Protein AF-W4HDM3-F1 (afdb_monomer)

Mean predicted aligned error: 15.77 Å

Radius of gyration: 34.62 Å; Cα contacts (8 Å, |Δi|>4): 399; chains: 1; bounding box: 76×89×88 Å

pLDDT: mean 77.63, std 16.73, range [26.73, 95.19]

Structure (mmCIF, N/CA/C/O backbone):
data_AF-W4HDM3-F1
#
_entry.id   AF-W4HDM3-F1
#
loop_
_atom_site.group_PDB
_atom_site.id
_atom_site.type_symbol
_atom_site.label_atom_id
_atom_site.label_alt_id
_atom_site.label_comp_id
_atom_site.label_asym_id
_atom_site.label_entity_id
_atom_site.label_seq_id
_atom_site.pdbx_PDB_ins_code
_atom_site.Cartn_x
_atom_site.Cartn_y
_atom_site.Cartn_z
_atom_site.occupancy
_atom_site.B_iso_or_equiv
_atom_site.auth_seq_id
_atom_site.auth_comp_id
_atom_site.auth_asym_id
_atom_site.auth_atom_id
_atom_site.pdbx_PDB_model_num
ATOM 1 N N . MET A 1 1 ? 23.689 33.931 29.126 1.00 39.06 1 MET A N 1
ATOM 2 C CA . MET A 1 1 ? 22.705 33.086 29.836 1.00 39.06 1 MET A CA 1
ATOM 3 C C . MET A 1 1 ? 21.317 33.555 29.432 1.00 39.06 1 MET A C 1
ATOM 5 O O . MET A 1 1 ? 20.943 34.657 29.801 1.00 39.06 1 MET A O 1
ATOM 9 N N . ALA A 1 2 ? 20.612 32.792 28.594 1.00 32.59 2 ALA A N 1
ATOM 10 C CA . ALA A 1 2 ? 19.221 33.090 28.254 1.00 32.59 2 ALA A CA 1
ATOM 11 C C . ALA A 1 2 ? 18.307 32.629 29.408 1.00 32.59 2 ALA A C 1
ATOM 13 O O . ALA A 1 2 ? 18.583 31.574 29.988 1.00 32.59 2 ALA A O 1
ATOM 14 N N . PRO A 1 3 ? 17.262 33.388 29.776 1.00 40.16 3 PRO A N 1
ATOM 15 C CA . PRO A 1 3 ? 16.390 33.021 30.883 1.00 40.16 3 PRO A CA 1
ATOM 16 C C . PRO A 1 3 ? 15.554 31.792 30.510 1.00 40.16 3 PRO A C 1
ATOM 18 O O . PRO A 1 3 ? 14.848 31.786 29.502 1.00 40.16 3 PRO A O 1
ATOM 21 N N . MET A 1 4 ? 15.641 30.746 31.336 1.00 34.94 4 MET A N 1
ATOM 22 C CA . MET A 1 4 ? 14.746 29.593 31.270 1.00 34.94 4 MET A CA 1
ATOM 23 C C . MET A 1 4 ? 13.315 30.060 31.530 1.00 34.94 4 MET A C 1
ATOM 25 O O . MET A 1 4 ? 12.961 30.433 32.647 1.00 34.94 4 MET A O 1
ATOM 29 N N . THR A 1 5 ? 12.484 30.025 30.494 1.00 40.22 5 THR A N 1
ATOM 30 C CA . THR A 1 5 ? 11.039 30.182 30.626 1.00 40.22 5 THR A CA 1
ATOM 31 C C . THR A 1 5 ? 10.506 28.930 31.316 1.00 40.22 5 THR A C 1
ATOM 33 O O . THR A 1 5 ? 10.413 27.860 30.714 1.00 40.22 5 THR A O 1
ATOM 36 N N . ILE A 1 6 ? 10.210 29.037 32.610 1.00 42.41 6 ILE A N 1
ATOM 37 C CA . ILE A 1 6 ? 9.498 27.996 33.347 1.00 42.41 6 ILE A CA 1
ATOM 38 C C . ILE A 1 6 ? 8.087 27.949 32.756 1.00 42.41 6 ILE A C 1
ATOM 40 O O . ILE A 1 6 ? 7.292 28.863 32.963 1.00 42.41 6 ILE A O 1
ATOM 44 N N . LEU A 1 7 ? 7.794 26.905 31.979 1.00 38.84 7 LEU A N 1
ATOM 45 C CA . LEU A 1 7 ? 6.439 26.561 31.551 1.00 38.84 7 LEU A CA 1
ATOM 46 C C . LEU A 1 7 ? 5.585 26.363 32.811 1.00 38.84 7 LEU A C 1
ATOM 48 O O . LEU A 1 7 ? 5.660 25.319 33.461 1.00 38.84 7 LEU A O 1
ATOM 52 N N . GLN A 1 8 ? 4.807 27.383 33.179 1.00 44.75 8 GLN A N 1
ATOM 53 C CA . GLN A 1 8 ? 3.783 27.262 34.210 1.00 44.75 8 GLN A CA 1
ATOM 54 C C . GLN A 1 8 ? 2.793 26.181 33.761 1.00 44.75 8 GLN A C 1
ATOM 56 O O . GLN A 1 8 ? 2.189 26.281 32.692 1.00 44.75 8 GLN A O 1
ATOM 61 N N . ARG A 1 9 ? 2.674 25.109 34.554 1.00 50.12 9 ARG A N 1
ATOM 62 C CA . ARG A 1 9 ? 1.617 24.109 34.370 1.00 50.12 9 ARG A CA 1
ATOM 63 C C . ARG A 1 9 ? 0.275 24.827 34.523 1.00 50.12 9 ARG A C 1
ATOM 65 O O . ARG A 1 9 ? 0.124 25.605 35.460 1.00 50.12 9 ARG A O 1
ATOM 72 N N . GLN A 1 10 ? -0.655 24.585 33.598 1.00 55.84 10 GLN A N 1
ATOM 73 C CA . GLN A 1 10 ? -2.034 25.068 33.721 1.00 55.84 10 GLN A CA 1
ATOM 74 C C . GLN A 1 10 ? -2.604 24.656 35.086 1.00 55.84 10 GLN A C 1
ATOM 76 O O . GLN A 1 10 ? -2.283 23.569 35.572 1.00 55.84 10 GLN A O 1
ATOM 81 N N . GLU A 1 11 ? -3.429 25.514 35.693 1.00 45.94 11 GLU A N 1
ATOM 82 C CA . GLU A 1 11 ? -4.228 25.168 36.872 1.00 45.94 11 GLU A CA 1
ATOM 83 C C . GLU A 1 11 ? -5.180 24.024 36.502 1.00 45.94 11 GLU A C 1
ATOM 85 O O . GLU A 1 11 ? -6.259 24.235 35.962 1.00 45.94 11 GLU A O 1
ATOM 90 N N . THR A 1 12 ? -4.734 22.790 36.716 1.00 53.81 12 THR A N 1
ATOM 91 C CA . THR A 1 12 ? -5.546 21.583 36.561 1.00 53.81 12 THR A CA 1
ATOM 92 C C . THR A 1 12 ? -6.196 21.261 37.896 1.00 53.81 12 THR A C 1
ATOM 94 O O . THR A 1 12 ? -5.487 21.082 38.891 1.00 53.81 12 THR A O 1
ATOM 97 N N . SER A 1 13 ? -7.525 21.170 37.917 1.00 62.50 13 SER A N 1
ATOM 98 C CA . SER A 1 13 ? -8.273 20.736 39.096 1.00 62.50 13 SER A CA 1
ATOM 99 C C . SER A 1 13 ? -7.992 19.260 39.418 1.00 62.50 13 SER A C 1
ATOM 101 O O . SER A 1 13 ? -7.505 18.495 38.580 1.00 62.50 13 SER A O 1
ATOM 103 N N . LEU A 1 14 ? -8.305 18.825 40.643 1.00 54.53 14 LEU A N 1
ATOM 104 C CA . LEU A 1 14 ? -8.223 17.406 41.019 1.00 54.53 14 LEU A CA 1
ATOM 105 C C . LEU A 1 14 ? -9.111 16.538 40.104 1.00 54.53 14 LEU A C 1
ATOM 107 O O . LEU A 1 14 ? -8.752 15.409 39.773 1.00 54.53 14 LEU A O 1
ATOM 111 N N . GLU A 1 15 ? -10.234 17.099 39.658 1.00 59.66 15 GLU A N 1
ATOM 112 C CA . GLU A 1 15 ? -11.167 16.492 38.710 1.00 59.66 15 GLU A CA 1
ATOM 113 C C . GLU A 1 15 ? -10.518 16.315 37.332 1.00 59.66 15 GLU A C 1
ATOM 115 O O . GLU A 1 15 ? -10.576 15.215 36.789 1.00 59.66 15 GLU A O 1
ATOM 120 N N . ASP A 1 16 ? -9.790 17.317 36.824 1.00 61.38 16 ASP A N 1
ATOM 121 C CA . ASP A 1 16 ? -9.042 17.223 35.558 1.00 61.38 16 ASP A CA 1
ATOM 122 C C . ASP A 1 16 ? -7.9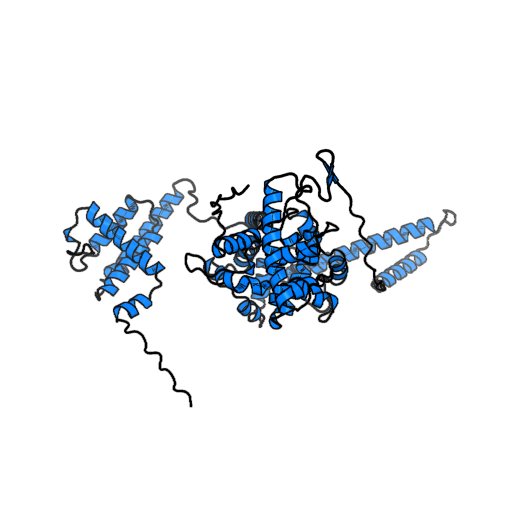31 16.163 35.619 1.00 61.38 16 ASP A C 1
ATOM 124 O O . ASP A 1 16 ? -7.672 15.448 34.649 1.00 61.38 16 ASP A O 1
ATOM 128 N N . ILE A 1 17 ? -7.275 16.022 36.775 1.00 62.00 17 ILE A N 1
ATOM 129 C CA . ILE A 1 17 ? -6.226 15.016 36.990 1.00 62.00 17 ILE A CA 1
ATOM 130 C C . ILE A 1 17 ? -6.834 13.607 37.017 1.00 62.00 17 ILE A C 1
ATOM 132 O O . ILE A 1 17 ? -6.295 12.691 36.388 1.00 62.00 17 ILE A O 1
ATOM 136 N N . ILE A 1 18 ? -7.965 13.419 37.700 1.00 61.94 18 ILE A N 1
ATOM 137 C CA . ILE A 1 18 ? -8.683 12.137 37.739 1.00 61.94 18 ILE A CA 1
ATOM 138 C C . ILE A 1 18 ? -9.256 11.792 36.359 1.00 61.94 18 ILE A C 1
ATOM 140 O O . ILE A 1 18 ? -9.148 10.638 35.932 1.00 61.94 18 ILE A O 1
ATOM 144 N N . ASP A 1 19 ? -9.794 12.773 35.637 1.00 62.28 19 ASP A N 1
ATOM 145 C CA . ASP A 1 19 ? -10.312 12.596 34.281 1.00 62.28 19 ASP A CA 1
ATOM 146 C C . ASP A 1 19 ? -9.192 12.269 33.281 1.00 62.28 19 ASP A C 1
ATOM 148 O O . ASP A 1 19 ? -9.374 11.393 32.436 1.00 62.28 19 ASP A O 1
ATOM 152 N N . SER A 1 20 ? -7.991 12.843 33.440 1.00 64.56 20 SER A N 1
ATOM 153 C CA . SER A 1 20 ? -6.819 12.518 32.607 1.00 64.56 20 SER A CA 1
ATOM 154 C C . SER A 1 20 ? -6.321 11.071 32.755 1.00 64.56 20 SER A C 1
ATOM 156 O O . SER A 1 20 ? -5.587 10.567 31.902 1.00 64.56 20 SER A O 1
ATOM 158 N N . CYS A 1 21 ? -6.734 10.367 33.817 1.00 65.06 21 CYS A N 1
ATOM 159 C CA . CYS A 1 21 ? -6.379 8.965 34.044 1.00 65.06 21 CYS A CA 1
ATOM 160 C C . CYS A 1 21 ? -7.158 7.989 33.139 1.00 65.06 21 CYS A C 1
ATOM 162 O O . CYS A 1 21 ? -6.869 6.788 33.141 1.00 65.06 21 CYS A O 1
ATOM 164 N N . LEU A 1 22 ? -8.156 8.466 32.388 1.00 71.44 22 LEU A N 1
ATOM 165 C CA . LEU A 1 22 ? -8.957 7.672 31.460 1.00 71.44 22 LEU A CA 1
ATOM 166 C C . LEU A 1 22 ? -8.888 8.269 30.054 1.00 71.44 22 LEU A C 1
ATOM 168 O O . LEU A 1 22 ? -8.940 9.475 29.867 1.00 71.44 22 LEU A O 1
ATOM 172 N N . ALA A 1 23 ? -8.816 7.412 29.036 1.00 75.38 23 ALA A N 1
ATOM 173 C CA . ALA A 1 23 ? -8.957 7.872 27.657 1.00 75.38 23 ALA A CA 1
ATOM 174 C C . ALA A 1 23 ? -10.393 8.373 27.408 1.00 75.38 23 ALA A C 1
ATOM 176 O O . ALA A 1 23 ? -11.338 7.705 27.835 1.00 75.38 23 ALA A O 1
ATOM 177 N N . ASP A 1 24 ? -10.568 9.447 26.631 1.00 75.25 24 ASP A N 1
ATOM 178 C CA . ASP A 1 24 ? -11.884 10.047 26.320 1.00 75.25 24 ASP A CA 1
ATOM 179 C C . ASP A 1 24 ? -12.913 9.015 25.836 1.00 75.25 24 ASP A C 1
ATOM 181 O O . ASP A 1 24 ? -14.033 8.936 26.335 1.00 75.25 24 ASP A O 1
ATOM 185 N N . SER A 1 25 ? -12.495 8.112 24.942 1.00 76.06 25 SER A N 1
ATOM 186 C CA . SER A 1 25 ? -13.336 7.006 24.448 1.00 76.06 25 SER A CA 1
ATOM 187 C C . SER A 1 25 ? -13.861 6.069 25.549 1.00 76.06 25 SER A C 1
ATOM 189 O O . SER A 1 25 ? -14.918 5.453 25.411 1.00 76.06 25 SER A O 1
ATOM 191 N N . THR A 1 26 ? -13.127 5.934 26.655 1.00 81.44 26 THR A N 1
ATOM 192 C CA . THR A 1 26 ? -13.542 5.136 27.815 1.00 81.44 26 THR A CA 1
ATOM 193 C C . THR A 1 26 ? -14.542 5.906 28.673 1.00 81.44 26 THR A C 1
ATOM 195 O O . THR A 1 26 ? -15.515 5.307 29.132 1.00 81.44 26 THR A O 1
ATOM 198 N N . LYS A 1 27 ? -14.359 7.224 28.823 1.00 82.00 27 LYS A N 1
ATOM 199 C CA . LYS A 1 27 ? -15.318 8.113 29.493 1.00 82.00 27 LYS A CA 1
ATOM 200 C C . LYS A 1 27 ? -16.663 8.108 28.768 1.00 82.00 27 LYS A C 1
ATOM 202 O O . LYS A 1 27 ? -17.672 7.759 29.375 1.00 82.00 27 LYS A O 1
ATOM 207 N N . GLU A 1 28 ? -16.663 8.320 27.451 1.00 84.44 28 GLU A N 1
ATOM 208 C CA . GLU A 1 28 ? -17.873 8.249 26.618 1.00 84.44 28 GLU A CA 1
ATOM 209 C C . GLU A 1 28 ? -18.595 6.898 26.753 1.00 84.44 28 GLU A C 1
ATOM 211 O O . GLU A 1 28 ? -19.828 6.832 26.821 1.00 84.44 28 GLU A O 1
ATOM 216 N N . ARG A 1 29 ? -17.833 5.796 26.827 1.00 85.56 29 ARG A N 1
ATOM 217 C CA . ARG A 1 29 ? -18.382 4.448 27.025 1.00 85.56 29 ARG A CA 1
ATOM 218 C C . ARG A 1 29 ? -19.046 4.298 28.393 1.00 85.56 29 ARG A C 1
ATOM 220 O O . ARG A 1 29 ? -20.122 3.702 28.467 1.00 85.56 29 ARG A O 1
ATOM 227 N N . TYR A 1 30 ? -18.432 4.803 29.460 1.00 88.56 30 TYR A N 1
ATOM 228 C CA . TYR A 1 30 ? -19.017 4.754 30.800 1.00 88.56 30 TYR A CA 1
ATOM 229 C C . TYR A 1 30 ? -20.242 5.658 30.921 1.00 88.56 30 TYR A C 1
ATOM 231 O O . TYR A 1 30 ? -21.272 5.201 31.407 1.00 88.56 30 TYR A O 1
ATOM 239 N N . GLU A 1 31 ? -20.199 6.872 30.380 1.00 87.75 31 GLU A N 1
ATOM 240 C CA . GLU A 1 31 ? -21.359 7.767 30.316 1.00 87.75 31 GLU A CA 1
ATOM 241 C C . GLU A 1 31 ? -22.510 7.161 29.506 1.00 87.75 31 GLU A C 1
ATOM 243 O O . GLU A 1 31 ? -23.673 7.245 29.893 1.00 87.75 31 GLU A O 1
ATOM 248 N N . SER A 1 32 ? -22.211 6.507 28.380 1.00 90.25 32 SER A N 1
ATOM 249 C CA . SER A 1 32 ? -23.204 5.739 27.620 1.00 90.25 32 SER A CA 1
ATOM 250 C C . SER A 1 32 ? -23.799 4.604 28.460 1.00 90.25 32 SER A C 1
ATOM 252 O O . SER A 1 32 ? -25.016 4.419 28.475 1.00 90.25 32 SER A O 1
ATOM 254 N N . GLY A 1 33 ? -22.962 3.894 29.222 1.00 89.12 33 GLY A N 1
ATOM 255 C CA . GLY A 1 33 ? -23.397 2.862 30.158 1.00 89.12 33 GLY A CA 1
ATOM 256 C C . GLY A 1 33 ? -24.356 3.386 31.229 1.00 89.12 33 GLY A C 1
ATOM 257 O O . GLY A 1 33 ? -25.425 2.811 31.415 1.00 89.12 33 GLY A O 1
ATOM 258 N N . LEU A 1 34 ? -24.015 4.500 31.882 1.00 91.25 34 LEU A N 1
ATOM 259 C CA . LEU A 1 34 ? -24.861 5.145 32.894 1.00 91.25 34 LEU A CA 1
ATOM 260 C C . LEU A 1 34 ? -26.177 5.652 32.302 1.00 91.25 34 LEU A C 1
ATOM 262 O O . LEU A 1 34 ? -27.231 5.453 32.899 1.00 91.25 34 LEU A O 1
ATOM 266 N N . ARG A 1 35 ? -26.151 6.218 31.089 1.00 92.19 35 ARG A N 1
ATOM 267 C CA . ARG A 1 35 ? -27.371 6.631 30.380 1.00 92.19 35 ARG A CA 1
ATOM 268 C C . ARG A 1 35 ? -28.338 5.473 30.147 1.00 92.19 35 ARG A C 1
ATOM 270 O O . ARG A 1 35 ? -29.543 5.690 30.202 1.00 92.19 35 ARG A O 1
ATOM 277 N N . GLN A 1 36 ? -27.849 4.250 29.922 1.00 91.38 36 GLN A N 1
ATOM 278 C CA . GLN A 1 36 ? -28.732 3.080 29.816 1.00 91.38 36 GLN A CA 1
ATOM 279 C C . GLN A 1 36 ? -29.397 2.729 31.151 1.00 91.38 36 GLN A C 1
ATOM 281 O O . GLN A 1 36 ? -30.578 2.390 31.151 1.00 91.38 36 GLN A O 1
ATOM 286 N N . LEU A 1 37 ? -28.682 2.854 32.276 1.00 90.88 37 LEU A N 1
ATOM 287 C CA . LEU A 1 37 ? -29.280 2.679 33.603 1.00 90.88 37 LEU A CA 1
ATOM 288 C C . LEU A 1 37 ? -30.347 3.743 33.861 1.00 90.88 37 LEU A C 1
ATOM 290 O O . LEU A 1 37 ? -31.463 3.402 34.230 1.00 90.88 37 LEU A O 1
ATOM 294 N N . ILE A 1 38 ? -30.034 5.016 33.612 1.00 91.25 38 ILE A N 1
ATOM 295 C CA . ILE A 1 38 ? -30.977 6.127 33.804 1.00 91.25 38 ILE A CA 1
ATOM 296 C C . ILE A 1 38 ? -32.213 5.934 32.921 1.00 91.25 38 ILE A C 1
ATOM 298 O O . ILE A 1 38 ? -33.340 6.094 33.385 1.00 91.25 38 ILE A O 1
ATOM 302 N N . LYS A 1 39 ? -32.027 5.530 31.660 1.00 92.06 39 LYS A N 1
ATOM 303 C CA . LYS A 1 39 ? -33.136 5.218 30.752 1.00 92.06 39 LYS A CA 1
ATOM 304 C C . LYS A 1 39 ? -34.012 4.090 31.298 1.00 92.06 39 LYS A C 1
ATOM 306 O O . LYS A 1 39 ? -35.231 4.189 31.225 1.00 92.06 39 LYS A O 1
ATOM 311 N N . TRP A 1 40 ? -33.407 3.035 31.839 1.00 93.56 40 TRP A N 1
ATOM 312 C CA . TRP A 1 40 ? -34.145 1.947 32.474 1.00 93.56 40 TRP A CA 1
ATOM 313 C C . TRP A 1 40 ? -34.932 2.424 33.701 1.00 93.56 40 TRP A C 1
ATOM 315 O O . TRP A 1 40 ? -36.112 2.111 33.793 1.00 93.56 40 TRP A O 1
ATOM 325 N N . ILE A 1 41 ? -34.330 3.246 34.567 1.00 91.62 41 ILE A N 1
ATOM 326 C CA . ILE A 1 41 ? -34.994 3.815 35.751 1.00 91.62 41 ILE A CA 1
ATOM 327 C C . ILE A 1 41 ? -36.256 4.598 35.357 1.00 91.62 41 ILE A C 1
ATOM 329 O O . ILE A 1 41 ? -37.319 4.401 35.946 1.00 91.62 41 ILE A O 1
ATOM 333 N N . HIS A 1 42 ? -36.162 5.435 34.318 1.00 90.50 42 HIS A N 1
ATOM 334 C CA . HIS A 1 42 ? -37.317 6.162 33.787 1.00 90.50 42 HIS A CA 1
ATOM 335 C C . HIS A 1 42 ? -38.385 5.217 33.218 1.00 90.50 42 HIS A C 1
ATOM 337 O O . HIS A 1 42 ? -39.573 5.434 33.436 1.00 90.50 42 HIS A O 1
ATOM 343 N N . LEU A 1 43 ? -37.980 4.155 32.511 1.00 89.81 43 LEU A N 1
ATOM 344 C CA . LEU A 1 43 ? -38.904 3.168 31.939 1.00 89.81 43 LEU A CA 1
ATOM 345 C C . LEU A 1 43 ? -39.655 2.365 33.007 1.00 89.81 43 LEU A C 1
ATOM 347 O O . LEU A 1 43 ? -40.800 1.985 32.779 1.00 89.81 43 LEU A O 1
ATOM 351 N N . THR A 1 44 ? -39.029 2.094 34.152 1.00 87.50 44 THR A N 1
ATOM 352 C CA . THR A 1 44 ? -39.650 1.356 35.261 1.00 87.50 44 THR A CA 1
ATOM 353 C C . THR A 1 44 ? -40.357 2.256 36.274 1.00 87.50 44 THR A C 1
ATOM 355 O O . THR A 1 44 ? -40.899 1.741 37.247 1.00 87.50 44 THR A O 1
ATOM 358 N N . GLY A 1 45 ? -40.353 3.579 36.070 1.00 83.50 45 GLY A N 1
ATOM 359 C CA . GLY A 1 45 ? -40.993 4.549 36.965 1.00 83.50 45 GLY A CA 1
ATOM 360 C C . GLY A 1 45 ? -40.269 4.772 38.299 1.00 83.50 45 GLY A C 1
ATOM 361 O O . GLY A 1 45 ? -40.880 5.286 39.228 1.00 83.50 45 GLY A O 1
ATOM 362 N N . GLY A 1 46 ? -38.989 4.400 38.408 1.00 84.56 46 GLY A N 1
ATOM 363 C CA . GLY A 1 46 ? -38.194 4.503 39.641 1.00 84.56 46 GLY A CA 1
ATOM 364 C C . GLY A 1 46 ? -37.521 5.864 39.817 1.00 84.56 46 GLY A C 1
ATOM 365 O O . GLY A 1 46 ? -36.320 5.930 40.066 1.00 84.56 46 GLY A O 1
ATOM 366 N N . THR A 1 47 ? -38.240 6.965 39.594 1.00 84.25 47 THR A N 1
ATOM 367 C CA . THR A 1 47 ? -37.653 8.319 39.626 1.00 84.25 47 THR A CA 1
ATOM 368 C C . THR A 1 47 ? -37.063 8.695 40.990 1.00 84.25 47 THR A C 1
ATOM 370 O O . THR A 1 47 ? -36.223 9.581 41.056 1.00 84.25 47 THR A O 1
ATOM 373 N N . ASP A 1 48 ? -37.447 7.986 42.052 1.00 88.00 48 ASP A N 1
ATOM 374 C CA . ASP A 1 48 ? -36.877 8.050 43.403 1.00 88.00 48 ASP A CA 1
ATOM 375 C C . ASP A 1 48 ? -35.416 7.569 43.492 1.00 88.00 48 ASP A C 1
ATOM 377 O O . ASP A 1 48 ? -34.721 7.861 44.462 1.00 88.00 48 ASP A O 1
ATOM 381 N N . LEU A 1 49 ? -34.927 6.851 42.476 1.00 88.00 49 LEU A N 1
ATOM 382 C CA . LEU A 1 49 ? -33.538 6.391 42.375 1.00 88.00 49 LEU A CA 1
ATOM 383 C C . LEU A 1 49 ? -32.595 7.436 41.752 1.00 88.00 49 LEU A C 1
ATOM 385 O O . LEU A 1 49 ? -31.406 7.150 41.565 1.00 88.00 49 LEU A O 1
ATOM 389 N N . LEU A 1 50 ? -33.112 8.606 41.372 1.00 89.38 50 LEU A N 1
ATOM 390 C CA . LEU A 1 50 ? -32.357 9.692 40.751 1.00 89.38 50 LEU A CA 1
ATOM 391 C C . LEU A 1 50 ? -32.259 10.891 41.700 1.00 89.38 50 LEU A C 1
ATOM 393 O O . LEU A 1 50 ? -33.170 11.157 42.477 1.00 89.38 50 LEU A O 1
ATOM 397 N N . LYS A 1 51 ? -31.154 11.629 41.607 1.00 89.06 51 LYS A N 1
ATOM 398 C CA . LYS A 1 51 ? -31.003 12.945 42.234 1.00 89.06 51 LYS A CA 1
ATOM 399 C C . LYS A 1 51 ? -31.769 14.002 41.421 1.00 89.06 51 LYS A C 1
ATOM 401 O O . LYS A 1 51 ? -32.136 13.769 40.268 1.00 89.06 51 LYS A O 1
ATOM 406 N N . ASP A 1 52 ? -31.891 15.207 41.975 1.00 82.94 52 ASP A N 1
ATOM 407 C CA . ASP A 1 52 ? -32.516 16.363 41.307 1.00 82.94 52 ASP A CA 1
ATOM 408 C C . ASP A 1 52 ? -31.815 16.774 39.993 1.00 82.94 52 ASP A C 1
ATOM 410 O O . ASP A 1 52 ? -32.421 17.402 39.127 1.00 82.94 52 ASP A O 1
ATOM 414 N N . ASP A 1 53 ? -30.543 16.399 39.819 1.00 82.94 53 ASP A N 1
ATOM 415 C CA . ASP A 1 53 ? -29.754 16.639 38.602 1.00 82.94 53 ASP A CA 1
ATOM 416 C C . ASP A 1 53 ? -29.988 15.589 37.490 1.00 82.94 53 ASP A C 1
ATOM 418 O O . ASP A 1 53 ? -29.416 15.693 36.401 1.00 82.94 53 ASP A O 1
ATOM 422 N N . GLY A 1 54 ? -30.822 14.573 37.746 1.00 83.38 54 GLY A N 1
ATOM 423 C CA . GLY A 1 54 ? -31.121 13.478 36.823 1.00 83.38 54 GLY A CA 1
ATOM 424 C C . GLY A 1 54 ? -30.078 12.353 36.783 1.00 83.38 54 GLY A C 1
ATOM 425 O O . GLY A 1 54 ? -30.233 11.414 35.994 1.00 83.38 54 GLY A O 1
ATOM 426 N N . MET A 1 55 ? -29.024 12.411 37.604 1.00 89.00 55 MET A N 1
ATOM 427 C CA . MET A 1 55 ? -28.056 11.325 37.789 1.00 89.00 55 MET A CA 1
ATOM 428 C C . MET A 1 55 ? -28.539 10.320 38.835 1.00 89.00 55 MET A C 1
ATOM 430 O O . MET A 1 55 ? -29.461 10.570 39.603 1.00 89.00 55 MET A O 1
ATOM 434 N N . ILE A 1 56 ? -27.909 9.147 38.865 1.00 89.56 56 ILE A N 1
ATOM 435 C CA . ILE A 1 56 ? -28.258 8.071 39.800 1.00 89.56 56 ILE A CA 1
ATOM 436 C C . ILE A 1 56 ? -27.920 8.506 41.233 1.00 89.56 56 ILE A C 1
ATOM 438 O O . ILE A 1 56 ? -26.775 8.854 41.519 1.00 89.56 56 ILE A O 1
ATOM 442 N N . ASP A 1 57 ? -28.875 8.427 42.159 1.00 89.00 57 ASP A N 1
ATOM 443 C CA . ASP A 1 57 ? -28.582 8.661 43.571 1.00 89.00 57 ASP A CA 1
ATOM 444 C C . ASP A 1 57 ? -27.934 7.416 44.190 1.00 89.00 57 ASP A C 1
ATOM 446 O O . ASP A 1 57 ? -28.593 6.414 44.461 1.00 89.00 57 ASP A O 1
ATOM 450 N N . LEU A 1 58 ? -26.626 7.480 44.453 1.00 87.44 58 LEU A N 1
ATOM 451 C CA . LEU A 1 58 ? -25.862 6.385 45.061 1.00 87.44 58 LEU A CA 1
ATOM 452 C C . LEU A 1 58 ? -26.295 6.038 46.496 1.00 87.44 58 LEU A C 1
ATOM 454 O O . LEU A 1 58 ? -25.908 4.977 46.990 1.00 87.44 58 LEU A O 1
ATOM 458 N N . ARG A 1 59 ? -27.076 6.896 47.168 1.00 83.38 59 ARG A N 1
ATOM 459 C CA . ARG A 1 59 ? -27.617 6.638 48.514 1.00 83.38 59 ARG A CA 1
ATOM 460 C C . ARG A 1 59 ? -28.814 5.691 48.473 1.00 83.38 59 ARG A C 1
ATOM 462 O O . ARG A 1 59 ? -28.969 4.861 49.366 1.00 83.38 59 ARG A O 1
ATOM 469 N N . VAL A 1 60 ? -29.630 5.799 47.426 1.00 86.44 60 VAL A N 1
ATOM 470 C CA . VAL A 1 60 ? -30.861 5.013 47.243 1.00 86.44 60 VAL A CA 1
ATOM 471 C C . VAL A 1 60 ? -30.628 3.840 46.283 1.00 86.44 60 VAL A C 1
ATOM 473 O O . VAL A 1 60 ? -31.150 2.738 46.473 1.00 86.44 60 VAL A O 1
ATOM 476 N N . PHE A 1 61 ? -29.776 4.020 45.273 1.00 88.94 61 PHE A N 1
ATOM 477 C CA . PHE A 1 61 ? -29.475 3.009 44.268 1.00 88.94 61 PHE A CA 1
ATOM 478 C C . PHE A 1 61 ? -28.603 1.869 44.823 1.00 88.94 61 PHE A C 1
ATOM 480 O O . PHE A 1 61 ? -27.372 1.892 44.827 1.00 88.94 61 PHE A O 1
ATOM 487 N N . GLN A 1 62 ? -29.273 0.815 45.279 1.00 88.88 62 GLN A N 1
ATOM 488 C CA . GLN A 1 62 ? -28.650 -0.398 45.803 1.00 88.88 62 GLN A CA 1
ATOM 489 C C . GLN A 1 62 ? -28.397 -1.502 44.760 1.00 88.88 62 GLN A C 1
ATOM 491 O O . GLN A 1 62 ? -28.928 -1.511 43.649 1.00 88.88 62 GLN A O 1
ATOM 496 N N . TYR A 1 63 ? -27.626 -2.513 45.181 1.00 86.69 63 TYR A N 1
ATOM 497 C CA . TYR A 1 63 ? -27.281 -3.704 44.396 1.00 86.69 63 TYR A CA 1
ATOM 498 C C . TYR A 1 63 ? -28.497 -4.407 43.770 1.00 86.69 63 TYR A C 1
ATOM 500 O O . TYR A 1 63 ? -28.405 -4.924 42.654 1.00 86.69 63 TYR A O 1
ATOM 508 N N . ILE A 1 64 ? -29.634 -4.430 44.471 1.00 87.69 64 ILE A N 1
ATOM 509 C CA . ILE A 1 64 ? -30.867 -5.058 43.984 1.00 87.69 64 ILE A CA 1
ATOM 510 C C . ILE A 1 64 ? -31.385 -4.384 42.706 1.00 87.69 64 ILE A C 1
ATOM 512 O O . ILE A 1 64 ? -31.707 -5.088 41.750 1.00 87.69 64 ILE A O 1
ATOM 516 N N . HIS A 1 65 ? -31.352 -3.050 42.637 1.00 90.25 65 HIS A N 1
ATOM 517 C CA . HIS A 1 65 ? -31.777 -2.282 41.465 1.00 90.25 65 HIS A CA 1
ATOM 518 C C . HIS A 1 65 ? -30.848 -2.539 40.279 1.00 90.25 65 HIS A C 1
ATOM 520 O O . HIS A 1 65 ? -31.298 -2.764 39.159 1.00 90.25 65 HIS A O 1
ATOM 526 N N . PHE A 1 66 ? -29.536 -2.620 40.525 1.00 90.69 66 PHE A N 1
ATOM 527 C CA . PHE A 1 66 ? -28.587 -2.976 39.473 1.00 90.69 66 PHE A CA 1
ATOM 528 C C . PHE A 1 66 ? -28.814 -4.393 38.933 1.00 90.69 66 PHE A C 1
ATOM 530 O O . PHE A 1 66 ? -28.711 -4.632 37.733 1.00 90.69 66 PHE A O 1
ATOM 537 N N . VAL A 1 67 ? -29.144 -5.354 39.797 1.00 89.19 67 VAL A N 1
ATOM 538 C CA . VAL A 1 67 ? -29.501 -6.709 39.359 1.00 89.19 67 VAL A CA 1
ATOM 539 C C . VAL A 1 67 ? -30.777 -6.697 38.520 1.00 89.19 67 VAL A C 1
ATOM 541 O O . VAL A 1 67 ? -30.803 -7.364 37.489 1.00 89.19 67 VAL A O 1
ATOM 544 N N . GLN A 1 68 ? -31.809 -5.959 38.938 1.00 90.44 68 GLN A N 1
ATOM 545 C CA . GLN A 1 68 ? -33.054 -5.823 38.176 1.00 90.44 68 GLN A CA 1
ATOM 546 C C . GLN A 1 68 ? -32.788 -5.236 36.790 1.00 90.44 68 GLN A C 1
ATOM 548 O O . GLN A 1 68 ? -33.271 -5.782 35.802 1.00 90.44 68 GLN A O 1
ATOM 553 N N . PHE A 1 69 ? -31.939 -4.210 36.704 1.00 91.56 69 PHE A N 1
ATOM 554 C CA . PHE A 1 69 ? -31.466 -3.671 35.434 1.00 91.56 69 PHE A CA 1
ATOM 555 C C . PHE A 1 69 ? -30.791 -4.744 34.569 1.00 91.56 69 PHE A C 1
ATOM 557 O O . PHE A 1 69 ? -31.172 -4.931 33.419 1.00 91.56 69 PHE A O 1
ATOM 564 N N . ILE A 1 70 ? -29.825 -5.499 35.105 1.00 90.38 70 ILE A N 1
ATOM 565 C CA . ILE A 1 70 ? -29.104 -6.528 34.332 1.00 90.38 70 ILE A CA 1
ATOM 566 C C . ILE A 1 70 ? -30.043 -7.634 33.832 1.00 90.38 70 ILE A C 1
ATOM 568 O O . ILE A 1 70 ? -29.926 -8.058 32.682 1.00 90.38 70 ILE A O 1
ATOM 572 N N . VAL A 1 71 ? -30.988 -8.081 34.664 1.00 88.25 71 VAL A N 1
ATOM 573 C CA . VAL A 1 71 ? -32.003 -9.073 34.272 1.00 88.25 71 VAL A CA 1
ATOM 574 C C . VAL A 1 71 ? -32.921 -8.503 33.193 1.00 88.25 71 VAL A C 1
ATOM 576 O O . VAL A 1 71 ? -33.167 -9.170 32.190 1.00 88.25 71 VAL A O 1
ATOM 579 N N . TRP A 1 72 ? -33.365 -7.255 33.348 1.00 90.38 72 TRP A N 1
ATOM 580 C CA . TRP A 1 72 ? -34.192 -6.582 32.354 1.00 90.38 72 TRP A CA 1
ATOM 581 C C . TRP A 1 72 ? -33.473 -6.460 31.007 1.00 90.38 72 TRP A C 1
ATOM 583 O O . TRP A 1 72 ? -34.055 -6.814 29.984 1.00 90.38 72 TRP A O 1
ATOM 593 N N . VAL A 1 73 ? -32.200 -6.042 30.992 1.00 87.75 73 VAL A N 1
ATOM 594 C CA . VAL A 1 73 ? -31.393 -5.958 29.761 1.00 87.75 73 VAL A CA 1
ATOM 595 C C . VAL A 1 73 ? -31.274 -7.339 29.113 1.00 87.75 73 VAL A C 1
ATOM 597 O O . VAL A 1 73 ? -31.396 -7.441 27.897 1.00 87.75 73 VAL A O 1
ATOM 600 N N . TYR A 1 74 ? -31.083 -8.400 29.900 1.00 85.38 74 TYR A N 1
ATOM 601 C CA . TYR A 1 74 ? -30.956 -9.766 29.382 1.00 85.38 74 TYR A CA 1
ATOM 602 C C . TYR A 1 74 ? -32.236 -10.287 28.736 1.00 85.38 74 TYR A C 1
ATOM 604 O O . TYR A 1 74 ? -32.174 -10.980 27.729 1.00 85.38 74 TYR A O 1
ATOM 612 N N . GLN A 1 75 ? -33.391 -9.923 29.286 1.00 85.06 75 GLN A N 1
ATOM 613 C CA . GLN A 1 75 ? -34.687 -10.374 28.785 1.00 85.06 75 GLN A CA 1
ATOM 614 C C . GLN A 1 75 ? -35.221 -9.518 27.630 1.00 85.06 75 GLN A C 1
ATOM 616 O O . GLN A 1 75 ? -35.909 -10.034 26.756 1.00 85.06 75 GLN A O 1
ATOM 621 N N . ASN A 1 76 ? -34.928 -8.215 27.622 1.00 83.88 76 ASN A N 1
ATOM 622 C CA . ASN A 1 76 ? -35.602 -7.248 26.747 1.00 83.88 76 ASN A CA 1
ATOM 623 C C . ASN A 1 76 ? -34.695 -6.661 25.661 1.00 83.88 76 ASN A C 1
ATOM 625 O O . ASN A 1 76 ? -35.153 -5.863 24.843 1.00 83.88 76 ASN A O 1
ATOM 629 N N . THR A 1 77 ? -33.404 -7.005 25.640 1.00 82.81 77 THR A N 1
ATOM 630 C CA . THR A 1 77 ? -32.463 -6.452 24.660 1.00 82.81 77 THR A CA 1
ATOM 631 C C . THR A 1 77 ? -31.535 -7.527 24.093 1.00 82.81 77 THR A C 1
ATOM 633 O O . THR A 1 77 ? -31.184 -8.471 24.795 1.00 82.81 77 THR A O 1
ATOM 636 N N . PRO A 1 78 ? -31.048 -7.375 22.847 1.00 78.25 78 PRO A N 1
ATOM 637 C CA . PRO A 1 78 ? -30.093 -8.305 22.238 1.00 78.25 78 PRO A CA 1
ATOM 638 C C . PRO A 1 78 ? -28.643 -8.080 22.721 1.00 78.25 78 PRO A C 1
ATOM 640 O O . PRO A 1 78 ? -27.682 -8.389 22.013 1.00 78.25 78 PRO A O 1
ATOM 643 N N . VAL A 1 79 ? -28.451 -7.462 23.889 1.00 81.00 79 VAL A N 1
ATOM 644 C CA . VAL A 1 79 ? -27.130 -7.078 24.393 1.00 81.00 79 VAL A CA 1
ATOM 645 C C . VAL A 1 79 ? -26.398 -8.305 24.936 1.00 81.00 79 VAL A C 1
ATOM 647 O O . VAL A 1 79 ? -26.906 -9.026 25.789 1.00 81.00 79 VAL A O 1
ATOM 650 N N . LYS A 1 80 ? -25.156 -8.515 24.482 1.00 79.25 80 LYS A N 1
ATOM 651 C CA . LYS A 1 80 ? -24.308 -9.620 24.952 1.00 79.25 80 LYS A CA 1
ATOM 652 C C . LYS A 1 80 ? -23.947 -9.472 26.433 1.00 79.25 80 LYS A C 1
ATOM 654 O O . LYS A 1 80 ? -23.697 -8.363 26.912 1.00 79.25 80 LYS A O 1
ATOM 659 N N . VAL A 1 81 ? -23.791 -10.604 27.122 1.00 80.12 81 VAL A N 1
ATOM 660 C CA . VAL A 1 81 ? -23.379 -10.670 28.540 1.00 80.12 81 VAL A CA 1
ATOM 661 C C . VAL A 1 81 ? -22.052 -9.927 28.788 1.00 80.12 81 VAL A C 1
ATOM 663 O O . VAL A 1 81 ? -21.889 -9.247 29.801 1.00 80.12 81 VAL A O 1
ATOM 666 N N . GLU A 1 82 ? -21.128 -9.941 27.822 1.00 74.50 82 GLU A N 1
ATOM 667 C CA . GLU A 1 82 ? -19.870 -9.177 27.880 1.00 74.50 82 GLU A CA 1
ATOM 668 C C . GLU A 1 82 ? -20.102 -7.663 27.949 1.00 74.50 82 GLU A C 1
ATOM 670 O O . GLU A 1 82 ? -19.448 -6.963 28.724 1.00 74.50 82 GLU A O 1
ATOM 675 N N . THR A 1 83 ? -21.067 -7.140 27.193 1.00 80.25 83 THR A N 1
ATOM 676 C CA . THR A 1 83 ? -21.429 -5.717 27.226 1.00 80.25 83 THR A CA 1
ATOM 677 C C . THR A 1 83 ? -22.081 -5.347 28.557 1.00 80.25 83 THR A C 1
ATOM 679 O O . THR A 1 83 ? -21.819 -4.263 29.078 1.00 80.25 83 THR A O 1
ATOM 682 N N . MET A 1 84 ? -22.836 -6.265 29.169 1.00 83.38 84 MET A N 1
ATOM 683 C CA . MET A 1 84 ? -23.438 -6.056 30.490 1.00 83.38 84 MET A CA 1
ATOM 684 C C . MET A 1 84 ? -22.403 -5.919 31.609 1.00 83.38 84 MET A C 1
ATOM 686 O O . MET A 1 84 ? -22.587 -5.126 32.535 1.00 83.38 84 MET A O 1
ATOM 690 N N . SER A 1 85 ? -21.269 -6.620 31.498 1.00 81.31 85 SER A N 1
ATOM 691 C CA . SER A 1 85 ? -20.130 -6.410 32.401 1.00 81.31 85 SER A CA 1
ATOM 692 C C . SER A 1 85 ? -19.589 -4.970 32.327 1.00 81.31 85 SER A C 1
ATOM 694 O O . SER A 1 85 ? -19.131 -4.417 33.330 1.00 81.31 85 SER A O 1
ATOM 696 N N . GLY A 1 86 ? -19.731 -4.323 31.163 1.00 85.56 86 GLY A N 1
ATOM 697 C CA . GLY A 1 86 ? -19.385 -2.921 30.941 1.00 85.56 86 GLY A CA 1
ATOM 698 C C . GLY A 1 86 ? -20.237 -1.943 31.752 1.00 85.56 86 GLY A C 1
ATOM 699 O O . GLY A 1 86 ? -19.703 -0.940 32.221 1.00 85.56 86 GLY A O 1
ATOM 700 N N . TYR A 1 87 ? -21.515 -2.247 32.012 1.00 89.56 87 TYR A N 1
ATOM 701 C CA . TYR A 1 87 ? -22.363 -1.410 32.875 1.00 89.56 87 TYR A CA 1
ATOM 702 C C . TYR A 1 87 ? -21.879 -1.403 34.325 1.00 89.56 87 TYR A C 1
ATOM 704 O O . TYR A 1 87 ? -21.905 -0.368 34.985 1.00 89.56 87 TYR A O 1
ATOM 712 N N . ARG A 1 88 ? -21.357 -2.533 34.816 1.00 87.06 88 ARG A N 1
ATOM 713 C CA . ARG A 1 88 ? -20.733 -2.597 36.145 1.00 87.06 88 ARG A CA 1
ATOM 714 C C . ARG A 1 88 ? -19.476 -1.728 36.208 1.00 87.06 88 ARG A C 1
ATOM 716 O O . ARG A 1 88 ? -19.232 -1.096 37.232 1.00 87.06 88 ARG A O 1
ATOM 723 N N . ALA A 1 89 ? -18.672 -1.708 35.144 1.00 87.31 89 ALA A N 1
ATOM 724 C CA . ALA A 1 89 ? -17.494 -0.845 35.067 1.00 87.31 89 ALA A CA 1
ATOM 725 C C . ALA A 1 89 ? -17.882 0.643 35.046 1.00 87.31 89 ALA A C 1
ATOM 727 O O . ALA A 1 89 ? -17.275 1.427 35.770 1.00 87.31 89 ALA A O 1
ATOM 728 N N . ALA A 1 90 ? -18.935 0.999 34.305 1.00 89.31 90 ALA A N 1
ATOM 729 C CA . ALA A 1 90 ? -19.495 2.349 34.284 1.00 89.31 90 ALA A CA 1
ATOM 730 C C . ALA A 1 90 ? -20.006 2.788 35.665 1.00 89.31 90 ALA A C 1
ATOM 732 O O . ALA A 1 90 ? -19.686 3.880 36.125 1.00 89.31 90 ALA A O 1
ATOM 733 N N . LEU A 1 91 ? -20.731 1.911 36.367 1.00 88.88 91 LEU A N 1
ATOM 734 C CA . LEU A 1 91 ? -21.212 2.193 37.717 1.00 88.88 91 LEU A CA 1
ATOM 735 C C . LEU A 1 91 ? -20.050 2.337 38.707 1.00 88.88 91 LEU A C 1
ATOM 737 O O . LEU A 1 91 ? -20.021 3.279 39.486 1.00 88.88 91 LEU A O 1
ATOM 741 N N . ARG A 1 92 ? -19.044 1.454 38.648 1.00 87.81 92 ARG A N 1
ATOM 742 C CA . ARG A 1 92 ? -17.830 1.577 39.471 1.00 87.81 92 ARG A CA 1
ATOM 743 C C . ARG A 1 92 ? -17.102 2.900 39.223 1.00 87.81 92 ARG A C 1
ATOM 745 O O . ARG A 1 92 ? -16.603 3.498 40.171 1.00 87.81 92 ARG A O 1
ATOM 752 N N . TRP A 1 93 ? -17.011 3.327 37.965 1.00 87.81 93 TRP A N 1
ATOM 753 C CA . TRP A 1 93 ? -16.440 4.624 37.614 1.00 87.81 93 TRP A CA 1
ATOM 754 C C . TRP A 1 93 ? -17.241 5.770 38.239 1.00 87.81 93 TRP A C 1
ATOM 756 O O . TRP A 1 93 ? -16.641 6.664 38.824 1.00 87.81 93 TRP A O 1
ATOM 766 N N . TYR A 1 94 ? -18.573 5.689 38.213 1.00 89.00 94 TYR A N 1
ATOM 767 C CA . TYR A 1 94 ? -19.441 6.679 38.846 1.00 89.00 94 TYR A CA 1
ATOM 768 C C . TYR A 1 94 ? -19.260 6.746 40.373 1.00 89.00 94 TYR A C 1
ATOM 770 O O . TYR A 1 94 ? -19.053 7.831 40.901 1.00 89.00 94 TYR A O 1
ATOM 778 N N . TYR A 1 95 ? -19.202 5.601 41.068 1.00 88.94 95 TYR A N 1
ATOM 779 C CA . TYR A 1 95 ? -18.864 5.544 42.503 1.00 88.94 95 TYR A CA 1
ATOM 780 C C . TYR A 1 95 ? -17.523 6.227 42.811 1.00 88.94 95 TYR A C 1
ATOM 782 O O . TYR A 1 95 ? -17.429 7.006 43.752 1.00 88.94 95 TYR A O 1
ATOM 790 N N . LYS A 1 96 ? -16.494 5.975 41.988 1.00 85.69 96 LYS A N 1
ATOM 791 C CA . LYS A 1 96 ? -15.177 6.606 42.149 1.00 85.69 96 LYS A CA 1
ATOM 792 C C . LYS A 1 96 ? -15.224 8.121 41.917 1.00 85.69 96 LYS A C 1
ATOM 794 O O . LYS A 1 96 ? -14.497 8.845 42.582 1.00 85.69 96 LYS A O 1
ATOM 799 N N . ARG A 1 97 ? -16.043 8.587 40.969 1.00 83.44 97 ARG A N 1
ATOM 800 C CA . ARG A 1 97 ? -16.193 10.013 40.644 1.00 83.44 97 ARG A CA 1
ATOM 801 C C . ARG A 1 97 ? -16.875 10.797 41.766 1.00 83.44 97 ARG A C 1
ATOM 803 O O . ARG A 1 97 ? -16.507 11.933 42.008 1.00 83.44 97 ARG A O 1
ATOM 810 N N . GLU A 1 98 ? -17.836 10.181 42.445 1.00 84.38 98 GLU A N 1
ATOM 811 C CA . GLU A 1 98 ? -18.568 10.779 43.572 1.00 84.38 98 GLU A CA 1
ATOM 812 C C . GLU A 1 98 ? -17.855 10.571 44.926 1.00 84.38 98 GLU A C 1
ATOM 814 O O . GLU A 1 98 ? -18.423 10.888 45.966 1.00 84.38 98 GLU A O 1
ATOM 819 N N . ASP A 1 99 ? -16.644 10.000 44.919 1.00 83.00 99 ASP A N 1
ATOM 820 C CA . ASP A 1 99 ? -15.859 9.640 46.111 1.00 83.00 99 ASP A CA 1
ATOM 821 C C . ASP A 1 99 ? -16.608 8.728 47.110 1.00 83.00 99 ASP A C 1
ATOM 823 O O . ASP A 1 99 ? -16.465 8.814 48.328 1.00 83.00 99 ASP A O 1
ATOM 827 N N . VAL A 1 100 ? -17.431 7.807 46.589 1.00 85.56 100 VAL A N 1
ATOM 828 C CA . VAL A 1 100 ? -18.195 6.837 47.388 1.00 85.56 100 VAL A CA 1
ATOM 829 C C . VAL A 1 100 ? -17.633 5.429 47.196 1.00 85.56 100 VAL A C 1
ATOM 831 O O . VAL A 1 100 ? -17.480 4.934 46.076 1.00 85.56 100 VAL A O 1
ATOM 834 N N . ALA A 1 101 ? -17.380 4.721 48.298 1.00 83.50 101 ALA A N 1
ATOM 835 C CA . ALA A 1 101 ? -16.945 3.329 48.247 1.00 83.50 101 ALA A CA 1
ATOM 836 C C . ALA A 1 101 ? -18.047 2.420 47.669 1.00 83.50 101 ALA A C 1
ATOM 838 O O . ALA A 1 101 ? -19.169 2.364 48.172 1.00 83.50 101 ALA A O 1
ATOM 839 N N . MET A 1 102 ? -17.715 1.665 46.617 1.00 84.69 102 MET A N 1
ATOM 840 C CA . MET A 1 102 ? -18.647 0.711 46.013 1.00 84.69 102 MET A CA 1
ATOM 841 C C . MET A 1 102 ? -18.893 -0.478 46.965 1.00 84.69 102 MET A C 1
ATOM 843 O O . MET A 1 102 ? -17.917 -1.115 47.376 1.00 84.69 102 MET A O 1
ATOM 847 N N . PRO A 1 103 ? -20.155 -0.851 47.256 1.00 86.88 103 PRO A N 1
ATOM 848 C CA . PRO A 1 103 ? -20.455 -1.984 48.131 1.00 86.88 103 PRO A CA 1
ATOM 849 C C . PRO A 1 103 ? -19.867 -3.313 47.621 1.00 86.88 103 PRO A C 1
ATOM 851 O O . PRO A 1 103 ? -19.824 -3.583 46.412 1.00 86.88 103 PRO A O 1
ATOM 854 N N . VAL A 1 104 ? -19.417 -4.171 48.543 1.00 81.06 104 VAL A N 1
ATOM 855 C CA . VAL A 1 104 ? -18.667 -5.409 48.239 1.00 81.06 104 VAL A CA 1
ATOM 856 C C . VAL A 1 104 ? -19.506 -6.404 47.429 1.00 81.06 104 VAL A C 1
ATOM 858 O O . VAL A 1 104 ? -18.966 -7.151 46.607 1.00 81.06 104 VAL A O 1
ATOM 861 N N . GLU A 1 105 ? -20.829 -6.375 47.576 1.00 79.81 105 GLU A N 1
ATOM 862 C CA . GLU A 1 105 ? -21.802 -7.210 46.865 1.00 79.81 105 GLU A CA 1
ATOM 863 C C . GLU A 1 105 ? -21.680 -7.076 45.349 1.00 79.81 105 GLU A C 1
ATOM 865 O O . GLU A 1 105 ? -21.827 -8.061 44.615 1.00 79.81 105 GLU A O 1
ATOM 870 N N . TYR A 1 106 ? -21.349 -5.874 44.867 1.00 79.06 106 TYR A N 1
ATOM 871 C CA . TYR A 1 106 ? -21.142 -5.640 43.445 1.00 79.06 106 TYR A CA 1
ATOM 872 C C . TYR A 1 106 ? -19.924 -6.388 42.902 1.00 79.06 106 TYR A C 1
ATOM 874 O O . TYR A 1 106 ? -19.836 -6.663 41.703 1.00 79.06 106 TYR A O 1
ATOM 882 N N . SER A 1 107 ? -18.966 -6.725 43.767 1.00 71.31 107 SER A N 1
ATOM 883 C CA . SER A 1 107 ? -17.752 -7.423 43.372 1.00 71.31 107 SER A CA 1
ATOM 884 C C . SER A 1 107 ? -17.917 -8.940 43.361 1.00 71.31 107 SER A C 1
ATOM 886 O O . SER A 1 107 ? -17.586 -9.578 42.354 1.00 71.31 107 SER A O 1
ATOM 888 N N . THR A 1 108 ? -18.491 -9.488 44.433 1.00 77.69 108 THR A N 1
ATOM 889 C CA . THR A 1 108 ? -18.565 -10.925 44.715 1.00 77.69 108 THR A CA 1
ATOM 890 C C . THR A 1 108 ? -19.793 -11.581 44.088 1.00 77.69 108 THR A C 1
ATOM 892 O O . THR A 1 108 ? -19.658 -12.550 43.343 1.00 77.69 108 THR A O 1
ATOM 895 N N . LYS A 1 109 ? -20.994 -11.025 44.303 1.00 80.69 109 LYS A N 1
ATOM 896 C CA . LYS A 1 109 ? -22.266 -11.656 43.898 1.00 80.69 109 LYS A CA 1
ATOM 897 C C . LYS A 1 109 ? -22.540 -11.551 42.391 1.00 80.69 109 LYS A C 1
ATOM 899 O O . LYS A 1 109 ? -23.133 -12.453 41.804 1.00 80.69 109 LYS A O 1
ATOM 904 N N . LEU A 1 110 ? -22.091 -10.476 41.732 1.00 80.56 110 LEU A N 1
ATOM 905 C CA . LEU A 1 110 ? -22.276 -10.284 40.280 1.00 80.56 110 LEU A CA 1
ATOM 906 C C . LEU A 1 110 ? -21.471 -11.268 39.428 1.00 80.56 110 LEU A C 1
ATOM 908 O O . LEU A 1 110 ? -21.924 -11.630 38.347 1.00 80.56 110 LEU A O 1
ATOM 912 N N . LYS A 1 111 ? -20.301 -11.717 39.900 1.00 78.38 111 LYS A N 1
ATOM 913 C CA . LYS A 1 111 ? -19.457 -12.652 39.142 1.00 78.38 111 LYS A CA 1
ATOM 914 C C . LYS A 1 111 ? -20.198 -13.968 38.896 1.00 78.38 111 LYS A C 1
ATOM 916 O O . LYS A 1 111 ? -20.274 -14.415 37.759 1.00 78.38 111 LYS A O 1
ATOM 921 N N . THR A 1 112 ? -20.824 -14.523 39.934 1.00 81.75 112 THR A N 1
ATOM 922 C CA . THR A 1 112 ? -21.627 -15.751 39.843 1.00 81.75 112 THR A CA 1
ATOM 923 C C . THR A 1 112 ? -22.823 -15.587 38.905 1.00 81.75 112 THR A C 1
ATOM 925 O O . THR A 1 112 ? -23.084 -16.474 38.095 1.00 81.75 112 THR A O 1
ATOM 928 N N . LYS A 1 113 ? -23.514 -14.438 38.959 1.00 82.50 113 LYS A N 1
ATOM 929 C CA . LYS A 1 113 ? -24.654 -14.151 38.072 1.00 82.50 113 LYS A CA 1
ATOM 930 C C . LYS A 1 113 ? -24.239 -14.072 36.604 1.00 82.50 113 LYS A C 1
ATOM 932 O O . LYS A 1 113 ? -24.859 -14.735 35.782 1.00 82.50 113 LYS A O 1
ATOM 937 N N . PHE A 1 114 ? -23.161 -13.352 36.281 1.00 82.75 114 PHE A N 1
ATOM 938 C CA . PHE A 1 114 ? -22.651 -13.295 34.907 1.00 82.75 114 PHE A CA 1
ATOM 939 C C . PHE A 1 114 ? -22.197 -14.669 34.405 1.00 82.75 114 PHE A C 1
ATOM 941 O O . PHE A 1 114 ? -22.527 -15.033 33.281 1.00 82.75 114 PHE A O 1
ATOM 948 N N . THR A 1 115 ? -21.528 -15.476 35.237 1.00 83.44 115 THR A N 1
ATOM 949 C CA . THR A 1 115 ? -21.192 -16.866 34.883 1.00 83.44 115 THR A CA 1
ATOM 950 C C . THR A 1 115 ? -22.444 -17.695 34.578 1.00 83.44 115 THR A C 1
ATOM 952 O O . THR A 1 115 ? -22.454 -18.452 33.611 1.00 83.44 115 THR A O 1
ATOM 955 N N . GLY A 1 116 ? -23.512 -17.541 35.368 1.00 84.50 116 GLY A N 1
ATOM 956 C CA . GLY A 1 116 ? -24.799 -18.193 35.113 1.00 84.50 116 GLY A CA 1
ATOM 957 C C . GLY A 1 116 ? -25.425 -17.764 33.784 1.00 84.50 116 GLY A C 1
ATOM 958 O O . GLY A 1 116 ? -25.813 -18.614 32.990 1.00 84.50 116 GLY A O 1
ATOM 959 N N . MET A 1 117 ? -25.441 -16.460 33.495 1.00 83.31 117 MET A N 1
ATOM 960 C CA . MET A 1 117 ? -25.955 -15.914 32.231 1.00 83.31 117 MET A CA 1
ATOM 961 C C . MET A 1 117 ? -25.148 -16.393 31.019 1.00 83.31 117 MET A C 1
ATOM 963 O O . MET A 1 117 ? -25.729 -16.707 29.982 1.00 83.31 117 MET A O 1
ATOM 967 N N . HIS A 1 118 ? -23.821 -16.500 31.145 1.00 81.50 118 HIS A N 1
ATOM 968 C CA . HIS A 1 118 ? -22.974 -17.089 30.106 1.00 81.50 118 HIS A CA 1
ATOM 969 C C . HIS A 1 118 ? -23.344 -18.549 29.826 1.00 81.50 118 HIS A C 1
ATOM 971 O O . HIS A 1 118 ? -23.414 -18.934 28.664 1.00 81.50 118 HIS A O 1
ATOM 977 N N . ARG A 1 119 ? -23.618 -19.349 30.867 1.00 82.69 119 ARG A N 1
ATOM 978 C CA . ARG A 1 119 ? -24.048 -20.746 30.701 1.00 82.69 119 ARG A CA 1
ATOM 979 C C . ARG A 1 119 ? -25.405 -20.849 30.014 1.00 82.69 119 ARG A C 1
ATOM 981 O O . ARG A 1 119 ? -25.516 -21.615 29.074 1.00 82.69 119 ARG A O 1
ATOM 988 N N . LEU A 1 120 ? -26.393 -20.059 30.439 1.00 80.31 120 LEU A N 1
ATOM 989 C CA . LEU A 1 120 ? -27.721 -20.037 29.810 1.00 80.31 120 LEU A CA 1
ATOM 990 C C . LEU A 1 120 ? -27.630 -19.663 28.327 1.00 80.31 120 LEU A C 1
ATOM 992 O O . LEU A 1 120 ? -28.144 -20.381 27.482 1.00 80.31 120 LEU A O 1
ATOM 996 N N . THR A 1 121 ? -26.872 -18.609 28.013 1.00 76.06 121 THR A N 1
ATOM 997 C CA . THR A 1 121 ? -26.658 -18.170 26.626 1.00 76.06 121 THR A CA 1
ATOM 998 C C . THR A 1 121 ? -25.968 -19.253 25.789 1.00 76.06 121 THR A C 1
ATOM 1000 O O . THR A 1 121 ? -26.371 -19.488 24.658 1.00 76.06 121 THR A O 1
ATOM 1003 N N . ALA A 1 122 ? -24.966 -19.946 26.339 1.00 71.19 122 ALA A N 1
ATOM 1004 C CA . ALA A 1 122 ? -24.284 -21.038 25.643 1.00 71.19 122 ALA A CA 1
ATOM 1005 C C . ALA A 1 122 ? -25.197 -22.258 25.417 1.00 71.19 122 ALA A C 1
ATOM 1007 O O . ALA A 1 122 ? -25.146 -22.867 24.353 1.00 71.19 122 ALA A O 1
ATOM 1008 N N . THR A 1 123 ? -26.043 -22.610 26.391 1.00 73.75 123 THR A N 1
ATOM 1009 C CA . THR A 1 123 ? -27.028 -23.695 26.253 1.00 73.75 123 THR A CA 1
ATOM 1010 C C . THR A 1 123 ? -28.093 -23.354 25.205 1.00 73.75 123 THR A C 1
ATOM 1012 O O . THR A 1 123 ? -28.437 -24.205 24.383 1.00 73.75 123 THR A O 1
ATOM 1015 N N . ASP A 1 124 ? -28.571 -22.108 25.177 1.00 67.44 124 ASP A N 1
ATOM 1016 C CA . ASP A 1 124 ? -29.513 -21.615 24.163 1.00 67.44 124 ASP A CA 1
ATOM 1017 C C . ASP A 1 124 ? -28.877 -21.596 22.758 1.00 67.44 124 ASP A C 1
ATOM 1019 O O . ASP A 1 124 ? -29.512 -21.976 21.775 1.00 67.44 124 ASP A O 1
ATOM 1023 N N . GLU A 1 125 ? -27.597 -21.218 22.648 1.00 64.12 125 GLU A N 1
ATOM 1024 C CA . GLU A 1 125 ? -26.824 -21.265 21.395 1.00 64.12 125 GLU A CA 1
ATOM 1025 C C . GLU A 1 125 ? -26.543 -22.700 20.908 1.00 64.12 125 GLU A C 1
ATOM 1027 O O . GLU A 1 125 ? -26.390 -22.913 19.707 1.00 64.12 125 GLU A O 1
ATOM 1032 N N . GLN A 1 126 ? -26.478 -23.691 21.805 1.00 62.00 126 GLN A N 1
ATOM 1033 C CA . GLN A 1 126 ? -26.324 -25.108 21.443 1.00 62.00 126 GLN A CA 1
ATOM 1034 C C . GLN A 1 126 ? -27.642 -25.767 21.018 1.00 62.00 126 GLN A C 1
ATOM 1036 O O . GLN A 1 126 ? -27.630 -26.704 20.221 1.00 62.00 126 GLN A O 1
ATOM 1041 N N . THR A 1 127 ? -28.770 -25.308 21.561 1.00 61.41 127 THR A N 1
ATOM 1042 C CA . THR A 1 127 ? -30.103 -25.881 21.305 1.00 61.41 127 THR A CA 1
ATOM 1043 C C . THR A 1 127 ? -30.799 -25.259 20.094 1.00 61.41 127 THR A C 1
ATOM 1045 O O . THR A 1 127 ? -31.587 -25.930 19.429 1.00 61.41 127 THR A O 1
ATOM 1048 N N . LEU A 1 128 ? -30.482 -24.008 19.756 1.00 53.50 128 LEU A N 1
ATOM 1049 C CA . LEU A 1 128 ? -30.924 -23.350 18.529 1.00 53.50 128 LEU A CA 1
ATOM 1050 C C . LEU A 1 128 ? -29.831 -23.484 17.463 1.00 53.50 128 LEU A C 1
ATOM 1052 O O . LEU A 1 128 ? -28.695 -23.100 17.705 1.00 53.50 128 LEU A O 1
ATOM 1056 N N . THR A 1 129 ? -30.187 -24.004 16.281 1.00 50.16 129 THR A N 1
ATOM 1057 C CA . THR A 1 129 ? -29.358 -24.090 15.056 1.00 50.16 129 THR A CA 1
ATOM 1058 C C . THR A 1 129 ? -28.221 -23.072 15.041 1.00 50.16 129 THR A C 1
ATOM 1060 O O . THR A 1 129 ? -28.530 -21.880 15.048 1.00 50.16 129 THR A O 1
ATOM 1063 N N . LEU A 1 130 ? -26.965 -23.557 15.006 1.00 46.53 130 LEU A N 1
ATOM 1064 C CA . LEU A 1 130 ? -25.690 -22.821 14.905 1.00 46.53 130 LEU A CA 1
ATOM 1065 C C . LEU A 1 130 ? -25.873 -21.362 14.456 1.00 46.53 130 LEU A C 1
ATOM 1067 O O . LEU A 1 130 ? -25.676 -21.013 13.292 1.00 46.53 130 LEU A O 1
ATOM 1071 N N . LYS A 1 131 ? -26.253 -20.483 15.387 1.00 50.59 131 LYS A N 1
ATOM 1072 C CA . LYS A 1 131 ? -26.151 -19.050 15.154 1.00 50.59 131 LYS A CA 1
ATOM 1073 C C . LYS A 1 131 ? -24.674 -18.760 15.267 1.00 50.59 131 LYS A C 1
ATOM 1075 O O . LYS A 1 131 ? -24.088 -18.910 16.334 1.00 50.59 131 LYS A O 1
ATOM 1080 N N . GLU A 1 132 ? -24.070 -18.369 14.156 1.00 45.38 132 GLU A N 1
ATOM 1081 C CA . GLU A 1 132 ? -22.680 -17.936 14.088 1.00 45.38 132 GLU A CA 1
ATOM 1082 C C . GLU A 1 132 ? -22.487 -16.643 14.889 1.00 45.38 132 GLU A C 1
ATOM 1084 O O . GLU A 1 132 ? -22.432 -15.526 14.376 1.00 45.38 132 GLU A O 1
ATOM 1089 N N . SER A 1 133 ? -22.449 -16.794 16.204 1.00 49.41 133 SER A N 1
ATOM 1090 C CA . SER A 1 133 ? -22.305 -15.726 17.173 1.00 49.41 133 SER A CA 1
ATOM 1091 C C . SER A 1 133 ? -20.817 -15.413 17.307 1.00 49.41 133 SER A C 1
ATOM 1093 O O . SER A 1 133 ? -20.123 -15.910 18.185 1.00 49.41 133 SER A O 1
ATOM 1095 N N . GLY A 1 134 ? -20.286 -14.589 16.401 1.00 56.94 134 GLY A N 1
ATOM 1096 C CA . GLY A 1 134 ? -18.885 -14.169 16.459 1.00 56.94 134 GLY A CA 1
ATOM 1097 C C . GLY A 1 134 ? -18.362 -13.582 15.156 1.00 56.94 134 GLY A C 1
ATOM 1098 O O . GLY A 1 134 ? -18.962 -13.722 14.095 1.00 56.94 134 GLY A O 1
ATOM 1099 N N . LYS A 1 135 ? -17.207 -12.913 15.228 1.00 66.31 135 LYS A N 1
ATOM 1100 C CA . LYS A 1 135 ? -16.446 -12.591 14.018 1.00 66.31 135 LYS A CA 1
ATOM 1101 C C . LYS A 1 135 ? -15.776 -13.883 13.563 1.00 66.31 135 LYS A C 1
ATOM 1103 O O . LYS A 1 135 ? -14.927 -14.396 14.290 1.00 66.31 135 LYS A O 1
ATOM 1108 N N . ARG A 1 136 ? -16.153 -14.411 12.396 1.00 71.38 136 ARG A N 1
ATOM 1109 C CA . ARG A 1 136 ? -15.443 -15.555 11.815 1.00 71.38 136 ARG A CA 1
ATOM 1110 C C . ARG A 1 136 ? -13.973 -15.162 11.583 1.00 71.38 136 ARG A C 1
ATOM 1112 O O . ARG A 1 136 ? -13.731 -14.042 11.121 1.00 71.38 136 ARG A O 1
ATOM 1119 N N . PRO A 1 137 ? -12.998 -16.030 11.908 1.00 77.94 137 PRO A N 1
ATOM 1120 C CA . PRO A 1 137 ? -11.605 -15.759 11.586 1.00 77.94 137 PRO A CA 1
ATOM 1121 C C . PRO A 1 137 ? -11.450 -15.616 10.068 1.00 77.94 137 PRO A C 1
ATOM 1123 O O . PRO A 1 137 ? -12.073 -16.348 9.297 1.00 77.94 137 PRO A O 1
ATOM 1126 N N . LEU A 1 138 ? -10.633 -14.653 9.643 1.00 83.69 138 LEU A N 1
ATOM 1127 C CA . LEU A 1 138 ? -10.328 -14.452 8.233 1.00 83.69 138 LEU A CA 1
ATOM 1128 C C . LEU A 1 138 ? -9.441 -15.611 7.760 1.00 83.69 138 LEU A C 1
ATOM 1130 O O . LEU A 1 138 ? -8.276 -15.693 8.142 1.00 83.69 138 LEU A O 1
ATOM 1134 N N . GLY A 1 139 ? -10.005 -16.520 6.965 1.00 87.38 139 GLY A N 1
ATOM 1135 C CA . GLY A 1 139 ? -9.248 -17.617 6.364 1.00 87.38 139 GLY A CA 1
ATOM 1136 C C . GLY A 1 139 ? -8.220 -17.113 5.349 1.00 87.38 139 GLY A C 1
ATOM 1137 O O . GLY A 1 139 ? -8.400 -16.050 4.754 1.00 87.38 139 GLY A O 1
ATOM 1138 N N . PHE A 1 140 ? -7.163 -17.898 5.122 1.00 87.44 140 PHE A N 1
ATOM 1139 C CA . PHE A 1 140 ? -6.072 -17.521 4.218 1.00 87.44 140 PHE A CA 1
ATOM 1140 C C . PHE A 1 140 ? -6.542 -17.265 2.777 1.00 87.44 140 PHE A C 1
ATOM 1142 O O . PHE A 1 140 ? -6.136 -16.280 2.177 1.00 87.44 140 PHE A O 1
ATOM 1149 N N . SER A 1 141 ? -7.473 -18.069 2.255 1.00 89.88 141 SER A N 1
ATOM 1150 C CA . SER A 1 141 ? -8.045 -17.868 0.912 1.00 89.88 141 SER A CA 1
ATOM 1151 C C . SER A 1 141 ? -8.788 -16.536 0.771 1.00 89.88 141 SER A C 1
ATOM 1153 O O . SER A 1 141 ? -8.700 -15.863 -0.252 1.00 89.88 141 SER A O 1
ATOM 1155 N N . MET A 1 142 ? -9.504 -16.117 1.818 1.00 90.56 142 MET A N 1
ATOM 1156 C CA . MET A 1 142 ? -10.165 -14.813 1.833 1.00 90.56 142 MET A CA 1
ATOM 1157 C C . MET A 1 142 ? -9.143 -13.681 1.971 1.00 90.56 142 MET A C 1
ATOM 1159 O O . MET A 1 142 ? -9.300 -12.640 1.342 1.00 90.56 142 MET A O 1
ATOM 1163 N N . TYR A 1 143 ? -8.087 -13.872 2.768 1.00 91.38 143 TYR A N 1
ATOM 1164 C CA . TYR A 1 143 ? -6.976 -12.924 2.837 1.00 91.38 143 TYR A CA 1
ATOM 1165 C C . TYR A 1 143 ? -6.297 -12.746 1.473 1.00 91.38 143 TYR A C 1
ATOM 1167 O O . TYR A 1 143 ? -6.094 -11.613 1.048 1.00 91.38 143 TYR A O 1
ATOM 1175 N N . GLU A 1 144 ? -6.027 -13.833 0.751 1.00 91.62 144 GLU A N 1
ATOM 1176 C CA . GLU A 1 144 ? -5.462 -13.801 -0.598 1.00 91.62 144 GLU A CA 1
ATOM 1177 C C . GLU A 1 144 ? -6.362 -13.027 -1.574 1.00 91.62 144 GLU A C 1
ATOM 1179 O O . GLU A 1 144 ? -5.889 -12.115 -2.255 1.00 91.62 144 GLU A O 1
ATOM 1184 N N . ALA A 1 145 ? -7.670 -13.302 -1.574 1.00 92.75 145 ALA A N 1
ATOM 1185 C CA . ALA A 1 145 ? -8.634 -12.564 -2.390 1.00 92.75 145 ALA A CA 1
ATOM 1186 C C . ALA A 1 145 ? -8.660 -11.062 -2.044 1.00 92.75 145 ALA A C 1
ATOM 1188 O O . ALA A 1 145 ? -8.650 -10.209 -2.934 1.00 92.75 145 ALA A O 1
ATOM 1189 N N . LEU A 1 146 ? -8.625 -10.712 -0.752 1.00 93.81 146 LEU A N 1
ATOM 1190 C CA . LEU A 1 146 ? -8.535 -9.318 -0.307 1.00 93.81 146 LEU A CA 1
ATOM 1191 C C . LEU A 1 146 ? -7.215 -8.664 -0.734 1.00 93.81 146 LEU A C 1
ATOM 1193 O O . LEU A 1 146 ? -7.208 -7.489 -1.100 1.00 93.81 146 LEU A O 1
ATOM 1197 N N . CYS A 1 147 ? -6.103 -9.396 -0.712 1.00 93.06 147 CYS A N 1
ATOM 1198 C CA . CYS A 1 147 ? -4.810 -8.922 -1.197 1.00 93.06 147 CYS A CA 1
ATOM 1199 C C . CYS A 1 147 ? -4.848 -8.627 -2.701 1.00 93.06 147 CYS A C 1
ATOM 1201 O O . CYS A 1 147 ? -4.397 -7.559 -3.109 1.00 93.06 147 CYS A O 1
ATOM 1203 N N . GLN A 1 148 ? -5.444 -9.506 -3.509 1.00 91.31 148 GLN A N 1
ATOM 1204 C CA . GLN A 1 148 ? -5.588 -9.302 -4.953 1.00 91.31 148 GLN A CA 1
ATOM 1205 C C . GLN A 1 148 ? -6.465 -8.085 -5.285 1.00 91.31 148 GLN A C 1
ATOM 1207 O O . GLN A 1 148 ? -6.090 -7.262 -6.119 1.00 91.31 148 GLN A O 1
ATOM 1212 N N . GLU A 1 149 ? -7.603 -7.923 -4.608 1.00 91.94 149 GLU A N 1
ATOM 1213 C CA . GLU A 1 149 ? -8.509 -6.792 -4.851 1.00 91.94 149 GLU A CA 1
ATOM 1214 C C . GLU A 1 149 ? -7.962 -5.468 -4.299 1.00 91.94 149 GLU A C 1
ATOM 1216 O O . GLU A 1 149 ? -8.047 -4.423 -4.950 1.00 91.94 149 GLU A O 1
ATOM 1221 N N . SER A 1 150 ? -7.326 -5.494 -3.125 1.00 93.12 150 SER A N 1
ATOM 1222 C CA . SER A 1 150 ? -6.675 -4.302 -2.569 1.00 93.12 150 SER A CA 1
ATOM 1223 C C . SER A 1 150 ? -5.528 -3.807 -3.444 1.00 93.12 150 SER A C 1
ATOM 1225 O O . SER A 1 150 ? -5.360 -2.597 -3.574 1.00 93.12 150 SER A O 1
ATOM 1227 N N . LEU A 1 151 ? -4.781 -4.711 -4.087 1.00 90.06 151 LEU A N 1
ATOM 1228 C CA . LEU A 1 151 ? -3.672 -4.357 -4.971 1.00 90.06 151 LEU A CA 1
ATOM 1229 C C . LEU A 1 151 ? -4.137 -3.576 -6.213 1.00 90.06 151 LEU A C 1
ATOM 1231 O O . LEU A 1 151 ? -3.420 -2.700 -6.682 1.00 90.06 151 LEU A O 1
ATOM 1235 N N . LYS A 1 152 ? -5.350 -3.838 -6.715 1.00 88.62 152 LYS A N 1
ATOM 1236 C CA . LYS A 1 152 ? -5.937 -3.142 -7.878 1.00 88.62 152 LYS A CA 1
ATOM 1237 C C . LYS A 1 152 ? -6.477 -1.745 -7.546 1.00 88.62 152 LYS A C 1
ATOM 1239 O O . LYS A 1 152 ? -6.844 -0.990 -8.450 1.00 88.62 152 LYS A O 1
ATOM 1244 N N . THR A 1 153 ? -6.567 -1.393 -6.263 1.00 86.94 153 THR A N 1
ATOM 1245 C CA . THR A 1 153 ? -7.164 -0.128 -5.822 1.00 86.94 153 THR A CA 1
ATOM 1246 C C . THR A 1 153 ? -6.285 1.059 -6.220 1.00 86.94 153 THR A C 1
ATOM 1248 O O . THR A 1 153 ? -5.102 1.105 -5.914 1.00 86.94 153 THR A O 1
ATOM 1251 N N . SER A 1 154 ? -6.867 2.085 -6.851 1.00 79.94 154 SER A N 1
ATOM 1252 C CA . SER A 1 154 ? -6.141 3.297 -7.274 1.00 79.94 154 SER A CA 1
ATOM 1253 C C . SER A 1 154 ? -5.843 4.280 -6.123 1.00 79.94 154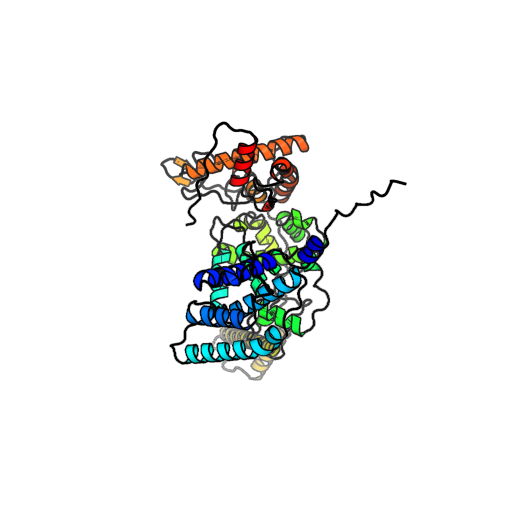 SER A C 1
ATOM 1255 O O . SER A 1 154 ? -6.157 5.469 -6.217 1.00 79.94 154 SER A O 1
ATOM 1257 N N . ASP A 1 155 ? -5.271 3.790 -5.023 1.00 80.56 155 ASP A N 1
ATOM 1258 C CA . ASP A 1 155 ? -4.873 4.557 -3.832 1.00 80.56 155 ASP A CA 1
ATOM 1259 C C . ASP A 1 155 ? -3.352 4.531 -3.585 1.00 80.56 155 ASP A C 1
ATOM 1261 O O . ASP A 1 155 ? -2.883 4.743 -2.464 1.00 80.56 155 ASP A O 1
ATOM 1265 N N . SER A 1 156 ? -2.591 4.252 -4.647 1.00 77.06 156 SER A N 1
ATOM 1266 C CA . SER A 1 156 ? -1.135 4.082 -4.621 1.00 77.06 156 SER A CA 1
ATOM 1267 C C . SER A 1 156 ? -0.667 2.943 -3.701 1.00 77.06 156 SER A C 1
ATOM 1269 O O . SER A 1 156 ? 0.448 2.984 -3.184 1.00 77.06 156 SER A O 1
ATOM 1271 N N . GLY A 1 157 ? -1.507 1.919 -3.502 1.00 83.69 157 GLY A N 1
ATOM 1272 C CA . GLY A 1 157 ? -1.179 0.711 -2.741 1.00 83.69 157 GLY A CA 1
ATOM 1273 C C . GLY A 1 157 ? -1.360 0.848 -1.228 1.00 83.69 157 GLY A C 1
ATOM 1274 O O . GLY A 1 157 ? -0.900 -0.015 -0.479 1.00 83.69 157 GLY A O 1
ATOM 1275 N N . PHE A 1 158 ? -2.014 1.910 -0.748 1.00 85.38 158 PHE A N 1
ATOM 1276 C CA . PHE A 1 158 ? -2.177 2.163 0.685 1.00 85.38 158 PHE A CA 1
ATOM 1277 C C . PHE A 1 158 ? -3.029 1.093 1.378 1.00 85.38 158 PHE A C 1
ATOM 1279 O O . PHE A 1 158 ? -2.623 0.574 2.418 1.00 85.38 158 PHE A O 1
ATOM 1286 N N . VAL A 1 159 ? -4.192 0.741 0.819 1.00 90.31 159 VAL A N 1
ATOM 1287 C CA . VAL A 1 159 ? -5.067 -0.300 1.380 1.00 90.31 159 VAL A CA 1
ATOM 1288 C C . VAL A 1 159 ? -4.345 -1.642 1.410 1.00 90.31 159 VAL A C 1
ATOM 1290 O O . VAL A 1 159 ? -4.410 -2.332 2.427 1.00 90.31 159 VAL A O 1
ATOM 1293 N N . HIS A 1 160 ? -3.616 -1.982 0.344 1.00 92.25 160 HIS A N 1
ATOM 1294 C CA . HIS A 1 160 ? -2.836 -3.215 0.284 1.00 92.25 160 HIS A CA 1
ATOM 1295 C C . HIS A 1 160 ? -1.757 -3.247 1.375 1.00 92.25 160 HIS A C 1
ATOM 1297 O O . HIS A 1 160 ? -1.704 -4.184 2.168 1.00 92.25 160 HIS A O 1
ATOM 1303 N N . LEU A 1 161 ? -0.965 -2.177 1.504 1.00 90.06 161 LEU A N 1
ATOM 1304 C CA . LEU A 1 161 ? 0.050 -2.050 2.551 1.00 90.06 161 LEU A CA 1
ATOM 1305 C C . LEU A 1 161 ? -0.555 -2.168 3.957 1.00 90.06 161 LEU A C 1
ATOM 1307 O O . LEU A 1 161 ? -0.022 -2.876 4.809 1.00 90.06 161 LEU A O 1
ATOM 1311 N N . TYR A 1 162 ? -1.673 -1.484 4.208 1.00 90.31 162 TYR A N 1
ATOM 1312 C CA . TYR A 1 162 ? -2.348 -1.512 5.502 1.00 90.31 162 TYR A CA 1
ATOM 1313 C C . TYR A 1 162 ? -2.860 -2.914 5.847 1.00 90.31 162 TYR A C 1
ATOM 1315 O O . TYR A 1 162 ? -2.716 -3.356 6.989 1.00 90.31 162 TYR A O 1
ATOM 1323 N N . LEU A 1 163 ? -3.444 -3.613 4.871 1.00 91.88 163 LEU A N 1
ATOM 1324 C CA . LEU A 1 163 ? -3.933 -4.981 5.018 1.00 91.88 163 LEU A CA 1
ATOM 1325 C C . LEU A 1 163 ? -2.781 -5.948 5.315 1.00 91.88 163 LEU A C 1
ATOM 1327 O O . LEU A 1 163 ? -2.834 -6.652 6.322 1.00 91.88 163 LEU A O 1
ATOM 1331 N N . VAL A 1 164 ? -1.728 -5.927 4.493 1.00 91.00 164 VAL A N 1
ATOM 1332 C CA . VAL A 1 164 ? -0.575 -6.832 4.612 1.00 91.00 164 VAL A CA 1
ATOM 1333 C C . VAL A 1 164 ? 0.186 -6.597 5.914 1.00 91.00 164 VAL A C 1
ATOM 1335 O O . VAL A 1 164 ? 0.510 -7.547 6.615 1.00 91.00 164 VAL A O 1
ATOM 1338 N N . ILE A 1 165 ? 0.424 -5.344 6.314 1.00 88.44 165 ILE A N 1
ATOM 1339 C CA . ILE A 1 165 ? 1.082 -5.056 7.598 1.00 88.44 165 ILE A CA 1
ATOM 1340 C C . ILE A 1 165 ? 0.209 -5.505 8.773 1.00 88.44 165 ILE A C 1
ATOM 1342 O O . ILE A 1 165 ? 0.723 -6.070 9.738 1.00 88.44 165 ILE A O 1
ATOM 1346 N N . SER A 1 166 ? -1.106 -5.268 8.708 1.00 88.62 166 SER A N 1
ATOM 1347 C CA . SER A 1 166 ? -2.027 -5.699 9.767 1.00 88.62 166 SER A CA 1
ATOM 1348 C C . SER A 1 166 ? -2.041 -7.220 9.914 1.00 88.62 166 SER A C 1
ATOM 1350 O O . SER A 1 166 ? -2.070 -7.714 11.040 1.00 88.62 166 SER A O 1
ATOM 1352 N N . TRP A 1 167 ? -1.980 -7.945 8.794 1.00 87.94 167 TRP A N 1
ATOM 1353 C CA . TRP A 1 167 ? -1.874 -9.401 8.769 1.00 87.94 167 TRP A CA 1
ATOM 1354 C C . TRP A 1 167 ? -0.527 -9.877 9.321 1.00 87.94 167 TRP A C 1
ATOM 1356 O O . TRP A 1 167 ? -0.492 -10.587 10.324 1.00 87.94 167 TRP A O 1
ATOM 1366 N N . ASN A 1 168 ? 0.579 -9.412 8.735 1.00 86.81 168 ASN A N 1
ATOM 1367 C CA . ASN A 1 168 ? 1.927 -9.881 9.059 1.00 86.81 168 ASN A CA 1
ATOM 1368 C C . ASN A 1 168 ? 2.325 -9.575 10.510 1.00 86.81 168 ASN A C 1
ATOM 1370 O O . ASN A 1 168 ? 3.038 -10.354 11.132 1.00 86.81 168 ASN A O 1
ATOM 1374 N N . LEU A 1 169 ? 1.869 -8.448 11.067 1.00 83.81 169 LEU A N 1
ATOM 1375 C CA . LEU A 1 169 ? 2.157 -8.066 12.454 1.00 83.81 169 LEU A CA 1
ATOM 1376 C C . LEU A 1 169 ? 1.079 -8.513 13.448 1.00 83.81 169 LEU A C 1
ATOM 1378 O O . LEU A 1 169 ? 1.187 -8.190 14.632 1.00 83.81 169 LEU A O 1
ATOM 1382 N N . MET A 1 170 ? 0.017 -9.183 12.982 1.00 83.31 170 MET A N 1
ATOM 1383 C CA . MET A 1 170 ? -1.179 -9.495 13.779 1.00 83.31 170 MET A CA 1
ATOM 1384 C C . MET A 1 170 ? -1.692 -8.267 14.557 1.00 83.31 170 MET A C 1
ATOM 1386 O O . MET A 1 170 ? -2.120 -8.341 15.714 1.00 83.31 170 MET A O 1
ATOM 1390 N N . ALA A 1 171 ? -1.585 -7.096 13.929 1.00 80.00 171 ALA A N 1
ATOM 1391 C CA . ALA A 1 171 ? -1.742 -5.816 14.592 1.00 80.00 171 ALA A CA 1
ATOM 1392 C C . ALA A 1 171 ? -3.200 -5.354 14.566 1.00 80.00 171 ALA A C 1
ATOM 1394 O O . ALA A 1 171 ? -3.927 -5.490 13.581 1.00 80.00 171 ALA A O 1
ATOM 1395 N N . ARG A 1 172 ? -3.636 -4.741 15.671 1.00 81.88 172 ARG A N 1
ATOM 1396 C CA . ARG A 1 172 ? -4.924 -4.039 15.712 1.00 81.88 172 ARG A CA 1
ATOM 1397 C C . ARG A 1 172 ? -4.841 -2.772 14.871 1.00 81.88 172 ARG A C 1
ATOM 1399 O O . ARG A 1 172 ? -3.797 -2.127 14.837 1.00 81.88 172 ARG A O 1
ATOM 1406 N N . SER A 1 173 ? -5.974 -2.329 14.330 1.00 81.75 173 SER A N 1
ATOM 1407 C CA . SER A 1 173 ? -6.052 -1.150 13.457 1.00 81.75 173 SER A CA 1
ATOM 1408 C C . SER A 1 173 ? -5.359 0.098 14.016 1.00 81.75 173 SER A C 1
ATOM 1410 O O . SER A 1 173 ? -4.680 0.806 13.272 1.00 81.75 173 SER A O 1
ATOM 1412 N N . LYS A 1 174 ? -5.484 0.351 15.330 1.00 77.06 174 LYS A N 1
ATOM 1413 C CA . LYS A 1 174 ? -4.828 1.493 15.983 1.00 77.06 174 LYS A CA 1
ATOM 1414 C C . LYS A 1 174 ? -3.311 1.335 16.054 1.00 77.06 174 LYS A C 1
ATOM 1416 O O . LYS A 1 174 ? -2.591 2.298 15.830 1.00 77.06 174 LYS A O 1
ATOM 1421 N N . SER A 1 175 ? -2.834 0.123 16.324 1.00 79.75 175 SER A N 1
ATOM 1422 C CA . SER A 1 175 ? -1.407 -0.192 16.301 1.00 79.75 175 SER A CA 1
ATOM 1423 C C . SER A 1 175 ? -0.853 -0.004 14.893 1.00 79.75 175 SER A C 1
ATOM 1425 O O . SER A 1 175 ? 0.121 0.729 14.752 1.00 79.75 175 SER A O 1
ATOM 1427 N N . THR A 1 176 ? -1.523 -0.551 13.867 1.00 84.06 176 THR A N 1
ATOM 1428 C CA . THR A 1 176 ? -1.134 -0.395 12.455 1.00 84.06 176 THR A CA 1
ATOM 1429 C C . THR A 1 176 ? -1.027 1.077 12.050 1.00 84.06 176 THR A C 1
ATOM 1431 O O . THR A 1 176 ? -0.043 1.479 11.438 1.00 84.06 176 THR A O 1
ATOM 1434 N N . GLU A 1 177 ? -2.002 1.907 12.437 1.00 78.88 177 GLU A N 1
ATOM 1435 C CA . GLU A 1 177 ? -2.015 3.346 12.130 1.00 78.88 177 GLU A CA 1
ATOM 1436 C C . GLU A 1 177 ? -0.797 4.091 12.709 1.00 78.88 177 GLU A C 1
ATOM 1438 O O . GLU A 1 177 ? -0.302 5.046 12.112 1.00 78.88 177 GLU A O 1
ATOM 1443 N N . THR A 1 178 ? -0.314 3.659 13.875 1.00 77.69 178 THR A N 1
ATOM 1444 C CA . THR A 1 178 ? 0.769 4.320 14.627 1.00 77.69 178 THR A CA 1
ATOM 1445 C C . THR A 1 178 ? 2.172 3.804 14.298 1.00 77.69 178 THR A C 1
ATOM 1447 O O . THR A 1 178 ? 3.144 4.183 14.959 1.00 77.69 178 THR A O 1
ATOM 1450 N N . ILE A 1 179 ? 2.310 2.925 13.300 1.00 78.06 179 ILE A N 1
ATOM 1451 C CA . ILE A 1 179 ? 3.619 2.425 12.875 1.00 78.06 179 ILE A CA 1
ATOM 1452 C C . ILE A 1 179 ? 4.402 3.570 12.226 1.00 78.06 179 ILE A C 1
ATOM 1454 O O . ILE A 1 179 ? 4.000 4.145 11.217 1.00 78.06 179 ILE A O 1
ATOM 1458 N N . HIS A 1 180 ? 5.557 3.887 12.811 1.00 69.56 180 HIS A N 1
ATOM 1459 C CA . HIS A 1 180 ? 6.487 4.877 12.280 1.00 69.56 180 HIS A CA 1
ATOM 1460 C C . HIS A 1 180 ? 7.677 4.195 11.607 1.00 69.56 180 HIS A C 1
ATOM 1462 O O . HIS A 1 180 ? 8.278 3.288 12.178 1.00 69.56 180 HIS A O 1
ATOM 1468 N N . ILE A 1 181 ? 8.097 4.732 10.458 1.00 62.38 181 ILE A N 1
ATOM 1469 C CA . ILE A 1 181 ? 9.246 4.253 9.668 1.00 62.38 181 ILE A CA 1
ATOM 1470 C C . ILE A 1 181 ? 10.550 4.181 10.497 1.00 62.38 181 ILE A C 1
ATOM 1472 O O . ILE A 1 181 ? 11.394 3.315 10.275 1.00 62.38 181 ILE A O 1
ATOM 1476 N N . LYS A 1 182 ? 10.714 5.041 11.514 1.00 53.25 182 LYS A N 1
ATOM 1477 C CA . LYS A 1 182 ? 11.872 4.988 12.428 1.00 53.25 182 LYS A CA 1
ATOM 1478 C C . LYS A 1 182 ? 11.855 3.773 13.370 1.00 53.25 182 LYS A C 1
ATOM 1480 O O . LYS A 1 182 ? 12.918 3.287 13.739 1.00 53.25 182 LYS A O 1
ATOM 1485 N N . ARG A 1 183 ? 10.675 3.261 13.749 1.00 55.50 183 ARG A N 1
ATOM 1486 C CA . ARG A 1 183 ? 10.539 2.065 14.606 1.00 55.50 183 ARG A CA 1
ATOM 1487 C C . ARG A 1 183 ? 10.846 0.771 13.853 1.00 55.50 183 ARG A C 1
ATOM 1489 O O . ARG A 1 183 ? 11.355 -0.162 14.461 1.00 55.50 183 ARG A O 1
ATOM 1496 N N . THR A 1 184 ? 10.601 0.730 12.545 1.00 51.22 184 THR A N 1
ATOM 1497 C CA . THR A 1 184 ? 10.879 -0.445 11.700 1.00 51.22 184 THR A CA 1
ATOM 1498 C C . THR A 1 184 ? 12.370 -0.764 11.557 1.00 51.22 184 THR A C 1
ATOM 1500 O O . THR A 1 184 ? 12.710 -1.925 11.379 1.00 51.22 184 THR A O 1
ATOM 1503 N N . ILE A 1 185 ? 13.268 0.218 11.713 1.00 49.56 185 ILE A N 1
ATOM 1504 C CA . ILE A 1 185 ? 14.729 -0.001 11.642 1.00 49.56 185 ILE A CA 1
ATOM 1505 C C . ILE A 1 185 ? 15.280 -0.560 12.970 1.00 49.56 185 ILE A C 1
ATOM 1507 O O . ILE A 1 185 ? 16.228 -1.339 12.987 1.00 49.56 185 ILE A O 1
ATOM 1511 N N . GLY A 1 186 ? 14.677 -0.192 14.107 1.00 36.53 186 GLY A N 1
ATOM 1512 C CA . GLY A 1 186 ? 15.185 -0.531 15.445 1.00 36.53 186 GLY A CA 1
ATOM 1513 C C . GLY A 1 186 ? 14.979 -1.986 15.883 1.00 36.53 186 GLY A C 1
ATOM 1514 O O . GLY A 1 186 ? 15.623 -2.422 16.833 1.00 36.53 186 GLY A O 1
ATOM 1515 N N . HIS A 1 187 ? 14.114 -2.742 15.202 1.00 41.84 187 HIS A N 1
ATOM 1516 C CA . HIS A 1 187 ? 13.817 -4.134 15.549 1.00 41.84 187 HIS A CA 1
ATOM 1517 C C . HIS A 1 187 ? 14.739 -5.161 14.882 1.00 41.84 187 HIS A C 1
ATOM 1519 O O . HIS A 1 187 ? 14.634 -6.343 15.170 1.00 41.84 187 HIS A O 1
ATOM 1525 N N . GLN A 1 188 ? 15.705 -4.746 14.062 1.00 39.19 188 GLN A N 1
ATOM 1526 C CA . GLN A 1 188 ? 16.663 -5.652 13.413 1.00 39.19 188 GLN A CA 1
ATOM 1527 C C . GLN A 1 188 ? 17.800 -6.115 14.355 1.00 39.19 188 GLN A C 1
ATOM 1529 O O . GLN A 1 188 ? 18.923 -6.363 13.922 1.00 39.19 188 GLN A O 1
ATOM 1534 N N . ARG A 1 189 ? 17.526 -6.214 15.664 1.00 39.00 189 ARG A N 1
ATOM 1535 C CA . ARG A 1 189 ? 18.445 -6.705 16.700 1.00 39.00 189 ARG A CA 1
ATOM 1536 C C . ARG A 1 189 ? 17.881 -7.987 17.314 1.00 39.00 189 ARG A C 1
ATOM 1538 O O . ARG A 1 189 ? 16.911 -7.931 18.054 1.00 39.00 189 A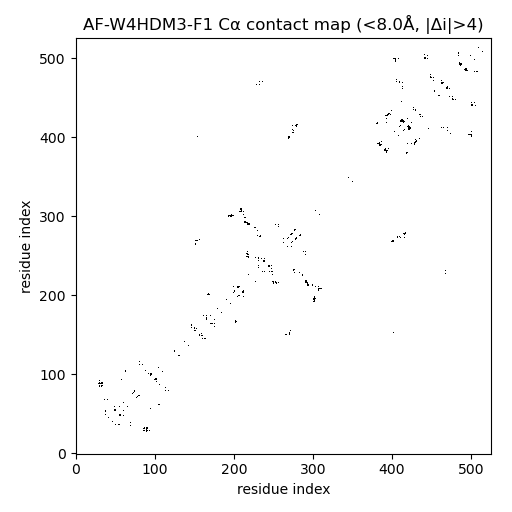RG A O 1
ATOM 1545 N N . VAL A 1 190 ? 18.530 -9.106 16.980 1.00 39.47 190 VAL A N 1
ATOM 1546 C CA . VAL A 1 190 ? 18.440 -10.446 17.597 1.00 39.47 190 VAL A CA 1
ATOM 1547 C C . VAL A 1 190 ? 17.013 -10.886 17.952 1.00 39.47 190 VAL A C 1
ATOM 1549 O O . VAL A 1 190 ? 16.596 -10.863 19.104 1.00 39.47 190 VAL A O 1
ATOM 1552 N N . PHE A 1 191 ? 16.278 -11.332 16.939 1.00 44.09 191 PHE A N 1
ATOM 1553 C CA . PHE A 1 191 ? 15.066 -12.125 17.129 1.00 44.09 191 PHE A CA 1
ATOM 1554 C C . PHE A 1 191 ? 15.432 -13.542 17.585 1.00 44.09 191 PHE A C 1
ATOM 1556 O O . PHE A 1 191 ? 16.395 -14.121 17.070 1.00 44.09 191 PHE A O 1
ATOM 1563 N N . ALA A 1 192 ? 14.677 -14.113 18.528 1.00 51.53 192 ALA A N 1
ATOM 1564 C CA . ALA A 1 192 ? 14.854 -15.512 18.908 1.00 51.53 192 ALA A CA 1
ATOM 1565 C C . ALA A 1 192 ? 14.539 -16.424 17.704 1.00 51.53 192 ALA A C 1
ATOM 1567 O O . ALA A 1 192 ? 13.770 -16.050 16.820 1.00 51.53 192 ALA A O 1
ATOM 1568 N N . ALA A 1 193 ? 15.097 -17.638 17.648 1.00 55.91 193 ALA A N 1
ATOM 1569 C CA . ALA A 1 193 ? 14.882 -18.551 16.514 1.00 55.91 193 ALA A CA 1
ATOM 1570 C C . ALA A 1 193 ? 13.385 -18.827 16.224 1.00 55.91 193 ALA A C 1
ATOM 1572 O O . ALA A 1 193 ? 13.001 -18.993 15.066 1.00 55.91 193 ALA A O 1
ATOM 1573 N N . GLY A 1 194 ? 12.531 -18.804 17.258 1.00 60.16 194 GLY A N 1
ATOM 1574 C CA . GLY A 1 194 ? 11.074 -18.913 17.115 1.00 60.16 194 GLY A CA 1
ATOM 1575 C C . GLY A 1 194 ? 10.443 -17.740 16.357 1.00 60.16 194 GLY A C 1
ATOM 1576 O O . GLY A 1 194 ? 9.593 -17.954 15.498 1.00 60.16 194 GLY A O 1
ATOM 1577 N N . ASP A 1 195 ? 10.916 -16.516 16.589 1.00 74.19 195 ASP A N 1
ATOM 1578 C CA . ASP A 1 195 ? 10.412 -15.310 15.922 1.00 74.19 195 ASP A CA 1
ATOM 1579 C C . ASP A 1 195 ? 10.748 -15.307 14.422 1.00 74.19 195 ASP A C 1
ATOM 1581 O O . ASP A 1 195 ? 9.993 -14.775 13.613 1.00 74.19 195 ASP A O 1
ATOM 1585 N N . GLN A 1 196 ? 11.860 -15.936 14.027 1.00 83.06 196 GLN A N 1
ATOM 1586 C CA . GLN A 1 196 ? 12.261 -16.057 12.621 1.00 83.06 196 GLN A CA 1
ATOM 1587 C C . GLN A 1 196 ? 11.353 -17.025 11.852 1.00 83.06 196 GLN A C 1
ATOM 1589 O O . GLN A 1 196 ? 10.928 -16.713 10.739 1.00 83.06 196 GLN A O 1
ATOM 1594 N N . PHE A 1 197 ? 11.019 -18.175 12.454 1.00 86.12 197 PHE A N 1
ATOM 1595 C CA . PHE A 1 197 ? 10.047 -19.113 11.883 1.00 86.12 197 PHE A CA 1
ATOM 1596 C C . PHE A 1 197 ? 8.668 -18.462 11.771 1.00 86.12 197 PHE A C 1
ATOM 1598 O O . PHE A 1 197 ? 8.071 -18.456 10.694 1.00 86.12 197 PHE A O 1
ATOM 1605 N N . VAL A 1 198 ? 8.188 -17.849 12.861 1.00 85.25 198 VAL A N 1
ATOM 1606 C CA . VAL A 1 198 ? 6.901 -17.142 12.874 1.00 85.25 198 VAL A CA 1
ATOM 1607 C C . VAL A 1 198 ? 6.889 -16.038 11.819 1.00 85.25 198 VAL A C 1
ATOM 1609 O O . VAL A 1 198 ? 5.913 -15.935 11.086 1.00 85.25 198 VAL A O 1
ATOM 1612 N N . GLY A 1 199 ? 7.983 -15.284 11.664 1.00 84.50 199 GLY A N 1
ATOM 1613 C CA . GLY A 1 199 ? 8.148 -14.265 10.626 1.00 84.50 199 GLY A CA 1
ATOM 1614 C C . GLY A 1 199 ? 7.912 -14.791 9.205 1.00 84.50 199 GLY A C 1
ATOM 1615 O O . GLY A 1 199 ? 7.220 -14.149 8.418 1.00 84.50 199 GLY A O 1
ATOM 1616 N N . ARG A 1 200 ? 8.424 -15.985 8.886 1.00 88.50 200 ARG A N 1
ATOM 1617 C CA . ARG A 1 200 ? 8.186 -16.649 7.592 1.00 88.50 200 ARG A CA 1
ATOM 1618 C C . ARG A 1 200 ? 6.744 -17.122 7.429 1.00 88.50 200 ARG A C 1
ATOM 1620 O O . ARG A 1 200 ? 6.160 -16.936 6.364 1.00 88.50 200 ARG A O 1
ATOM 1627 N N . VAL A 1 201 ? 6.158 -17.683 8.488 1.00 87.69 201 VAL A N 1
ATOM 1628 C CA . VAL A 1 201 ? 4.754 -18.126 8.493 1.00 87.69 201 VAL A CA 1
ATOM 1629 C C . VAL A 1 201 ? 3.808 -16.949 8.251 1.00 87.69 201 VAL A C 1
ATOM 1631 O O . VAL A 1 201 ? 2.916 -17.041 7.411 1.00 87.69 201 VAL A O 1
ATOM 1634 N N . VAL A 1 202 ? 4.005 -15.824 8.944 1.00 86.00 202 VAL A N 1
ATOM 1635 C CA . VAL A 1 202 ? 3.145 -14.639 8.780 1.00 86.00 202 VAL A CA 1
ATOM 1636 C C . VAL A 1 202 ? 3.382 -13.918 7.455 1.00 86.00 202 VAL A C 1
ATOM 1638 O O . VAL A 1 202 ? 2.458 -13.290 6.951 1.00 86.00 202 VAL A O 1
ATOM 1641 N N . ALA A 1 203 ? 4.567 -14.068 6.851 1.00 86.81 203 ALA A N 1
ATOM 1642 C CA . ALA A 1 203 ? 4.845 -13.659 5.473 1.00 86.81 203 ALA A CA 1
ATOM 1643 C C . ALA A 1 203 ? 4.202 -14.582 4.418 1.00 86.81 203 ALA A C 1
ATOM 1645 O O . ALA A 1 203 ? 4.421 -14.379 3.227 1.00 86.81 203 ALA A O 1
ATOM 1646 N N . ALA A 1 204 ? 3.400 -15.563 4.849 1.00 87.25 204 ALA A N 1
ATOM 1647 C CA . ALA A 1 204 ? 2.653 -16.483 3.999 1.00 87.25 204 ALA A CA 1
ATOM 1648 C C . ALA A 1 204 ? 3.520 -17.396 3.115 1.00 87.25 204 ALA A C 1
ATOM 1650 O O . ALA A 1 204 ? 3.066 -17.858 2.070 1.00 87.25 204 ALA A O 1
ATOM 1651 N N . LEU A 1 205 ? 4.750 -17.699 3.545 1.00 88.69 205 LEU A N 1
ATOM 1652 C CA . LEU A 1 205 ? 5.577 -18.692 2.861 1.00 88.69 205 LEU A CA 1
ATOM 1653 C C . LEU A 1 205 ? 4.990 -20.107 3.033 1.00 88.69 205 LEU A C 1
ATOM 1655 O O . LEU A 1 205 ? 4.466 -20.429 4.104 1.00 88.69 205 LEU A O 1
ATOM 1659 N N . PRO A 1 206 ? 5.085 -20.982 2.016 1.00 88.12 206 PRO A N 1
ATOM 1660 C CA . PRO A 1 206 ? 4.439 -22.294 2.029 1.00 88.12 206 PRO A CA 1
ATOM 1661 C C . PRO A 1 206 ? 5.109 -23.242 3.031 1.00 88.12 206 PRO A C 1
ATOM 1663 O O . PRO A 1 206 ? 6.176 -23.780 2.757 1.00 88.12 206 PRO A O 1
ATOM 1666 N N . LEU A 1 207 ? 4.469 -23.493 4.183 1.00 87.19 207 LEU A N 1
ATOM 1667 C CA . LEU A 1 207 ? 5.057 -24.283 5.281 1.00 87.19 207 LEU A CA 1
ATOM 1668 C C . LEU A 1 207 ? 5.543 -25.666 4.845 1.00 87.19 207 LEU A C 1
ATOM 1670 O O . LEU A 1 207 ? 6.527 -26.147 5.391 1.00 87.19 207 LEU A O 1
ATOM 1674 N N . ASN A 1 208 ? 4.850 -26.295 3.896 1.00 88.62 208 ASN A N 1
ATOM 1675 C CA . ASN A 1 208 ? 5.101 -27.666 3.453 1.00 88.62 208 ASN A CA 1
ATOM 1676 C C . ASN A 1 208 ? 5.838 -27.726 2.103 1.00 88.62 208 ASN A C 1
ATOM 1678 O O . ASN A 1 208 ? 5.589 -28.631 1.313 1.00 88.62 208 ASN A O 1
ATOM 1682 N N . SER A 1 209 ? 6.708 -26.753 1.825 1.00 88.62 209 SER A N 1
ATOM 1683 C CA . SER A 1 209 ? 7.546 -26.721 0.621 1.00 88.62 209 SER A CA 1
ATOM 1684 C C . SER A 1 209 ? 8.997 -26.372 0.962 1.00 88.62 209 SER A C 1
ATOM 1686 O O . SER A 1 209 ? 9.279 -25.725 1.974 1.00 88.62 209 SER A O 1
ATOM 1688 N N . ALA A 1 210 ? 9.920 -26.756 0.078 1.00 87.44 210 ALA A N 1
ATOM 1689 C CA . ALA A 1 210 ? 11.291 -26.250 0.078 1.00 87.44 210 ALA A CA 1
ATOM 1690 C C . ALA A 1 210 ? 11.335 -24.715 -0.089 1.00 87.44 210 ALA A C 1
ATOM 1692 O O . ALA A 1 210 ? 12.242 -24.066 0.440 1.00 87.44 210 ALA A O 1
ATOM 1693 N N . ASP A 1 211 ? 10.317 -24.135 -0.737 1.00 88.56 211 ASP A N 1
ATOM 1694 C CA . ASP A 1 211 ? 10.168 -22.690 -0.967 1.00 88.56 211 ASP A CA 1
ATOM 1695 C C . ASP A 1 211 ? 9.919 -21.905 0.328 1.00 88.56 211 ASP A C 1
ATOM 1697 O O . ASP A 1 211 ? 10.079 -20.689 0.371 1.00 88.56 211 ASP A O 1
ATOM 1701 N N . PHE A 1 212 ? 9.626 -22.582 1.446 1.00 90.00 212 PHE A N 1
ATOM 1702 C CA . PHE A 1 212 ? 9.620 -21.928 2.757 1.00 90.00 212 PHE A CA 1
ATOM 1703 C C . PHE A 1 212 ? 10.969 -21.270 3.091 1.00 90.00 212 PHE A C 1
ATOM 1705 O O . PHE A 1 212 ? 11.039 -20.335 3.892 1.00 90.00 212 PHE A O 1
ATOM 1712 N N . ALA A 1 213 ? 12.049 -21.755 2.473 1.00 88.88 213 ALA A N 1
ATOM 1713 C CA . ALA A 1 213 ? 13.398 -21.231 2.607 1.00 88.88 213 ALA A CA 1
ATOM 1714 C C . ALA A 1 213 ? 13.756 -20.127 1.603 1.00 88.88 213 ALA A C 1
ATOM 1716 O O . ALA A 1 213 ? 14.917 -19.716 1.565 1.00 88.88 213 ALA A O 1
ATOM 1717 N N . GLU A 1 214 ? 12.799 -19.631 0.816 1.00 88.00 214 GLU A N 1
ATOM 1718 C CA . GLU A 1 214 ? 13.041 -18.554 -0.141 1.00 88.00 214 GLU A CA 1
ATOM 1719 C C . GLU A 1 214 ? 13.570 -17.294 0.570 1.00 88.00 214 GLU A C 1
ATOM 1721 O O . GLU A 1 214 ? 13.179 -16.959 1.701 1.00 88.00 214 GLU A O 1
ATOM 1726 N N . LEU A 1 215 ? 14.539 -16.631 -0.062 1.00 88.50 215 LEU A N 1
ATOM 1727 C CA . LEU A 1 215 ? 15.075 -15.355 0.399 1.00 88.50 215 LEU A CA 1
ATOM 1728 C C . LEU A 1 215 ? 14.325 -14.214 -0.292 1.00 88.50 215 LEU A C 1
ATOM 1730 O O . LEU A 1 215 ? 13.946 -14.352 -1.454 1.00 88.50 215 LEU A O 1
ATOM 1734 N N . PRO A 1 216 ? 14.138 -13.067 0.385 1.00 88.56 216 PRO A N 1
ATOM 1735 C CA . PRO A 1 216 ? 13.558 -11.907 -0.272 1.00 88.56 216 PRO A CA 1
ATOM 1736 C C . PRO A 1 216 ? 14.444 -11.472 -1.449 1.00 88.56 216 PRO A C 1
ATOM 1738 O O . PRO A 1 216 ? 15.671 -11.553 -1.327 1.00 88.56 216 PRO A O 1
ATOM 1741 N N . PRO A 1 217 ? 13.865 -10.962 -2.551 1.00 92.00 217 PRO A N 1
ATOM 1742 C CA . PRO A 1 217 ? 14.647 -10.417 -3.649 1.00 92.00 217 PRO A CA 1
ATOM 1743 C C . PRO A 1 217 ? 1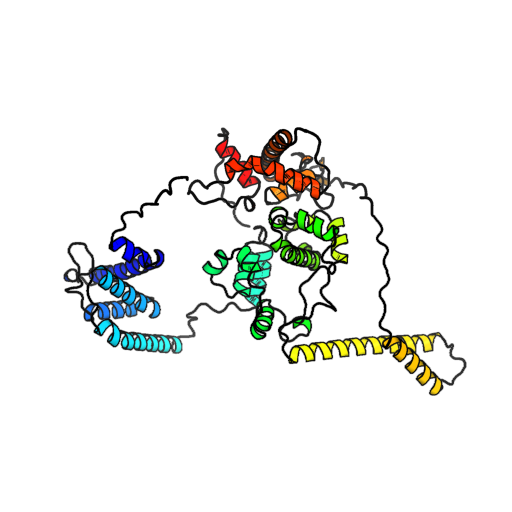5.602 -9.323 -3.167 1.00 92.00 217 PRO A C 1
ATOM 1745 O O . PRO A 1 217 ? 15.211 -8.415 -2.428 1.00 92.00 217 PRO A O 1
ATOM 1748 N N . TYR A 1 218 ? 16.859 -9.397 -3.593 1.00 91.38 218 TYR A N 1
ATOM 1749 C CA . TYR A 1 218 ? 17.894 -8.446 -3.199 1.00 91.38 218 TYR A CA 1
ATOM 1750 C C . TYR A 1 218 ? 18.877 -8.185 -4.350 1.00 91.38 218 TYR A C 1
ATOM 1752 O O . TYR A 1 218 ? 18.902 -8.913 -5.342 1.00 91.38 218 TYR A O 1
ATOM 1760 N N . PHE A 1 219 ? 19.671 -7.118 -4.230 1.00 90.62 219 PHE A N 1
ATOM 1761 C CA . PHE A 1 219 ? 20.756 -6.811 -5.165 1.00 90.62 219 PHE A CA 1
ATOM 1762 C C . PHE A 1 219 ? 22.079 -7.368 -4.631 1.00 90.62 219 PHE A C 1
ATOM 1764 O O . PHE A 1 219 ? 22.432 -7.083 -3.487 1.00 90.62 219 PHE A O 1
ATOM 1771 N N . ASP A 1 220 ? 22.822 -8.116 -5.452 1.00 78.94 220 ASP A N 1
ATOM 1772 C CA . ASP A 1 220 ? 24.075 -8.775 -5.032 1.00 78.94 220 ASP A CA 1
ATOM 1773 C C . ASP A 1 220 ? 25.174 -7.801 -4.585 1.00 78.94 220 ASP A C 1
ATOM 1775 O O . ASP A 1 220 ? 25.965 -8.114 -3.697 1.00 78.94 220 ASP A O 1
ATOM 1779 N N . SER A 1 221 ? 25.233 -6.615 -5.194 1.00 77.81 221 SER A N 1
ATOM 1780 C CA . SER A 1 221 ? 26.233 -5.597 -4.877 1.00 77.81 221 SER A CA 1
ATOM 1781 C C . SER A 1 221 ? 25.632 -4.506 -3.999 1.00 77.81 221 SER A C 1
ATOM 1783 O O . SER A 1 221 ? 24.659 -3.844 -4.373 1.00 77.81 221 SER A O 1
ATOM 1785 N N . THR A 1 222 ? 26.251 -4.283 -2.839 1.00 69.12 222 THR A N 1
ATOM 1786 C CA . THR A 1 222 ? 25.854 -3.228 -1.904 1.00 69.12 222 THR A CA 1
ATOM 1787 C C . THR A 1 222 ? 26.075 -1.828 -2.466 1.00 69.12 222 THR A C 1
ATOM 1789 O O . THR A 1 222 ? 25.282 -0.949 -2.139 1.00 69.12 222 THR A O 1
ATOM 1792 N N . ASP A 1 223 ? 27.046 -1.623 -3.360 1.00 78.94 223 ASP A N 1
ATOM 1793 C CA . ASP A 1 223 ? 27.490 -0.293 -3.814 1.00 78.94 223 ASP A CA 1
ATOM 1794 C C . ASP A 1 223 ? 27.392 -0.099 -5.332 1.00 78.94 223 ASP A C 1
ATOM 1796 O O . ASP A 1 223 ? 28.173 0.624 -5.947 1.00 78.94 223 ASP A O 1
ATOM 1800 N N . ASN A 1 224 ? 26.405 -0.734 -5.965 1.00 87.38 224 ASN A N 1
ATOM 1801 C CA . ASN A 1 224 ? 26.168 -0.532 -7.388 1.00 87.38 224 ASN A CA 1
ATOM 1802 C C . ASN A 1 224 ? 25.600 0.889 -7.652 1.00 87.38 224 ASN A C 1
ATOM 1804 O O . ASN A 1 224 ? 24.543 1.241 -7.100 1.00 87.38 224 ASN A O 1
ATOM 1808 N N . PRO A 1 225 ? 26.255 1.714 -8.498 1.00 89.00 225 PRO A N 1
ATOM 1809 C CA . PRO A 1 225 ? 25.811 3.079 -8.780 1.00 89.00 225 PRO A CA 1
ATOM 1810 C C . PRO A 1 225 ? 24.473 3.116 -9.529 1.00 89.00 225 PRO A C 1
ATOM 1812 O O . PRO A 1 225 ? 23.652 3.986 -9.248 1.00 89.00 225 PRO A O 1
ATOM 1815 N N . VAL A 1 226 ? 24.204 2.139 -10.403 1.00 90.00 226 VAL A N 1
ATOM 1816 C CA . VAL A 1 226 ? 22.933 2.017 -11.141 1.00 90.00 226 VAL A CA 1
ATOM 1817 C C . VAL A 1 226 ? 21.781 1.783 -10.169 1.00 90.00 226 VAL A C 1
ATOM 1819 O O . VAL A 1 226 ? 20.768 2.478 -10.214 1.00 90.00 226 VAL A O 1
ATOM 1822 N N . VAL A 1 227 ? 21.963 0.855 -9.222 1.00 91.75 227 VAL A N 1
ATOM 1823 C CA . VAL A 1 227 ? 20.973 0.586 -8.167 1.00 91.75 227 VAL A CA 1
ATOM 1824 C C . VAL A 1 227 ? 20.759 1.830 -7.310 1.00 91.75 227 VAL A C 1
ATOM 1826 O O . VAL A 1 227 ? 19.626 2.185 -7.002 1.00 91.75 227 VAL A O 1
ATOM 1829 N N . THR A 1 228 ? 21.836 2.521 -6.937 1.00 91.56 228 THR A N 1
ATOM 1830 C CA . THR A 1 228 ? 21.751 3.724 -6.099 1.00 91.56 228 THR A CA 1
ATOM 1831 C C . THR A 1 228 ? 21.007 4.861 -6.806 1.00 91.56 228 THR A C 1
ATOM 1833 O O . THR A 1 228 ? 20.150 5.490 -6.180 1.00 91.56 228 THR A O 1
ATOM 1836 N N . SER A 1 229 ? 21.254 5.079 -8.105 1.00 91.00 229 SER A N 1
ATOM 1837 C CA . SER A 1 229 ? 20.510 6.063 -8.907 1.00 91.00 229 SER A CA 1
ATOM 1838 C C . SER A 1 229 ? 19.028 5.707 -9.004 1.00 91.00 229 SER A C 1
ATOM 1840 O O . SER A 1 229 ? 18.163 6.543 -8.739 1.00 91.00 229 SER A O 1
ATOM 1842 N N . ALA A 1 230 ? 18.714 4.435 -9.266 1.00 92.75 230 ALA A N 1
ATOM 1843 C CA . ALA A 1 230 ? 17.335 3.965 -9.338 1.00 92.75 230 ALA A CA 1
ATOM 1844 C C . ALA A 1 230 ? 16.584 4.122 -8.004 1.00 92.75 230 ALA A C 1
ATOM 1846 O O . ALA A 1 230 ? 15.429 4.546 -7.990 1.00 92.75 230 ALA A O 1
ATOM 1847 N N . VAL A 1 231 ? 17.232 3.842 -6.864 1.00 93.06 231 VAL A N 1
ATOM 1848 C CA . VAL A 1 231 ? 16.638 4.071 -5.534 1.00 93.06 231 VAL A CA 1
ATOM 1849 C C . VAL A 1 231 ? 16.354 5.559 -5.316 1.00 93.06 231 VAL A C 1
ATOM 1851 O O . VAL A 1 231 ? 15.289 5.897 -4.796 1.00 93.06 231 VAL A O 1
ATOM 1854 N N . ARG A 1 232 ? 17.266 6.451 -5.726 1.00 92.19 232 ARG A N 1
ATOM 1855 C CA . ARG A 1 232 ? 17.070 7.905 -5.631 1.00 92.19 232 ARG A CA 1
ATOM 1856 C C . ARG A 1 232 ? 15.892 8.374 -6.486 1.00 92.19 232 ARG A C 1
ATOM 1858 O O . ARG A 1 232 ? 15.089 9.163 -6.000 1.00 92.19 232 ARG A O 1
ATOM 1865 N N . CYS A 1 233 ? 15.757 7.862 -7.708 1.00 91.19 233 CYS A N 1
ATOM 1866 C CA . CYS A 1 233 ? 14.646 8.208 -8.598 1.00 91.19 233 CYS A CA 1
ATOM 1867 C C . CYS A 1 233 ? 13.301 7.672 -8.090 1.00 91.19 233 CYS A C 1
ATOM 1869 O O . CYS A 1 233 ? 12.289 8.366 -8.142 1.00 91.19 233 CYS A O 1
ATOM 1871 N N . MET A 1 234 ? 13.281 6.443 -7.565 1.00 91.31 234 MET A N 1
ATOM 1872 C CA . MET A 1 234 ? 12.057 5.798 -7.085 1.00 91.31 234 MET A CA 1
ATOM 1873 C C . MET A 1 234 ? 11.583 6.349 -5.731 1.00 91.31 234 MET A C 1
ATOM 1875 O O . MET A 1 234 ? 10.381 6.439 -5.481 1.00 91.31 234 MET A O 1
ATOM 1879 N N . PHE A 1 235 ? 12.512 6.723 -4.844 1.00 90.88 235 PHE A N 1
ATOM 1880 C CA . PHE A 1 235 ? 12.215 7.121 -3.465 1.00 90.88 235 PHE A CA 1
ATOM 1881 C C . PHE A 1 235 ? 12.941 8.412 -3.036 1.00 90.88 235 PHE A C 1
ATOM 1883 O O . PHE A 1 235 ? 13.621 8.407 -2.005 1.00 90.88 235 PHE A O 1
ATOM 1890 N N . PRO A 1 236 ? 12.782 9.544 -3.744 1.00 88.00 236 PRO A N 1
ATOM 1891 C CA . PRO A 1 236 ? 13.626 10.734 -3.565 1.00 88.00 236 PRO A CA 1
ATOM 1892 C C . PRO A 1 236 ? 13.614 11.293 -2.137 1.00 88.00 236 PRO A C 1
ATOM 1894 O O . PRO A 1 236 ? 14.659 11.538 -1.535 1.00 88.00 236 PRO A O 1
ATOM 1897 N N . VAL A 1 237 ? 12.427 11.396 -1.530 1.00 85.00 237 VAL A N 1
ATOM 1898 C CA . VAL A 1 237 ? 12.271 11.904 -0.156 1.00 85.00 237 VAL A CA 1
ATOM 1899 C C . VAL A 1 237 ? 12.891 10.954 0.875 1.00 85.00 237 VAL A C 1
ATOM 1901 O O . VAL A 1 237 ? 13.539 11.400 1.821 1.00 85.00 237 VAL A O 1
ATOM 1904 N N . LEU A 1 238 ? 12.701 9.641 0.708 1.00 86.56 238 LEU A N 1
ATOM 1905 C CA . LEU A 1 238 ? 13.187 8.642 1.666 1.00 86.56 238 LEU A CA 1
ATOM 1906 C C . LEU A 1 238 ? 14.688 8.378 1.513 1.00 86.56 238 LEU A C 1
ATOM 1908 O O . LEU A 1 238 ? 15.342 8.064 2.505 1.00 86.56 238 LEU A O 1
ATOM 1912 N N . PHE A 1 239 ? 15.241 8.563 0.313 1.00 88.19 239 PHE A N 1
ATOM 1913 C CA . PHE A 1 239 ? 16.665 8.405 0.023 1.00 88.19 239 PHE A CA 1
ATOM 1914 C C . PHE A 1 239 ? 17.544 9.345 0.860 1.00 88.19 239 PHE A C 1
ATOM 1916 O O . PHE A 1 239 ? 18.639 8.968 1.269 1.00 88.19 239 PHE A O 1
ATOM 1923 N N . LYS A 1 240 ? 17.028 10.530 1.216 1.00 87.19 240 LYS A N 1
ATOM 1924 C CA . LYS A 1 240 ? 17.697 11.493 2.114 1.00 87.19 240 LYS A CA 1
ATOM 1925 C C . LYS A 1 240 ? 17.935 10.931 3.522 1.00 87.19 240 LYS A C 1
ATOM 1927 O O . LYS A 1 240 ? 18.780 11.428 4.260 1.00 87.19 240 LYS A O 1
ATOM 1932 N N . THR A 1 241 ? 17.200 9.887 3.911 1.00 88.06 241 THR A N 1
ATOM 1933 C CA . THR A 1 241 ? 17.371 9.206 5.197 1.00 88.06 241 THR A CA 1
ATOM 1934 C C . THR A 1 241 ? 18.302 8.006 5.029 1.00 88.06 241 THR A C 1
ATOM 1936 O O . THR A 1 241 ? 17.855 6.903 4.725 1.00 88.06 241 THR A O 1
ATOM 1939 N N . GLY A 1 242 ? 19.601 8.202 5.283 1.00 84.19 242 GLY A N 1
ATOM 1940 C CA . GLY A 1 242 ? 20.635 7.182 5.048 1.00 84.19 242 GLY A CA 1
ATOM 1941 C C . GLY A 1 242 ? 20.363 5.813 5.691 1.00 84.19 242 GLY A C 1
ATOM 1942 O O . GLY A 1 242 ? 20.629 4.779 5.084 1.00 84.19 242 GLY A O 1
ATOM 1943 N N . SER A 1 243 ? 19.742 5.780 6.875 1.00 84.94 243 SER A N 1
ATOM 1944 C CA . SER A 1 243 ? 19.393 4.529 7.568 1.00 84.94 243 SER A CA 1
ATOM 1945 C C . SER A 1 243 ? 18.326 3.687 6.859 1.00 84.94 243 SER A C 1
ATOM 1947 O O . SER A 1 243 ? 18.191 2.503 7.159 1.00 84.94 243 SER A O 1
ATOM 1949 N N . LEU A 1 244 ? 17.571 4.266 5.920 1.00 86.06 244 LEU A N 1
ATOM 1950 C CA . LEU A 1 244 ? 16.547 3.561 5.151 1.00 86.06 244 LEU A CA 1
ATOM 1951 C C . LEU A 1 244 ? 17.068 2.976 3.843 1.00 86.06 244 LEU A C 1
ATOM 1953 O O . LEU A 1 244 ? 16.386 2.131 3.274 1.00 86.06 244 LEU A O 1
ATOM 1957 N N . ILE A 1 245 ? 18.259 3.364 3.376 1.00 87.56 245 ILE A N 1
ATOM 1958 C CA . ILE A 1 245 ? 18.761 2.977 2.049 1.00 87.56 245 ILE A CA 1
ATOM 1959 C C . ILE A 1 245 ? 18.754 1.453 1.862 1.00 87.56 245 ILE A C 1
ATOM 1961 O O . ILE A 1 245 ? 18.324 0.974 0.815 1.00 87.56 245 ILE A O 1
ATOM 1965 N N . GLY A 1 246 ? 19.152 0.679 2.877 1.00 86.75 246 GLY A N 1
ATOM 1966 C CA . GLY A 1 246 ? 19.108 -0.788 2.815 1.00 86.75 246 GLY A CA 1
ATOM 1967 C C . GLY A 1 246 ? 17.690 -1.343 2.625 1.00 86.75 246 GLY A C 1
ATOM 1968 O O . GLY A 1 246 ? 17.469 -2.212 1.785 1.00 86.75 246 GLY A O 1
ATOM 1969 N N . VAL A 1 247 ? 16.707 -0.790 3.342 1.00 87.75 247 VAL A N 1
ATOM 1970 C CA . VAL A 1 247 ? 15.291 -1.180 3.218 1.00 87.75 247 VAL A CA 1
ATOM 1971 C C . VAL A 1 247 ? 14.730 -0.770 1.856 1.00 87.75 247 VAL A C 1
ATOM 1973 O O . VAL A 1 247 ? 14.009 -1.543 1.231 1.00 87.75 247 VAL A O 1
ATOM 1976 N N . LEU A 1 248 ? 15.092 0.416 1.362 1.00 91.44 248 LEU A N 1
ATOM 1977 C CA . LEU A 1 248 ? 14.671 0.896 0.045 1.00 91.44 248 LEU A CA 1
ATOM 1978 C C . LEU A 1 248 ? 15.246 0.033 -1.085 1.00 91.44 248 LEU A C 1
ATOM 1980 O O . LEU A 1 248 ? 14.539 -0.233 -2.052 1.00 91.44 248 LEU A O 1
ATOM 1984 N N . LYS A 1 249 ? 16.488 -0.453 -0.950 1.00 92.00 249 LYS A N 1
ATOM 1985 C CA . LYS A 1 249 ? 17.097 -1.405 -1.893 1.00 92.00 249 LYS A CA 1
ATOM 1986 C C . LYS A 1 249 ? 16.326 -2.725 -1.940 1.00 92.00 249 LYS A C 1
ATOM 1988 O O . LYS A 1 249 ? 16.032 -3.197 -3.032 1.00 92.00 249 LYS A O 1
ATOM 1993 N N . LEU A 1 250 ? 15.942 -3.282 -0.788 1.00 90.62 250 LEU A N 1
ATOM 1994 C CA . LEU A 1 250 ? 15.108 -4.494 -0.728 1.00 90.62 250 LEU A CA 1
ATOM 1995 C C . LEU A 1 250 ? 13.716 -4.265 -1.334 1.00 90.62 250 LEU A C 1
ATOM 1997 O O . LEU A 1 250 ? 13.222 -5.095 -2.096 1.00 90.62 250 LEU A O 1
ATOM 2001 N N . GLY A 1 251 ? 13.101 -3.115 -1.040 1.00 92.25 251 GLY A N 1
ATOM 2002 C CA . GLY A 1 251 ? 11.827 -2.719 -1.637 1.00 92.25 251 GLY A CA 1
ATOM 2003 C C . GLY A 1 251 ? 11.921 -2.605 -3.158 1.00 92.25 251 GLY A C 1
ATOM 2004 O O . GLY A 1 251 ? 11.094 -3.169 -3.867 1.00 92.25 251 GLY A O 1
ATOM 2005 N N . LEU A 1 252 ? 12.964 -1.944 -3.670 1.00 94.62 252 LEU A N 1
ATOM 2006 C CA . LEU A 1 252 ? 13.202 -1.819 -5.106 1.00 94.62 252 LEU A CA 1
ATOM 2007 C C . LEU A 1 252 ? 13.447 -3.183 -5.763 1.00 94.62 252 LEU A C 1
ATOM 2009 O O . LEU A 1 252 ? 12.826 -3.474 -6.781 1.00 94.62 252 LEU A O 1
ATOM 2013 N N . ALA A 1 253 ? 14.297 -4.030 -5.176 1.00 94.62 253 ALA A N 1
ATOM 2014 C CA . ALA A 1 253 ? 14.565 -5.374 -5.687 1.00 94.62 253 ALA A CA 1
ATOM 2015 C C . ALA A 1 253 ? 13.282 -6.214 -5.768 1.00 94.62 253 ALA A C 1
ATOM 2017 O O . ALA A 1 253 ? 13.047 -6.879 -6.773 1.00 94.62 253 ALA A O 1
ATOM 2018 N N . SER A 1 254 ? 12.414 -6.115 -4.756 1.00 94.12 254 SER A N 1
ATOM 2019 C CA . SER A 1 254 ? 11.111 -6.791 -4.746 1.00 94.12 254 SER A CA 1
ATOM 2020 C C . SER A 1 254 ? 10.207 -6.297 -5.878 1.00 94.12 254 SER A C 1
ATOM 2022 O O . SER A 1 254 ? 9.602 -7.101 -6.583 1.00 94.12 254 SER A O 1
ATOM 2024 N N . ILE A 1 255 ? 10.139 -4.983 -6.112 1.00 94.38 255 ILE A N 1
ATOM 2025 C CA . ILE A 1 255 ? 9.324 -4.431 -7.204 1.00 94.38 255 ILE A CA 1
ATOM 2026 C C . ILE A 1 255 ? 9.865 -4.874 -8.571 1.00 94.38 255 ILE A C 1
ATOM 2028 O O . ILE A 1 255 ? 9.079 -5.249 -9.435 1.00 94.38 255 ILE A O 1
ATOM 2032 N N . VAL A 1 256 ? 11.188 -4.865 -8.765 1.00 95.19 256 VAL A N 1
ATOM 2033 C CA . VAL A 1 256 ? 11.828 -5.298 -10.020 1.00 95.19 256 VAL A CA 1
ATOM 2034 C C . VAL A 1 256 ? 11.595 -6.791 -10.268 1.00 95.19 256 VAL A C 1
ATOM 2036 O O . VAL A 1 256 ? 11.234 -7.171 -11.382 1.00 95.19 256 VAL A O 1
ATOM 2039 N N . HIS A 1 257 ? 11.737 -7.626 -9.234 1.00 94.81 257 HIS A N 1
ATOM 2040 C CA . HIS A 1 257 ? 11.465 -9.063 -9.303 1.00 94.81 257 HIS A CA 1
ATOM 2041 C C . HIS A 1 257 ? 10.021 -9.352 -9.737 1.00 94.81 257 HIS A C 1
ATOM 2043 O O . HIS A 1 257 ? 9.781 -10.174 -10.617 1.00 94.81 257 HIS A O 1
ATOM 2049 N N . HIS A 1 258 ? 9.055 -8.626 -9.169 1.00 93.81 258 HIS A N 1
ATOM 2050 C CA . HIS A 1 258 ? 7.631 -8.813 -9.448 1.00 93.81 258 HIS A CA 1
ATOM 2051 C C . HIS A 1 258 ? 7.087 -7.893 -10.554 1.00 93.81 258 HIS A C 1
ATOM 2053 O O . HIS A 1 258 ? 5.871 -7.791 -10.719 1.00 93.81 258 HIS A O 1
ATOM 2059 N N . ALA A 1 259 ? 7.946 -7.225 -11.332 1.00 94.31 259 ALA A N 1
ATOM 2060 C CA . ALA A 1 259 ? 7.526 -6.206 -12.295 1.00 94.31 259 ALA A CA 1
ATOM 2061 C C . ALA A 1 259 ? 6.562 -6.748 -13.363 1.00 94.31 259 ALA A C 1
ATOM 2063 O O . ALA A 1 259 ? 5.588 -6.079 -13.710 1.00 94.31 259 ALA A O 1
ATOM 2064 N N . ASP A 1 260 ? 6.801 -7.964 -13.860 1.00 93.81 260 ASP A N 1
ATOM 2065 C CA . ASP A 1 260 ? 5.962 -8.571 -14.900 1.00 93.81 260 ASP A CA 1
ATOM 2066 C C . ASP A 1 260 ? 4.589 -8.964 -14.337 1.00 93.81 260 ASP A C 1
ATOM 2068 O O . ASP A 1 260 ? 3.558 -8.652 -14.935 1.00 93.81 260 ASP A O 1
ATOM 2072 N N . TYR A 1 261 ? 4.558 -9.522 -13.122 1.00 93.56 261 TYR A N 1
ATOM 2073 C CA . TYR A 1 261 ? 3.307 -9.755 -12.400 1.00 93.56 261 TYR A CA 1
ATOM 2074 C C . TYR A 1 261 ? 2.533 -8.447 -12.204 1.00 93.56 261 TYR A C 1
ATOM 2076 O O . TYR A 1 261 ? 1.365 -8.372 -12.569 1.00 93.56 261 TYR A O 1
ATOM 2084 N N . LEU A 1 262 ? 3.181 -7.383 -11.720 1.00 92.94 262 LEU A N 1
ATOM 2085 C CA . LEU A 1 262 ? 2.531 -6.088 -11.498 1.00 92.94 262 LEU A CA 1
ATOM 2086 C C . LEU A 1 262 ? 1.960 -5.490 -12.791 1.00 92.94 262 LEU A C 1
ATOM 2088 O O . LEU A 1 262 ? 0.862 -4.943 -12.761 1.00 92.94 262 LEU A O 1
ATOM 2092 N N . ARG A 1 263 ? 2.650 -5.629 -13.929 1.00 91.75 263 ARG A N 1
ATOM 2093 C CA . ARG A 1 263 ? 2.141 -5.183 -15.240 1.00 91.75 263 ARG A CA 1
ATOM 2094 C C . ARG A 1 263 ? 0.887 -5.935 -15.678 1.00 91.75 263 ARG A C 1
ATOM 2096 O O . ARG A 1 263 ? 0.015 -5.333 -16.291 1.00 91.75 263 ARG A O 1
ATOM 2103 N N . THR A 1 264 ? 0.807 -7.229 -15.379 1.00 93.06 264 THR A N 1
ATOM 2104 C CA . THR A 1 264 ? -0.349 -8.067 -15.750 1.00 93.06 264 THR A CA 1
ATOM 2105 C C . THR A 1 264 ? -1.518 -7.947 -14.772 1.00 93.06 264 THR A C 1
ATOM 2107 O O . THR A 1 264 ? -2.673 -7.992 -15.185 1.00 93.06 264 THR A O 1
ATOM 2110 N N . ALA A 1 265 ? -1.233 -7.783 -13.480 1.00 90.62 265 ALA A N 1
ATOM 2111 C CA . ALA A 1 265 ? -2.232 -7.802 -12.419 1.00 90.62 265 ALA A CA 1
ATOM 2112 C C . ALA A 1 265 ? -2.876 -6.431 -12.167 1.00 90.62 265 ALA A C 1
ATOM 2114 O O . ALA A 1 265 ? -4.028 -6.362 -11.729 1.00 90.62 265 ALA A O 1
ATOM 2115 N N . LEU A 1 266 ? -2.142 -5.337 -12.405 1.00 91.19 266 LEU A N 1
ATOM 2116 C CA . LEU A 1 266 ? -2.625 -3.982 -12.154 1.00 91.19 266 LEU A CA 1
ATOM 2117 C C . LEU A 1 266 ? -3.351 -3.397 -13.375 1.00 91.19 266 LEU A C 1
ATOM 2119 O O . LEU A 1 266 ? -2.920 -3.601 -14.510 1.00 91.19 266 LEU A O 1
ATOM 2123 N N . PRO A 1 267 ? -4.400 -2.580 -13.165 1.00 88.81 267 PRO A N 1
ATOM 2124 C CA . PRO A 1 267 ? -4.992 -1.786 -14.238 1.00 88.81 267 PRO A CA 1
ATOM 2125 C C . PRO A 1 267 ? -3.956 -0.882 -14.925 1.00 88.81 267 PRO A C 1
ATOM 2127 O O . PRO A 1 267 ? -3.102 -0.297 -14.262 1.00 88.81 267 PRO A O 1
ATOM 2130 N N . ALA A 1 268 ? -4.066 -0.679 -16.241 1.00 85.31 268 ALA A N 1
ATOM 2131 C CA . ALA A 1 268 ? -3.089 0.100 -17.017 1.00 85.31 268 ALA A CA 1
ATOM 2132 C C . ALA A 1 268 ? -2.891 1.553 -16.526 1.00 85.31 268 ALA A C 1
ATOM 2134 O O . ALA A 1 268 ? -1.808 2.119 -16.677 1.00 85.31 268 ALA A O 1
ATOM 2135 N N . ASN A 1 269 ? -3.926 2.143 -15.914 1.00 85.19 269 ASN A N 1
ATOM 2136 C CA . ASN A 1 269 ? -3.918 3.496 -15.344 1.00 85.19 269 ASN A CA 1
ATOM 2137 C C . ASN A 1 269 ? -3.491 3.548 -13.863 1.00 85.19 269 ASN A C 1
ATOM 2139 O O . ASN A 1 269 ? -3.638 4.589 -13.212 1.00 85.19 269 ASN A O 1
ATOM 2143 N N . HIS A 1 270 ? -3.045 2.422 -13.302 1.00 88.19 270 HIS A N 1
ATOM 2144 C CA . HIS A 1 270 ? -2.710 2.315 -11.892 1.00 88.19 270 HIS A CA 1
ATOM 2145 C C . HIS A 1 270 ? -1.456 3.147 -11.561 1.00 88.19 270 HIS A C 1
ATOM 2147 O O . HIS A 1 270 ? -0.451 3.022 -12.264 1.00 88.19 270 HIS A O 1
ATOM 2153 N N . PRO A 1 271 ? -1.442 3.944 -10.468 1.00 87.56 271 PRO A N 1
ATOM 2154 C CA . PRO A 1 271 ? -0.350 4.881 -10.167 1.00 87.56 271 PRO A CA 1
ATOM 2155 C C . PRO A 1 271 ? 1.045 4.248 -10.110 1.00 87.56 271 PRO A C 1
ATOM 2157 O O . PRO A 1 271 ? 2.013 4.850 -10.566 1.00 87.56 271 PRO A O 1
ATOM 2160 N N . VAL A 1 272 ? 1.149 3.013 -9.605 1.00 89.50 272 VAL A N 1
ATOM 2161 C CA . VAL A 1 272 ? 2.426 2.277 -9.515 1.00 89.50 272 VAL A CA 1
ATOM 2162 C C . VAL A 1 272 ? 3.079 2.104 -10.889 1.00 89.50 272 VAL A C 1
ATOM 2164 O O . VAL A 1 272 ? 4.292 2.268 -11.007 1.00 89.50 272 VAL A O 1
ATOM 2167 N N . LEU A 1 273 ? 2.283 1.878 -11.941 1.00 90.94 273 LEU A N 1
ATOM 2168 C CA . LEU A 1 273 ? 2.769 1.712 -13.315 1.00 90.94 273 LEU A CA 1
ATOM 2169 C C . LEU A 1 273 ? 3.177 3.040 -13.977 1.00 90.94 273 LEU A C 1
ATOM 2171 O O . LEU A 1 273 ? 3.503 3.051 -15.161 1.00 90.94 273 LEU A O 1
ATOM 2175 N N . HIS A 1 274 ? 3.118 4.159 -13.254 1.00 89.81 274 HIS A N 1
ATOM 2176 C CA . HIS A 1 274 ? 3.594 5.471 -13.699 1.00 89.81 274 HIS A CA 1
ATOM 2177 C C . HIS A 1 274 ? 4.808 5.958 -12.890 1.00 89.81 274 HIS A C 1
ATOM 2179 O O . HIS A 1 274 ? 5.285 7.072 -13.100 1.00 89.81 274 HIS A O 1
ATOM 2185 N N . THR A 1 275 ? 5.330 5.143 -11.971 1.00 90.56 275 THR A N 1
ATOM 2186 C CA . THR A 1 275 ? 6.556 5.465 -11.223 1.00 90.56 275 THR A CA 1
ATOM 2187 C C . THR A 1 275 ? 7.801 5.334 -12.111 1.00 90.56 275 THR A C 1
ATOM 2189 O O . THR A 1 275 ? 7.730 4.736 -13.184 1.00 90.56 275 THR A O 1
ATOM 2192 N N . ALA A 1 276 ? 8.935 5.907 -11.684 1.00 90.00 276 ALA A N 1
ATOM 2193 C CA . ALA A 1 276 ? 10.161 6.033 -12.489 1.00 90.00 276 ALA A CA 1
ATOM 2194 C C . ALA A 1 276 ? 10.569 4.731 -13.197 1.00 90.00 276 ALA A C 1
ATOM 2196 O O . ALA A 1 276 ? 10.679 4.692 -14.419 1.00 90.00 276 ALA A O 1
ATOM 2197 N N . ILE A 1 277 ? 10.668 3.628 -12.454 1.00 91.12 277 ILE A N 1
ATOM 2198 C CA . ILE A 1 277 ? 11.140 2.355 -13.015 1.00 91.12 277 ILE A CA 1
ATOM 2199 C C . ILE A 1 277 ? 10.173 1.735 -14.033 1.00 91.12 277 ILE A C 1
ATOM 2201 O O . ILE A 1 277 ? 10.585 0.932 -14.860 1.00 91.12 277 ILE A O 1
ATOM 2205 N N . PHE A 1 278 ? 8.877 2.056 -13.952 1.00 91.19 278 PHE A N 1
ATOM 2206 C CA . PHE A 1 278 ? 7.874 1.552 -14.892 1.00 91.19 278 PHE A CA 1
ATOM 2207 C C . PHE A 1 278 ? 7.711 2.467 -16.107 1.00 91.19 278 PHE A C 1
ATOM 2209 O O . PHE A 1 278 ? 7.115 2.036 -17.086 1.00 91.19 278 PHE A O 1
ATOM 2216 N N . ARG A 1 279 ? 8.230 3.701 -16.056 1.00 88.50 279 ARG A N 1
ATOM 2217 C CA . ARG A 1 279 ? 8.301 4.605 -17.212 1.00 88.50 279 ARG A CA 1
ATOM 2218 C C . ARG A 1 279 ? 9.565 4.365 -18.037 1.00 88.50 279 ARG A C 1
ATOM 2220 O O . ARG A 1 279 ? 9.493 4.430 -19.262 1.00 88.50 279 ARG A O 1
ATOM 2227 N N . ASP A 1 280 ? 10.681 4.043 -17.381 1.00 87.25 280 ASP A N 1
ATOM 2228 C CA . ASP A 1 280 ? 11.958 3.740 -18.029 1.00 87.25 280 ASP A CA 1
ATOM 2229 C C . ASP A 1 280 ? 12.218 2.223 -18.133 1.00 87.25 280 ASP A C 1
ATOM 2231 O O . ASP A 1 280 ? 12.719 1.561 -17.217 1.00 87.25 280 ASP A O 1
ATOM 2235 N N . ASN A 1 281 ? 11.915 1.663 -19.308 1.00 85.19 281 ASN A N 1
ATOM 2236 C CA . ASN A 1 281 ? 12.156 0.250 -19.608 1.00 85.19 281 ASN A CA 1
ATOM 2237 C C . ASN A 1 281 ? 13.647 -0.122 -19.665 1.00 85.19 281 ASN A C 1
ATOM 2239 O O . ASN A 1 281 ? 13.988 -1.281 -19.399 1.00 85.19 281 ASN A O 1
ATOM 2243 N N . ALA A 1 282 ? 14.537 0.820 -19.990 1.00 86.06 282 ALA A N 1
ATOM 2244 C CA . ALA A 1 282 ? 15.975 0.571 -20.007 1.00 86.06 282 ALA A CA 1
ATOM 2245 C C . ALA A 1 282 ? 16.505 0.445 -18.575 1.00 86.06 282 ALA A C 1
ATOM 2247 O O . ALA A 1 282 ? 17.192 -0.531 -18.259 1.00 86.06 282 ALA A O 1
ATOM 2248 N N . MET A 1 283 ? 16.093 1.355 -17.684 1.00 88.62 283 MET A N 1
ATOM 2249 C CA . MET A 1 283 ? 16.387 1.261 -16.254 1.00 88.62 283 MET A CA 1
ATOM 2250 C C . MET A 1 283 ? 15.874 -0.064 -15.678 1.00 88.62 283 MET A C 1
ATOM 2252 O O . MET A 1 283 ? 16.656 -0.801 -15.076 1.00 88.62 283 MET A O 1
ATOM 2256 N N . MET A 1 284 ? 14.614 -0.437 -15.934 1.00 91.50 284 MET A N 1
ATOM 2257 C CA . MET A 1 284 ? 14.051 -1.721 -15.486 1.00 91.50 284 MET A CA 1
ATOM 2258 C C . MET A 1 284 ? 14.881 -2.921 -15.965 1.00 91.50 284 MET A C 1
ATOM 2260 O O . MET A 1 284 ? 15.210 -3.807 -15.175 1.00 91.50 284 MET A O 1
ATOM 2264 N N . SER A 1 285 ? 15.240 -2.949 -17.250 1.00 91.31 285 SER A N 1
ATOM 2265 C CA . SER A 1 285 ? 16.000 -4.058 -17.840 1.00 91.31 285 SER A CA 1
ATOM 2266 C C . SER A 1 285 ? 17.398 -4.169 -17.237 1.00 91.31 285 SER A C 1
ATOM 2268 O O . SER A 1 285 ? 17.833 -5.271 -16.906 1.00 91.31 285 SER A O 1
ATOM 2270 N N . SER A 1 286 ? 18.072 -3.036 -17.014 1.00 90.94 286 SER A N 1
ATOM 2271 C CA . SER A 1 286 ? 19.384 -3.018 -16.361 1.00 90.94 286 SER A CA 1
ATOM 2272 C C . SER A 1 286 ? 19.323 -3.528 -14.916 1.00 90.94 286 SER A C 1
ATOM 2274 O O . SER A 1 286 ? 20.207 -4.265 -14.489 1.00 90.94 286 SER A O 1
ATOM 2276 N N . LEU A 1 287 ? 18.253 -3.212 -14.175 1.00 92.25 287 LEU A N 1
ATOM 2277 C CA . LEU A 1 287 ? 18.079 -3.640 -12.786 1.00 92.25 287 LEU A CA 1
ATOM 2278 C C . LEU A 1 287 ? 17.762 -5.132 -12.660 1.00 92.25 287 LEU A C 1
ATOM 2280 O O . LEU A 1 287 ? 18.277 -5.767 -11.740 1.00 92.25 287 LEU A O 1
ATOM 2284 N N . LYS A 1 288 ? 16.959 -5.705 -13.572 1.00 92.06 288 LYS A N 1
ATOM 2285 C CA . LYS A 1 288 ? 16.593 -7.137 -13.542 1.00 92.06 288 LYS A CA 1
ATOM 2286 C C . LYS A 1 288 ? 17.823 -8.051 -13.503 1.00 92.06 288 LYS A C 1
ATOM 2288 O O . LYS A 1 288 ? 17.807 -9.059 -12.804 1.00 92.06 288 LYS A O 1
ATOM 2293 N N . VAL A 1 289 ? 18.911 -7.670 -14.177 1.00 90.25 289 VAL A N 1
ATOM 2294 C CA . VAL A 1 289 ? 20.167 -8.443 -14.222 1.00 90.25 289 VAL A CA 1
ATOM 2295 C C . VAL A 1 289 ? 20.852 -8.538 -12.854 1.00 90.25 289 VAL A C 1
ATOM 2297 O O . VAL A 1 289 ? 21.584 -9.496 -12.605 1.00 90.25 289 VAL A O 1
ATOM 2300 N N . PHE A 1 290 ? 20.607 -7.591 -11.947 1.00 89.69 290 PHE A N 1
ATOM 2301 C CA . PHE A 1 290 ? 21.243 -7.542 -10.627 1.00 89.69 290 PHE A CA 1
ATOM 2302 C C . PHE A 1 290 ? 20.402 -8.149 -9.500 1.00 89.69 290 PHE A C 1
ATOM 2304 O O . PHE A 1 290 ? 20.912 -8.298 -8.389 1.00 89.69 290 PHE A O 1
ATOM 2311 N N . VAL A 1 291 ? 19.133 -8.477 -9.753 1.00 91.06 291 VAL A N 1
ATOM 2312 C CA . VAL A 1 291 ? 18.248 -9.054 -8.735 1.00 91.06 291 VAL A CA 1
ATOM 2313 C C . VAL A 1 291 ? 18.536 -10.545 -8.573 1.00 91.06 291 VAL A C 1
ATOM 2315 O O . VAL A 1 291 ? 18.667 -11.279 -9.556 1.00 91.06 291 VAL A O 1
ATOM 2318 N N . ARG A 1 292 ? 18.615 -11.001 -7.322 1.00 89.38 292 ARG A N 1
ATOM 2319 C CA . ARG A 1 292 ? 18.700 -12.417 -6.946 1.00 89.38 292 ARG A CA 1
ATOM 2320 C C . ARG A 1 292 ? 17.661 -12.774 -5.899 1.00 89.38 292 ARG A C 1
ATOM 2322 O O . ARG A 1 292 ? 17.264 -11.937 -5.092 1.00 89.38 292 ARG A O 1
ATOM 2329 N N . THR A 1 293 ? 17.305 -14.052 -5.884 1.00 84.62 293 THR A N 1
ATOM 2330 C CA . THR A 1 293 ? 16.482 -14.709 -4.856 1.00 84.62 293 THR A CA 1
ATOM 2331 C C . THR A 1 293 ? 17.231 -15.844 -4.152 1.00 84.62 293 THR A C 1
ATOM 2333 O O . THR A 1 293 ? 16.742 -16.426 -3.188 1.00 84.62 293 THR A O 1
ATOM 2336 N N . THR A 1 294 ? 18.458 -16.142 -4.587 1.00 81.31 294 THR A N 1
ATOM 2337 C CA . THR A 1 294 ? 19.323 -17.181 -4.022 1.00 81.31 294 THR A CA 1
ATOM 2338 C C . THR A 1 294 ? 20.709 -16.621 -3.766 1.00 81.31 294 THR A C 1
ATOM 2340 O O . THR A 1 294 ? 21.244 -15.900 -4.605 1.00 81.31 294 THR A O 1
ATOM 2343 N N . SER A 1 295 ? 21.313 -16.999 -2.641 1.00 78.00 295 SER A N 1
ATOM 2344 C CA . SER A 1 295 ? 22.626 -16.510 -2.239 1.00 78.00 295 SER A CA 1
ATOM 2345 C C . SER A 1 295 ? 23.481 -17.621 -1.649 1.00 78.00 295 SER A C 1
ATOM 2347 O O . SER A 1 295 ? 22.978 -18.465 -0.911 1.00 78.00 295 SER A O 1
ATOM 2349 N N . ALA A 1 296 ? 24.788 -17.575 -1.912 1.00 70.94 296 ALA A N 1
ATOM 2350 C CA . ALA A 1 296 ? 25.765 -18.358 -1.157 1.00 70.94 296 ALA A CA 1
ATOM 2351 C C . ALA A 1 296 ? 26.104 -17.705 0.198 1.00 70.94 296 ALA A C 1
ATOM 2353 O O . ALA A 1 296 ? 26.512 -18.393 1.135 1.00 70.94 296 ALA A O 1
ATOM 2354 N N . THR A 1 297 ? 25.938 -16.382 0.312 1.00 75.81 297 THR A N 1
ATOM 2355 C CA . THR A 1 297 ? 26.316 -15.600 1.497 1.00 75.81 297 THR A CA 1
ATOM 2356 C C . THR A 1 297 ? 25.144 -15.411 2.458 1.00 75.81 297 THR A C 1
ATOM 2358 O O . THR A 1 297 ? 25.314 -15.565 3.668 1.00 75.81 297 THR A O 1
ATOM 2361 N N . LEU A 1 298 ? 23.943 -15.129 1.944 1.00 79.25 298 LEU A N 1
ATOM 2362 C CA . LEU A 1 298 ? 22.725 -15.041 2.750 1.00 79.25 298 LEU A CA 1
ATOM 2363 C C . LEU A 1 298 ? 22.128 -16.433 2.954 1.00 79.25 298 LEU A C 1
ATOM 2365 O O . LEU A 1 298 ? 21.797 -17.126 1.996 1.00 79.25 298 LEU A O 1
ATOM 2369 N N . LYS A 1 299 ? 21.947 -16.830 4.217 1.00 82.94 299 LYS A N 1
ATOM 2370 C CA . LYS A 1 299 ? 21.277 -18.085 4.570 1.00 82.94 299 LYS A CA 1
ATOM 2371 C C . LYS A 1 299 ? 19.875 -17.816 5.113 1.00 82.94 299 LYS A C 1
ATOM 2373 O O . LYS A 1 299 ? 19.719 -16.936 5.963 1.00 82.94 299 LYS A O 1
ATOM 2378 N N . PRO A 1 300 ? 18.859 -18.570 4.667 1.00 85.25 300 PRO A N 1
ATOM 2379 C CA . PRO A 1 300 ? 17.525 -18.475 5.235 1.00 85.25 300 PRO A CA 1
ATOM 2380 C C . PRO A 1 300 ? 17.539 -18.912 6.704 1.00 85.25 300 PRO A C 1
ATOM 2382 O O . PRO A 1 300 ? 18.071 -19.961 7.057 1.00 85.25 300 PRO A O 1
ATOM 2385 N N . THR A 1 301 ? 16.961 -18.085 7.570 1.00 86.44 301 THR A N 1
ATOM 2386 C CA . THR A 1 301 ? 16.852 -18.330 9.014 1.00 86.44 301 THR A CA 1
ATOM 2387 C C . THR A 1 301 ? 15.443 -18.782 9.401 1.00 86.44 301 THR A C 1
ATOM 2389 O O . THR A 1 301 ? 14.508 -18.603 8.623 1.00 86.44 301 THR A O 1
ATOM 2392 N N . GLY A 1 302 ? 15.264 -19.371 10.589 1.00 85.50 302 GLY A N 1
ATOM 2393 C CA . GLY A 1 302 ? 13.946 -19.833 11.052 1.00 85.50 302 GLY A CA 1
ATOM 2394 C C . GLY A 1 302 ? 13.390 -21.047 10.298 1.00 85.50 302 GLY A C 1
ATOM 2395 O O . GLY A 1 302 ? 12.174 -21.188 10.193 1.00 85.50 302 GLY A O 1
ATOM 2396 N N . LEU A 1 303 ? 14.255 -21.900 9.742 1.00 87.94 303 LEU A N 1
ATOM 2397 C CA . LEU A 1 303 ? 13.834 -23.114 9.042 1.00 87.94 303 LEU A CA 1
ATOM 2398 C C . LEU A 1 303 ? 13.622 -24.271 10.026 1.00 87.94 303 LEU A C 1
ATOM 2400 O O . LEU A 1 303 ? 14.536 -24.587 10.792 1.00 87.94 303 LEU A O 1
ATOM 2404 N N . PRO A 1 304 ? 12.455 -24.931 10.012 1.00 87.44 304 PRO A N 1
ATOM 2405 C CA . PRO A 1 304 ? 12.255 -26.146 10.784 1.00 87.44 304 PRO A CA 1
ATOM 2406 C C . PRO A 1 304 ? 12.956 -27.341 10.102 1.00 87.44 304 PRO A C 1
ATOM 2408 O O . PRO A 1 304 ? 13.113 -27.338 8.878 1.00 87.44 304 PRO A O 1
ATOM 2411 N N . PRO A 1 305 ? 13.330 -28.403 10.848 1.00 88.12 305 PRO A N 1
ATOM 2412 C CA . PRO A 1 305 ? 14.098 -29.531 10.306 1.00 88.12 305 PRO A CA 1
ATOM 2413 C C . PRO A 1 305 ? 13.479 -30.184 9.064 1.00 88.12 305 PRO A C 1
ATOM 2415 O O . PRO A 1 305 ? 14.188 -30.572 8.142 1.00 88.12 305 PRO A O 1
ATOM 2418 N N . TYR A 1 306 ? 12.149 -30.268 9.007 1.00 88.62 306 TYR A N 1
ATOM 2419 C CA . TYR A 1 306 ? 11.446 -30.908 7.898 1.00 88.62 306 TYR A CA 1
ATOM 2420 C C . TYR A 1 306 ? 11.508 -30.097 6.587 1.00 88.62 306 TYR A C 1
ATOM 2422 O O . TYR A 1 306 ? 11.470 -30.686 5.511 1.00 88.62 306 TYR A O 1
ATOM 2430 N N . VAL A 1 307 ? 11.659 -28.767 6.646 1.00 89.50 307 VAL A N 1
ATOM 2431 C CA . VAL A 1 307 ? 11.862 -27.935 5.442 1.00 89.50 307 VAL A CA 1
ATOM 2432 C C . VAL A 1 307 ? 13.236 -28.201 4.836 1.00 89.50 307 VAL A C 1
ATOM 2434 O O . VAL A 1 307 ? 13.372 -28.236 3.616 1.00 89.50 307 VAL A O 1
ATOM 2437 N N . GLU A 1 308 ? 14.248 -28.449 5.669 1.00 87.75 308 GLU A N 1
ATOM 2438 C CA . GLU A 1 308 ? 15.571 -28.839 5.179 1.00 87.75 308 GLU A CA 1
ATOM 2439 C C . GLU A 1 308 ? 15.525 -30.208 4.487 1.00 87.75 308 GLU A C 1
ATOM 2441 O O . GLU A 1 308 ? 16.129 -30.385 3.430 1.00 87.75 308 GLU A O 1
ATOM 2446 N N . ILE A 1 309 ? 14.719 -31.143 5.002 1.00 88.69 309 ILE A N 1
ATOM 2447 C CA . ILE A 1 309 ? 14.450 -32.417 4.320 1.00 88.69 309 ILE A CA 1
ATOM 2448 C C . ILE A 1 309 ? 13.808 -32.165 2.948 1.00 88.69 309 ILE A C 1
ATOM 2450 O O . ILE A 1 309 ? 14.275 -32.718 1.954 1.00 88.69 309 ILE A O 1
ATOM 2454 N N . TYR A 1 310 ? 12.793 -31.295 2.850 1.00 89.62 310 TYR A N 1
ATOM 2455 C CA . TYR A 1 310 ? 12.191 -30.950 1.555 1.00 89.62 310 TYR A CA 1
ATOM 2456 C C . TYR A 1 310 ? 13.195 -30.332 0.580 1.00 89.62 310 TYR A C 1
ATOM 2458 O O . TYR A 1 310 ? 13.181 -30.675 -0.601 1.00 89.62 310 TYR A O 1
ATOM 2466 N N . ARG A 1 311 ? 14.103 -29.472 1.053 1.00 86.25 311 ARG A N 1
ATOM 2467 C CA . ARG A 1 311 ? 15.173 -28.905 0.217 1.00 86.25 311 ARG A CA 1
ATOM 2468 C C . ARG A 1 311 ? 16.125 -29.973 -0.309 1.00 86.25 311 ARG A C 1
ATOM 2470 O O . ARG A 1 311 ? 16.482 -29.942 -1.487 1.00 86.25 311 ARG A O 1
ATOM 2477 N N . GLN A 1 312 ? 16.537 -30.908 0.543 1.00 86.62 312 GLN A N 1
ATOM 2478 C CA . GLN A 1 312 ? 17.419 -32.003 0.141 1.00 86.62 312 GLN A CA 1
ATOM 2479 C C . GLN A 1 312 ? 16.736 -32.927 -0.866 1.00 86.62 312 GLN A C 1
ATOM 2481 O O . GLN A 1 312 ? 17.334 -33.234 -1.893 1.00 86.62 312 GLN A O 1
ATOM 2486 N N . LEU A 1 313 ? 15.472 -33.291 -0.630 1.00 87.62 313 LEU A N 1
ATOM 2487 C CA . LEU A 1 313 ? 14.670 -34.078 -1.570 1.00 87.62 313 LEU A CA 1
ATOM 2488 C C . LEU A 1 313 ? 14.515 -33.364 -2.915 1.00 87.62 313 LEU A C 1
ATOM 2490 O O . LEU A 1 313 ? 14.708 -33.977 -3.961 1.00 87.62 313 LEU A O 1
ATOM 2494 N N . HIS A 1 314 ? 14.237 -32.060 -2.899 1.00 84.94 314 HIS A N 1
ATOM 2495 C CA . HIS A 1 314 ? 14.133 -31.268 -4.121 1.00 84.94 314 HIS A CA 1
ATOM 2496 C C . HIS A 1 314 ? 15.465 -31.223 -4.883 1.00 84.94 314 HIS A C 1
ATOM 2498 O O . HIS A 1 314 ? 15.503 -31.440 -6.091 1.00 84.94 314 HIS A O 1
ATOM 2504 N N . THR A 1 315 ? 16.578 -31.033 -4.169 1.00 84.44 315 THR A N 1
ATOM 2505 C CA . THR A 1 315 ? 17.925 -31.064 -4.758 1.00 84.44 315 THR A CA 1
ATOM 2506 C C . THR A 1 315 ? 18.230 -32.434 -5.366 1.00 84.44 315 THR A C 1
ATOM 2508 O O . THR A 1 315 ? 18.719 -32.510 -6.487 1.00 84.44 315 THR A O 1
ATOM 2511 N N . GLN A 1 316 ? 17.893 -33.525 -4.672 1.00 85.12 316 GLN A N 1
ATOM 2512 C CA . GLN A 1 316 ? 18.050 -34.886 -5.191 1.00 85.12 316 GLN A CA 1
ATOM 2513 C C . GLN A 1 316 ? 17.202 -35.120 -6.444 1.00 85.12 316 GLN A C 1
ATOM 2515 O O . GLN A 1 316 ? 17.695 -35.704 -7.404 1.00 85.12 316 GLN A O 1
ATOM 2520 N N . GLN A 1 317 ? 15.959 -34.634 -6.470 1.00 83.94 317 GLN A N 1
ATOM 2521 C CA . GLN A 1 317 ? 15.079 -34.750 -7.630 1.00 83.94 317 GLN A CA 1
ATOM 2522 C C . GLN A 1 317 ? 15.634 -33.997 -8.847 1.00 83.94 317 GLN A C 1
ATOM 2524 O O . GLN A 1 317 ? 15.609 -34.534 -9.954 1.00 83.94 317 GLN A O 1
ATOM 2529 N N . LEU A 1 318 ? 16.187 -32.796 -8.644 1.00 82.62 318 LEU A N 1
ATOM 2530 C CA . LEU A 1 318 ? 16.869 -32.040 -9.699 1.00 82.62 318 LEU A CA 1
ATOM 2531 C C . LEU A 1 318 ? 18.111 -32.780 -10.203 1.00 82.62 318 LEU A C 1
ATOM 2533 O O . LEU A 1 318 ? 18.271 -32.944 -11.409 1.00 82.62 318 LEU A O 1
ATOM 2537 N N . THR A 1 319 ? 18.951 -33.297 -9.304 1.00 82.62 319 THR A N 1
ATOM 2538 C CA . THR A 1 319 ? 20.133 -34.086 -9.678 1.00 82.62 319 THR A CA 1
ATOM 2539 C C . THR A 1 319 ? 19.750 -35.333 -10.474 1.00 82.62 319 THR A C 1
ATOM 2541 O O . THR A 1 319 ? 20.366 -35.616 -11.497 1.00 82.62 319 THR A O 1
ATOM 2544 N N . LEU A 1 320 ? 18.702 -36.054 -10.064 1.00 80.06 320 LEU A N 1
ATOM 2545 C CA . LEU A 1 320 ? 18.194 -37.218 -10.796 1.00 80.06 320 LEU A CA 1
ATOM 2546 C C . LEU A 1 320 ? 17.668 -36.841 -12.185 1.00 80.06 320 LEU A C 1
ATOM 2548 O O . LEU A 1 320 ? 17.928 -37.564 -13.148 1.00 80.06 320 LEU A O 1
ATOM 2552 N N . ALA A 1 321 ? 16.966 -35.713 -12.313 1.00 79.12 321 ALA A N 1
ATOM 2553 C CA . ALA A 1 321 ? 16.495 -35.217 -13.602 1.00 79.12 321 ALA A CA 1
ATOM 2554 C C . ALA A 1 321 ? 17.666 -34.859 -14.534 1.00 79.12 321 ALA A C 1
ATOM 2556 O O . ALA A 1 321 ? 17.663 -35.265 -15.697 1.00 79.12 321 ALA A O 1
ATOM 2557 N N . THR A 1 322 ? 18.694 -34.178 -14.015 1.00 81.62 322 THR A N 1
ATOM 2558 C CA . THR A 1 322 ? 19.916 -33.851 -14.765 1.00 81.62 322 THR A CA 1
ATOM 2559 C C . THR A 1 322 ? 20.647 -35.112 -15.208 1.00 81.62 322 THR A C 1
ATOM 2561 O O . THR A 1 322 ? 20.929 -35.252 -16.394 1.00 81.62 322 THR A O 1
ATOM 2564 N N . ILE A 1 323 ? 20.870 -36.070 -14.300 1.00 79.88 323 ILE A N 1
ATOM 2565 C CA . ILE A 1 323 ? 21.489 -37.363 -14.630 1.00 79.88 323 ILE A CA 1
ATOM 2566 C C . ILE A 1 323 ? 20.688 -38.065 -15.726 1.00 79.88 323 ILE A C 1
ATOM 2568 O O . ILE A 1 323 ? 21.262 -38.531 -16.703 1.00 79.88 323 ILE A O 1
ATOM 2572 N N . THR A 1 324 ? 19.360 -38.111 -15.608 1.00 75.12 324 THR A N 1
ATOM 2573 C CA . THR A 1 324 ? 18.505 -38.755 -16.615 1.00 75.12 324 THR A CA 1
ATOM 2574 C C . THR A 1 324 ? 18.652 -38.074 -17.976 1.00 75.12 324 THR A C 1
ATOM 2576 O O . THR A 1 324 ? 18.817 -38.754 -18.987 1.00 75.12 324 THR A O 1
ATOM 2579 N N . SER A 1 325 ? 18.646 -36.739 -18.016 1.00 76.62 325 SER A N 1
ATOM 2580 C CA . SER A 1 325 ? 18.831 -35.975 -19.252 1.00 76.62 325 SER A CA 1
ATOM 2581 C C . SER A 1 325 ? 20.215 -36.193 -19.867 1.00 76.62 325 SER A C 1
ATOM 2583 O O . SER A 1 325 ? 20.321 -36.369 -21.079 1.00 76.62 325 SER A O 1
ATOM 2585 N N . GLU A 1 326 ? 21.274 -36.196 -19.058 1.00 79.75 326 GLU A N 1
ATOM 2586 C CA . GLU A 1 326 ? 22.645 -36.418 -19.523 1.00 79.75 326 GLU A CA 1
ATOM 2587 C C . GLU A 1 326 ? 22.869 -37.851 -20.005 1.00 79.75 326 GLU A C 1
ATOM 2589 O O . GLU A 1 326 ? 23.502 -38.051 -21.039 1.00 79.75 326 GLU A O 1
ATOM 2594 N N . VAL A 1 327 ? 22.305 -38.846 -19.317 1.00 77.81 327 VAL A N 1
ATOM 2595 C CA . VAL A 1 327 ? 22.341 -40.249 -19.748 1.00 77.81 327 VAL A CA 1
ATOM 2596 C C . VAL A 1 327 ? 21.589 -40.414 -21.067 1.00 77.81 327 VAL A C 1
ATOM 2598 O O . VAL A 1 327 ? 22.122 -41.022 -21.990 1.00 77.81 327 VAL A O 1
ATOM 2601 N N . VAL A 1 328 ? 20.391 -39.836 -21.208 1.00 75.75 328 VAL A N 1
ATOM 2602 C CA . VAL A 1 328 ? 19.631 -39.879 -22.471 1.00 75.75 328 VAL A CA 1
ATOM 2603 C C . VAL A 1 328 ? 20.393 -39.181 -23.599 1.00 75.75 328 VAL A C 1
ATOM 2605 O O . VAL A 1 328 ? 20.454 -39.718 -24.703 1.00 75.75 328 VAL A O 1
ATOM 2608 N N . ALA A 1 329 ? 20.997 -38.018 -23.341 1.00 74.81 329 ALA A N 1
ATOM 2609 C CA . ALA A 1 329 ? 21.824 -37.317 -24.321 1.00 74.81 329 ALA A CA 1
ATOM 2610 C C . ALA A 1 329 ? 23.064 -38.139 -24.711 1.00 74.81 329 ALA A C 1
ATOM 2612 O O . ALA A 1 329 ? 23.364 -38.267 -25.894 1.00 74.81 329 ALA A O 1
ATOM 2613 N N . GLY A 1 330 ? 23.740 -38.758 -23.741 1.00 71.12 330 GLY A N 1
ATOM 2614 C CA . GLY A 1 330 ? 24.873 -39.650 -23.980 1.00 71.12 330 GLY A CA 1
ATOM 2615 C C . GLY A 1 330 ? 24.492 -40.881 -24.805 1.00 71.12 330 GLY A C 1
ATOM 2616 O O . GLY A 1 330 ? 25.196 -41.222 -25.749 1.00 71.12 330 GLY A O 1
ATOM 2617 N N . VAL A 1 331 ? 23.350 -41.511 -24.512 1.00 69.12 331 VAL A N 1
ATOM 2618 C CA . VAL A 1 331 ? 22.834 -42.661 -25.276 1.00 69.12 331 VAL A CA 1
ATOM 2619 C C . VAL A 1 331 ? 22.405 -42.261 -26.690 1.00 69.12 331 VAL A C 1
ATOM 2621 O O . VAL A 1 331 ? 22.648 -43.017 -27.625 1.00 69.12 331 VAL A O 1
ATOM 2624 N N . ARG A 1 332 ? 21.809 -41.076 -26.883 1.00 65.88 332 ARG A N 1
ATOM 2625 C CA . ARG A 1 332 ? 21.499 -40.553 -28.226 1.00 65.88 332 ARG A CA 1
ATOM 2626 C C . ARG A 1 332 ? 22.764 -40.315 -29.040 1.00 65.88 332 ARG A C 1
ATOM 2628 O O . ARG A 1 332 ? 22.860 -40.827 -30.145 1.00 65.88 332 ARG A O 1
ATOM 2635 N N . ASN A 1 333 ? 23.768 -39.666 -28.451 1.00 66.06 333 ASN A N 1
ATOM 2636 C CA . ASN A 1 333 ? 25.058 -39.469 -29.110 1.00 66.06 333 ASN A CA 1
ATOM 2637 C C . ASN A 1 333 ? 25.719 -40.807 -29.486 1.00 66.06 333 ASN A C 1
ATOM 2639 O O . ASN A 1 333 ? 26.319 -40.907 -30.546 1.00 66.06 333 ASN A O 1
ATOM 2643 N N . LEU A 1 334 ? 25.566 -41.854 -28.666 1.00 61.84 334 LEU A N 1
ATOM 2644 C CA . LEU A 1 334 ? 26.059 -43.202 -28.985 1.00 61.84 334 LEU A CA 1
ATOM 2645 C C . LEU A 1 334 ? 25.355 -43.852 -30.181 1.00 61.84 334 LEU A C 1
ATOM 2647 O O . LEU A 1 334 ? 25.984 -44.612 -30.916 1.00 61.84 334 LEU A O 1
ATOM 2651 N N . LEU A 1 335 ? 24.056 -43.597 -30.342 1.00 60.09 335 LEU A N 1
ATOM 2652 C CA . LEU A 1 335 ? 23.275 -44.083 -31.478 1.00 60.09 335 LEU A CA 1
ATOM 2653 C C . LEU A 1 335 ? 23.575 -43.278 -32.750 1.00 60.09 335 LEU A C 1
ATOM 2655 O O . LEU A 1 335 ? 23.565 -43.852 -33.833 1.00 60.09 335 LEU A O 1
ATOM 2659 N N . ASP A 1 336 ? 23.890 -41.989 -32.612 1.00 60.25 336 ASP A N 1
ATOM 2660 C CA . ASP A 1 336 ? 24.183 -41.092 -33.733 1.00 60.25 336 ASP A CA 1
ATOM 2661 C C . ASP A 1 336 ? 25.649 -41.195 -34.213 1.00 60.25 336 ASP A C 1
ATOM 2663 O O . ASP A 1 336 ? 25.912 -41.096 -35.410 1.00 60.25 336 ASP A O 1
ATOM 2667 N N . GLU A 1 337 ? 26.620 -41.447 -33.320 1.00 59.03 337 GLU A N 1
ATOM 2668 C CA . GLU A 1 337 ? 28.047 -41.610 -33.672 1.00 59.03 337 GLU A CA 1
ATOM 2669 C C . GLU A 1 337 ? 28.383 -42.982 -34.288 1.00 59.03 337 GLU A C 1
ATOM 2671 O O . GLU A 1 337 ? 29.497 -43.181 -34.783 1.00 59.03 337 GLU A O 1
ATOM 2676 N N . LYS A 1 338 ? 27.442 -43.937 -34.308 1.00 54.66 338 LYS A N 1
ATOM 2677 C CA . LYS A 1 338 ? 27.621 -45.217 -35.001 1.00 54.66 338 LYS A CA 1
ATOM 2678 C C . LYS A 1 338 ? 26.487 -45.517 -35.971 1.00 54.66 338 LYS A C 1
ATOM 2680 O O . LYS A 1 338 ? 25.428 -46.012 -35.594 1.00 54.66 338 LYS A O 1
ATOM 2685 N N . GLU A 1 339 ? 26.813 -45.408 -37.259 1.00 43.97 339 GLU A N 1
ATOM 2686 C CA . GLU A 1 339 ? 26.237 -46.304 -38.254 1.00 43.97 339 GLU A CA 1
ATOM 2687 C C . GLU A 1 339 ? 26.350 -47.761 -37.775 1.00 43.97 339 GLU A C 1
ATOM 2689 O O . GLU A 1 339 ? 27.352 -48.203 -37.202 1.00 43.97 339 GLU A O 1
ATOM 2694 N N . LEU A 1 340 ? 25.280 -48.493 -38.056 1.00 49.50 340 LEU A N 1
ATOM 2695 C CA . LEU A 1 340 ? 24.927 -49.874 -37.744 1.00 49.50 340 LEU A CA 1
ATOM 2696 C C . LEU A 1 340 ? 25.933 -50.966 -38.203 1.00 49.50 340 LEU A C 1
ATOM 2698 O O . LEU A 1 340 ? 25.516 -52.078 -38.514 1.00 49.50 340 LEU A O 1
ATOM 2702 N N . ALA A 1 341 ? 27.239 -50.695 -38.297 1.00 45.91 341 ALA A N 1
ATOM 2703 C CA . ALA A 1 341 ? 28.174 -51.529 -39.060 1.00 45.91 341 ALA A CA 1
ATOM 2704 C C . ALA A 1 341 ? 29.131 -52.417 -38.238 1.00 45.91 341 ALA A C 1
ATOM 2706 O O . ALA A 1 341 ? 29.724 -53.335 -38.796 1.00 45.91 341 ALA A O 1
ATOM 2707 N N . THR A 1 342 ? 29.309 -52.214 -36.927 1.00 49.97 342 THR A N 1
ATOM 2708 C CA . THR A 1 342 ? 30.233 -53.054 -36.126 1.00 49.97 342 THR A CA 1
ATOM 2709 C C . THR A 1 342 ? 29.583 -53.495 -34.819 1.00 49.97 342 THR A C 1
ATOM 2711 O O . THR A 1 342 ? 29.690 -52.835 -33.787 1.00 49.97 342 THR A O 1
ATOM 2714 N N . GLY A 1 343 ? 28.846 -54.606 -34.888 1.00 51.53 343 GLY A N 1
ATOM 2715 C CA . GLY A 1 343 ? 28.013 -55.163 -33.820 1.00 51.53 343 GLY A CA 1
ATOM 2716 C C . GLY A 1 343 ? 28.765 -55.679 -32.590 1.00 51.53 343 GLY A C 1
ATOM 2717 O O . GLY A 1 343 ? 28.703 -56.864 -32.280 1.00 51.53 343 GLY A O 1
ATOM 2718 N N . THR A 1 344 ? 29.449 -54.810 -31.848 1.00 53.31 344 THR A N 1
ATOM 2719 C CA . THR A 1 344 ? 29.865 -55.110 -30.471 1.00 53.31 344 THR A CA 1
ATOM 2720 C C . THR A 1 344 ? 30.063 -53.823 -29.667 1.00 53.31 344 THR A C 1
ATOM 2722 O O . THR A 1 344 ? 31.066 -53.125 -29.800 1.00 53.31 344 THR A O 1
ATOM 2725 N N . VAL A 1 345 ? 29.090 -53.504 -28.808 1.00 57.22 345 VAL A N 1
ATOM 2726 C CA . VAL A 1 345 ? 29.256 -52.552 -27.699 1.00 57.22 345 VAL A CA 1
ATOM 2727 C C . VAL A 1 345 ? 29.854 -53.336 -26.527 1.00 57.22 345 VAL A C 1
ATOM 2729 O O . VAL A 1 345 ? 29.240 -54.288 -26.052 1.00 57.22 345 VAL A O 1
ATOM 2732 N N . THR A 1 346 ? 31.068 -52.997 -26.086 1.00 61.84 346 THR A N 1
ATOM 2733 C CA . THR A 1 346 ? 31.757 -53.692 -24.983 1.00 61.84 346 THR A CA 1
ATOM 2734 C C . THR A 1 346 ? 31.525 -52.989 -23.639 1.00 61.84 346 THR A C 1
ATOM 2736 O O . THR A 1 346 ? 31.504 -51.761 -23.571 1.00 61.84 346 THR A O 1
ATOM 2739 N N . SER A 1 347 ? 31.393 -53.759 -22.548 1.00 52.69 347 SER A N 1
ATOM 2740 C CA . SER A 1 347 ? 31.147 -53.237 -21.183 1.00 52.69 347 SER A CA 1
ATOM 2741 C C . SER A 1 347 ? 32.173 -52.182 -20.749 1.00 52.69 347 SER A C 1
ATOM 2743 O O . SER A 1 347 ? 31.806 -51.143 -20.217 1.00 52.69 347 SER A O 1
ATOM 2745 N N . ALA A 1 348 ? 33.452 -52.387 -21.077 1.00 55.59 348 ALA A N 1
ATOM 2746 C CA . ALA A 1 348 ? 34.531 -51.463 -20.723 1.00 55.59 348 ALA A CA 1
ATOM 2747 C C . ALA A 1 348 ? 34.393 -50.070 -21.371 1.00 55.59 348 ALA A C 1
ATOM 2749 O O . ALA A 1 348 ? 34.870 -49.074 -20.826 1.00 55.59 348 ALA A O 1
ATOM 2750 N N . TYR A 1 349 ? 33.746 -49.983 -22.538 1.00 60.00 349 TYR A N 1
ATOM 2751 C CA . TYR A 1 349 ? 33.478 -48.707 -23.198 1.00 60.00 349 TYR A CA 1
ATOM 2752 C C . TYR A 1 349 ? 32.334 -47.950 -22.508 1.00 60.00 349 TYR A C 1
ATOM 2754 O O . TYR A 1 349 ? 32.431 -46.738 -22.313 1.00 60.00 349 TYR A O 1
ATOM 2762 N N . ILE A 1 350 ? 31.304 -48.676 -22.057 1.00 62.12 350 ILE A N 1
ATOM 2763 C CA . ILE A 1 350 ? 30.202 -48.129 -21.253 1.00 62.12 350 ILE A CA 1
ATOM 2764 C C . ILE A 1 350 ? 30.737 -47.592 -19.918 1.00 62.12 350 ILE A C 1
ATOM 2766 O O . ILE A 1 350 ? 30.441 -46.453 -19.562 1.00 62.12 350 ILE A O 1
ATOM 2770 N N . ASP A 1 351 ? 31.595 -48.347 -19.227 1.00 59.56 351 ASP A N 1
ATOM 2771 C CA . ASP A 1 351 ? 32.165 -47.936 -17.934 1.00 59.56 351 ASP A CA 1
ATOM 2772 C C . ASP A 1 351 ? 33.032 -46.668 -18.046 1.00 59.56 351 ASP A C 1
ATOM 2774 O O . ASP A 1 351 ? 32.962 -45.767 -17.201 1.00 59.56 351 ASP A O 1
ATOM 2778 N N . LYS A 1 352 ? 33.811 -46.541 -19.131 1.00 63.19 352 LYS A N 1
ATOM 2779 C CA . LYS A 1 352 ? 34.631 -45.348 -19.400 1.00 63.19 352 LYS A CA 1
ATOM 2780 C C . LYS A 1 352 ? 33.771 -44.104 -19.656 1.00 63.19 352 LYS A C 1
ATOM 2782 O O . LYS A 1 352 ? 34.132 -43.007 -19.229 1.00 63.19 352 LYS A O 1
ATOM 2787 N N . LEU A 1 353 ? 32.632 -44.266 -20.326 1.00 60.69 353 LEU A N 1
ATOM 2788 C CA . LEU A 1 353 ? 31.686 -43.181 -20.592 1.00 60.69 353 LEU A CA 1
ATOM 2789 C C . LEU A 1 353 ? 30.914 -42.763 -19.344 1.00 60.69 353 LEU A C 1
ATOM 2791 O O . LEU A 1 353 ? 30.832 -41.568 -19.069 1.00 60.69 353 LEU A O 1
ATOM 2795 N N . PHE A 1 354 ? 30.426 -43.722 -18.553 1.00 61.12 354 PHE A N 1
ATOM 2796 C CA . PHE A 1 354 ? 29.834 -43.432 -17.245 1.00 61.12 354 PHE A CA 1
ATOM 2797 C C . PHE A 1 354 ? 30.808 -42.656 -16.359 1.00 61.12 354 PHE A C 1
ATOM 2799 O O . PHE A 1 354 ? 30.426 -41.657 -15.755 1.00 61.12 354 PHE A O 1
ATOM 2806 N N . SER A 1 355 ? 32.085 -43.042 -16.356 1.00 65.31 355 SER A N 1
ATOM 2807 C CA . SER A 1 355 ? 33.124 -42.308 -15.626 1.00 65.31 355 SER A CA 1
ATOM 2808 C C . SER A 1 355 ? 33.275 -40.865 -16.123 1.00 65.31 355 SER A C 1
ATOM 2810 O O . SER A 1 355 ? 33.341 -39.950 -15.310 1.00 65.31 355 SER A O 1
ATOM 2812 N N . SER A 1 356 ? 33.251 -40.637 -17.442 1.00 60.47 356 SER A N 1
ATOM 2813 C CA . SER A 1 356 ? 33.338 -39.291 -18.031 1.00 60.47 356 SER A CA 1
ATOM 2814 C C . SER A 1 356 ? 32.119 -38.413 -17.716 1.00 60.47 356 SER A C 1
ATOM 2816 O O . SER A 1 356 ? 32.279 -37.225 -17.431 1.00 60.47 356 SER A O 1
ATOM 2818 N N . ILE A 1 357 ? 30.912 -38.989 -17.726 1.00 58.53 357 ILE A N 1
ATOM 2819 C CA . ILE A 1 357 ? 29.671 -38.296 -17.348 1.00 58.53 357 ILE A CA 1
ATOM 2820 C C . ILE A 1 357 ? 29.722 -37.910 -15.864 1.00 58.53 357 ILE A C 1
ATOM 2822 O O . ILE A 1 357 ? 29.508 -36.748 -15.522 1.00 58.53 357 ILE A O 1
ATOM 2826 N N . MET A 1 358 ? 30.116 -38.839 -14.988 1.00 58.53 358 MET A N 1
ATOM 2827 C CA . MET A 1 358 ? 30.276 -38.576 -13.552 1.00 58.53 358 MET A CA 1
ATOM 2828 C C . MET A 1 358 ? 31.323 -37.489 -13.263 1.00 58.53 358 MET A C 1
ATOM 2830 O O . MET A 1 358 ? 31.138 -36.657 -12.376 1.00 58.53 358 MET A O 1
ATOM 2834 N N . GLU A 1 359 ? 32.395 -37.431 -14.052 1.00 58.84 359 GLU A N 1
ATOM 2835 C CA . GLU A 1 359 ? 33.422 -36.391 -13.957 1.00 58.84 359 GLU A CA 1
ATOM 2836 C C . GLU A 1 359 ? 32.948 -35.005 -14.435 1.00 58.84 359 GLU A C 1
ATOM 2838 O O . GLU A 1 359 ? 33.493 -33.976 -14.026 1.00 58.84 359 GLU A O 1
ATOM 2843 N N . ARG A 1 360 ? 31.960 -34.954 -15.335 1.00 55.62 360 ARG A N 1
ATOM 2844 C CA . ARG A 1 360 ? 31.326 -33.706 -15.789 1.00 55.62 360 ARG A CA 1
ATOM 2845 C C . ARG A 1 360 ? 30.293 -33.215 -14.779 1.00 55.62 360 ARG A C 1
ATOM 2847 O O . ARG A 1 360 ? 30.287 -32.028 -14.478 1.00 55.62 360 ARG A O 1
ATOM 2854 N N . LEU A 1 361 ? 29.531 -34.123 -14.172 1.00 52.34 361 LEU A N 1
ATOM 2855 C CA . LEU A 1 361 ? 28.613 -33.827 -13.064 1.00 52.34 361 LEU A CA 1
ATOM 2856 C C . LEU A 1 361 ? 29.337 -33.280 -11.823 1.00 52.34 361 LEU A C 1
ATOM 2858 O O . LEU A 1 361 ? 28.812 -32.407 -11.137 1.00 52.34 361 LEU A O 1
ATOM 2862 N N . ALA A 1 362 ? 30.561 -33.745 -11.548 1.00 54.47 362 ALA A N 1
ATOM 2863 C CA . ALA A 1 362 ? 31.381 -33.248 -10.439 1.00 54.47 362 ALA A CA 1
ATOM 2864 C C . ALA A 1 362 ? 31.923 -31.818 -10.657 1.00 54.47 362 ALA A C 1
ATOM 2866 O O . ALA A 1 362 ? 32.276 -31.132 -9.697 1.00 54.47 362 ALA A O 1
ATOM 2867 N N . ARG A 1 363 ? 31.989 -31.350 -11.911 1.00 51.84 363 ARG A N 1
ATOM 2868 C CA . ARG A 1 363 ? 32.477 -30.020 -12.300 1.00 51.84 363 ARG A CA 1
ATOM 2869 C C . ARG A 1 363 ? 31.284 -29.153 -12.697 1.00 51.84 363 ARG A C 1
ATOM 2871 O O . ARG A 1 363 ? 30.999 -28.986 -13.877 1.00 51.84 363 ARG A O 1
ATOM 2878 N N . GLY A 1 364 ? 30.568 -28.643 -11.695 1.00 39.88 364 GLY A N 1
ATOM 2879 C CA . GLY A 1 364 ? 29.403 -27.774 -11.885 1.00 39.88 364 GLY A CA 1
ATOM 2880 C C . GLY A 1 364 ? 29.626 -26.691 -12.950 1.00 39.88 364 GLY A C 1
ATOM 2881 O O . GLY A 1 364 ? 30.698 -26.095 -13.045 1.00 39.88 364 GLY A O 1
ATOM 2882 N N . THR A 1 365 ? 28.603 -26.468 -13.769 1.00 37.06 365 THR A N 1
ATOM 2883 C CA . THR A 1 365 ? 28.619 -25.583 -14.936 1.00 37.06 365 THR A CA 1
ATOM 2884 C C . THR A 1 365 ? 28.934 -24.141 -14.523 1.00 37.06 365 THR A C 1
ATOM 2886 O O . THR A 1 365 ? 28.162 -23.505 -13.808 1.00 37.06 365 THR A O 1
ATOM 2889 N N . SER A 1 366 ? 30.069 -23.606 -14.973 1.00 34.16 366 SER A N 1
ATOM 2890 C CA . SER A 1 366 ? 30.400 -22.186 -14.838 1.00 34.16 366 SER A CA 1
ATOM 2891 C C . SER A 1 366 ? 29.566 -21.356 -15.819 1.00 34.16 366 SER A C 1
ATOM 2893 O O . SER A 1 366 ? 29.542 -21.649 -17.016 1.00 34.16 366 SER A O 1
ATOM 2895 N N . ALA A 1 367 ? 28.891 -20.325 -15.309 1.00 31.19 367 ALA A N 1
ATOM 2896 C CA . ALA A 1 367 ? 28.110 -19.379 -16.101 1.00 31.19 367 ALA A CA 1
ATOM 2897 C C . ALA A 1 367 ? 28.999 -18.549 -17.055 1.00 31.19 367 ALA A C 1
ATOM 2899 O O . ALA A 1 367 ? 30.143 -18.251 -16.705 1.00 31.19 367 ALA A O 1
ATOM 2900 N N . PRO A 1 368 ? 28.492 -18.146 -18.236 1.00 31.23 368 PRO A N 1
ATOM 2901 C CA . PRO A 1 368 ? 29.237 -17.304 -19.162 1.00 31.23 368 PRO A CA 1
ATOM 2902 C C . PRO A 1 368 ? 29.346 -15.864 -18.638 1.00 31.23 368 PRO A C 1
ATOM 2904 O O . PRO A 1 368 ? 28.369 -15.273 -18.176 1.00 31.23 368 PRO A O 1
ATOM 2907 N N . GLU A 1 369 ? 30.546 -15.297 -18.748 1.00 26.73 369 GLU A N 1
ATOM 2908 C CA . GLU A 1 369 ? 30.816 -13.865 -18.605 1.00 26.73 369 GLU A CA 1
ATOM 2909 C C . GLU A 1 369 ? 30.128 -13.091 -19.738 1.00 26.73 369 GLU A C 1
ATOM 2911 O O . GLU A 1 369 ? 30.292 -13.419 -20.914 1.00 26.73 369 GLU A O 1
ATOM 2916 N N . VAL A 1 370 ? 29.363 -12.050 -19.393 1.00 32.84 370 VAL A N 1
ATOM 2917 C CA . VAL A 1 370 ? 28.706 -11.174 -20.373 1.00 32.84 370 VAL A CA 1
ATOM 2918 C C . VAL A 1 370 ? 29.249 -9.756 -20.240 1.00 32.84 370 VAL A C 1
ATOM 2920 O O . VAL A 1 370 ? 29.115 -9.103 -19.206 1.00 32.84 370 VAL A O 1
ATOM 2923 N N . THR A 1 371 ? 29.836 -9.273 -21.331 1.00 29.83 371 THR A N 1
ATOM 2924 C CA . THR A 1 371 ? 30.240 -7.884 -21.555 1.00 29.83 371 THR A CA 1
ATOM 2925 C C . THR A 1 371 ? 29.031 -6.950 -21.611 1.00 29.83 371 THR A C 1
ATOM 2927 O O . THR A 1 371 ? 28.118 -7.144 -22.415 1.00 29.83 371 THR A O 1
ATOM 2930 N N . VAL A 1 372 ? 29.049 -5.901 -20.786 1.00 32.28 372 VAL A N 1
ATOM 2931 C CA . VAL A 1 372 ? 28.034 -4.839 -20.757 1.00 32.28 372 VAL A CA 1
ATOM 2932 C C . VAL A 1 372 ? 28.209 -3.931 -21.977 1.00 32.28 372 VAL A C 1
ATOM 2934 O O . VAL A 1 372 ? 29.176 -3.177 -22.063 1.00 32.28 372 VAL A O 1
ATOM 2937 N N . VAL A 1 373 ? 27.264 -3.981 -22.916 1.00 30.58 373 VAL A N 1
ATOM 2938 C CA . VAL A 1 373 ? 27.190 -3.030 -24.033 1.00 30.58 373 VAL A CA 1
ATOM 2939 C C . VAL A 1 373 ? 26.380 -1.812 -23.591 1.00 30.58 373 VAL A C 1
ATOM 2941 O O . VAL A 1 373 ? 25.227 -1.930 -23.183 1.00 30.58 373 VAL A O 1
ATOM 2944 N N . HIS A 1 374 ? 26.983 -0.627 -23.683 1.00 30.17 374 HIS A N 1
ATOM 2945 C CA . HIS A 1 374 ? 26.294 0.653 -23.527 1.00 30.17 374 HIS A CA 1
ATOM 2946 C C . HIS A 1 374 ? 25.343 0.856 -24.717 1.00 30.17 374 HIS A C 1
ATOM 2948 O O . HIS A 1 374 ? 25.791 1.021 -25.853 1.00 30.17 374 HIS A O 1
ATOM 2954 N N . HIS A 1 375 ? 24.032 0.827 -24.484 1.00 35.25 375 HIS A N 1
ATOM 2955 C CA . HIS A 1 375 ? 23.047 1.160 -25.511 1.00 35.25 375 HIS A CA 1
ATOM 2956 C C . HIS A 1 375 ? 22.718 2.651 -25.461 1.00 35.25 375 HIS A C 1
ATOM 2958 O O . HIS A 1 375 ? 22.177 3.152 -24.480 1.00 35.25 375 HIS A O 1
ATOM 2964 N N . GLN A 1 376 ? 23.044 3.352 -26.548 1.00 33.38 376 GLN A N 1
ATOM 2965 C CA . GLN A 1 376 ? 22.495 4.671 -26.835 1.00 33.38 376 GLN A CA 1
ATOM 2966 C C . GLN A 1 376 ? 20.986 4.542 -27.088 1.00 33.38 376 GLN A C 1
ATOM 2968 O O . GLN A 1 376 ? 20.548 3.637 -27.801 1.00 33.38 376 GLN A O 1
ATOM 2973 N N . HIS A 1 377 ? 20.204 5.447 -26.498 1.00 38.06 377 HIS A N 1
ATOM 2974 C CA . HIS A 1 377 ? 18.749 5.501 -26.633 1.00 38.06 377 HIS A CA 1
ATOM 2975 C C . HIS A 1 377 ? 18.325 5.537 -28.119 1.00 38.06 377 HIS A C 1
ATOM 2977 O O . HIS A 1 377 ? 18.721 6.462 -28.837 1.00 38.06 377 HIS A O 1
ATOM 2983 N N . PRO A 1 378 ? 17.517 4.575 -28.609 1.00 36.66 378 PRO A N 1
ATOM 2984 C CA . PRO A 1 378 ? 16.962 4.659 -29.950 1.00 36.66 378 PRO A CA 1
ATOM 2985 C C . PRO A 1 378 ? 15.981 5.835 -30.029 1.00 36.66 378 PRO A C 1
ATOM 2987 O O . PRO A 1 378 ? 15.143 6.023 -29.150 1.00 36.66 378 PRO A O 1
ATOM 2990 N N . ARG A 1 379 ? 16.065 6.629 -31.102 1.00 40.34 379 ARG A N 1
ATOM 2991 C CA . ARG A 1 379 ? 15.096 7.696 -31.398 1.00 40.34 379 ARG A CA 1
ATOM 2992 C C . ARG A 1 379 ? 13.696 7.083 -31.554 1.00 40.34 379 ARG A C 1
ATOM 2994 O O . ARG A 1 379 ? 13.471 6.299 -32.473 1.00 40.34 379 ARG A O 1
ATOM 3001 N N . HIS A 1 380 ? 12.775 7.438 -30.660 1.00 50.88 380 HIS A N 1
ATOM 3002 C CA . HIS A 1 380 ? 11.415 6.895 -30.611 1.00 50.88 380 HIS A CA 1
ATOM 3003 C C . HIS A 1 380 ? 10.591 7.287 -31.854 1.00 50.88 380 HIS A C 1
ATOM 3005 O O . HIS A 1 380 ? 10.422 8.468 -32.157 1.00 50.88 380 HIS A O 1
ATOM 3011 N N . GLN A 1 381 ? 10.053 6.295 -32.568 1.00 47.47 381 GLN A N 1
ATOM 3012 C CA . GLN A 1 381 ? 9.034 6.474 -33.608 1.00 47.47 381 GLN A CA 1
ATOM 3013 C C . GLN A 1 381 ? 7.654 6.521 -32.936 1.00 47.47 381 GLN A C 1
ATOM 3015 O O . GLN A 1 381 ? 7.187 5.514 -32.410 1.00 47.47 381 GLN A O 1
ATOM 3020 N N . HIS A 1 382 ? 6.996 7.681 -32.926 1.00 59.22 382 HIS A N 1
ATOM 3021 C CA . HIS A 1 382 ? 5.641 7.805 -32.382 1.00 59.22 382 HIS A CA 1
ATOM 3022 C C . HIS A 1 382 ? 4.604 7.342 -33.417 1.00 59.22 382 HIS A C 1
ATOM 3024 O O . HIS A 1 382 ? 4.539 7.893 -34.517 1.00 59.22 382 HIS A O 1
ATOM 3030 N N . MET A 1 383 ? 3.774 6.353 -33.069 1.00 65.62 383 MET A N 1
ATOM 3031 C CA . MET A 1 383 ? 2.594 5.993 -33.866 1.00 65.62 383 MET A CA 1
ATOM 3032 C C . MET A 1 383 ? 1.505 7.057 -33.691 1.00 65.62 383 MET A C 1
ATOM 3034 O O . MET A 1 383 ? 1.109 7.366 -32.568 1.00 65.62 383 MET A O 1
ATOM 3038 N N . LEU A 1 384 ? 1.015 7.603 -34.806 1.00 79.94 384 LEU A N 1
ATOM 3039 C CA . LEU A 1 384 ? -0.204 8.410 -34.832 1.00 79.94 384 LEU A CA 1
ATOM 3040 C C . LEU A 1 384 ? -1.428 7.488 -34.841 1.00 79.94 384 LEU A C 1
ATOM 3042 O O . LEU A 1 384 ? -1.435 6.449 -35.503 1.00 79.94 384 LEU A O 1
ATOM 3046 N N . TYR A 1 385 ? -2.463 7.887 -34.112 1.00 82.19 385 TYR A N 1
ATOM 3047 C CA . TYR A 1 385 ? -3.737 7.185 -34.021 1.00 82.19 385 TYR A CA 1
ATOM 3048 C C . TYR A 1 385 ? -4.776 7.887 -34.886 1.00 82.19 385 TYR A C 1
ATOM 3050 O O . TYR A 1 385 ? -4.840 9.115 -34.911 1.00 82.19 385 TYR A O 1
ATOM 3058 N N . SER A 1 386 ? -5.631 7.118 -35.558 1.00 84.94 386 SER A N 1
ATOM 3059 C CA . SER A 1 386 ? -6.742 7.678 -36.324 1.00 84.94 386 SER A CA 1
ATOM 3060 C C . SER A 1 386 ? -8.072 7.341 -35.665 1.00 84.94 386 SER A C 1
ATOM 3062 O O . SER A 1 386 ? -8.438 6.175 -35.548 1.00 84.94 386 SER A O 1
ATOM 3064 N N . TRP A 1 387 ? -8.779 8.379 -35.232 1.00 88.88 387 TRP A N 1
ATOM 3065 C CA . TRP A 1 387 ? -10.148 8.324 -34.722 1.00 88.88 387 TRP A CA 1
ATOM 3066 C C . TRP A 1 387 ? -10.825 9.674 -35.002 1.00 88.88 387 TRP A C 1
ATOM 3068 O O . TRP A 1 387 ? -10.157 10.654 -35.331 1.00 88.88 387 TRP A O 1
ATOM 3078 N N . GLY A 1 388 ? -12.160 9.726 -35.017 1.00 79.62 388 GLY A N 1
ATOM 3079 C CA . GLY A 1 388 ? -12.899 10.969 -35.302 1.00 79.62 388 GLY A CA 1
ATOM 3080 C C . GLY A 1 388 ? -12.588 11.638 -36.657 1.00 79.62 388 GLY A C 1
ATOM 3081 O O . GLY A 1 388 ? -12.788 12.844 -36.803 1.00 79.62 388 GLY A O 1
ATOM 3082 N N . GLY A 1 389 ? -12.064 10.889 -37.638 1.00 81.50 389 GLY A N 1
ATOM 3083 C CA . GLY A 1 389 ? -11.670 11.408 -38.956 1.00 81.50 389 GLY A CA 1
ATOM 3084 C C . GLY A 1 389 ? -10.417 12.296 -38.953 1.00 81.50 389 GLY A C 1
ATOM 3085 O O . GLY A 1 389 ? -10.177 13.007 -39.928 1.00 81.50 389 GLY A O 1
ATOM 3086 N N . ARG A 1 390 ? -9.627 12.293 -37.870 1.00 84.75 390 ARG A N 1
ATOM 3087 C CA . ARG A 1 390 ? -8.374 13.054 -37.737 1.00 84.75 390 ARG A CA 1
ATOM 3088 C C . ARG A 1 390 ? -7.235 12.150 -37.257 1.00 84.75 3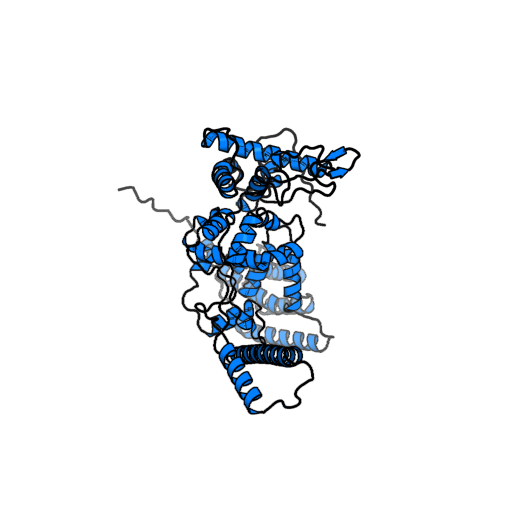90 ARG A C 1
ATOM 3090 O O . ARG A 1 390 ? -7.440 10.988 -36.911 1.00 84.75 390 ARG A O 1
ATOM 3097 N N . GLN A 1 391 ? -6.018 12.684 -37.314 1.00 86.06 391 GLN A N 1
ATOM 3098 C CA . GLN A 1 391 ? -4.823 12.063 -36.744 1.00 86.06 391 GLN A CA 1
ATOM 3099 C C . GLN A 1 391 ? -4.578 12.653 -35.356 1.00 86.06 391 GLN A C 1
ATOM 3101 O O . GLN A 1 391 ? -4.626 13.872 -35.186 1.00 86.06 391 GLN A O 1
ATOM 3106 N N . HIS A 1 392 ? -4.308 11.787 -34.391 1.00 84.94 392 HIS A N 1
ATOM 3107 C CA . HIS A 1 392 ? -4.146 12.110 -32.981 1.00 84.94 392 HIS A CA 1
ATOM 3108 C C . HIS A 1 392 ? -2.862 11.488 -32.443 1.00 84.94 392 HIS A C 1
ATOM 3110 O O . HIS A 1 392 ? -2.423 10.431 -32.896 1.00 84.94 392 HIS A O 1
ATOM 3116 N N . LYS A 1 393 ? -2.263 12.121 -31.435 1.00 83.62 393 LYS A N 1
ATOM 3117 C CA . LYS A 1 393 ? -1.047 11.600 -30.782 1.00 83.62 393 LYS A CA 1
ATOM 3118 C C . LYS A 1 393 ? -1.332 10.487 -29.771 1.00 83.62 393 LYS A C 1
ATOM 3120 O O . LYS A 1 393 ? -0.412 9.798 -29.343 1.00 83.62 393 LYS A O 1
ATOM 3125 N N . LEU A 1 394 ? -2.594 10.341 -29.367 1.00 85.25 394 LEU A N 1
ATOM 3126 C CA . LEU A 1 394 ? -3.052 9.409 -28.341 1.00 85.25 394 LEU A CA 1
ATOM 3127 C C . LEU A 1 394 ? -4.220 8.558 -28.860 1.00 85.25 394 LEU A C 1
ATOM 3129 O O . LEU A 1 394 ? -4.991 9.033 -29.704 1.00 85.25 394 LEU A O 1
ATOM 3133 N N . PRO A 1 395 ? -4.384 7.325 -28.352 1.00 86.44 395 PRO A N 1
ATOM 3134 C CA . PRO A 1 395 ? -5.532 6.491 -28.683 1.00 86.44 395 PRO A CA 1
ATOM 3135 C C . PRO A 1 395 ? -6.830 7.095 -28.130 1.00 86.44 395 PRO A C 1
ATOM 3137 O O . PRO A 1 395 ? -6.827 7.764 -27.097 1.00 86.44 395 PRO A O 1
ATOM 3140 N N . GLU A 1 396 ? -7.960 6.798 -28.777 1.00 85.56 396 GLU A N 1
ATOM 3141 C CA . GLU A 1 396 ? -9.292 7.283 -28.374 1.00 85.56 396 GLU A CA 1
ATOM 3142 C C . GLU A 1 396 ? -9.639 6.904 -26.921 1.00 85.56 396 GLU A C 1
ATOM 3144 O O . GLU A 1 396 ? -10.246 7.677 -26.181 1.00 85.56 396 GLU A O 1
ATOM 3149 N N . SER A 1 397 ? -9.170 5.735 -26.474 1.00 86.44 397 SER A N 1
ATOM 3150 C CA . SER A 1 397 ? -9.380 5.203 -25.126 1.00 86.44 397 SER A CA 1
ATOM 3151 C C . SER A 1 397 ? -8.497 5.836 -24.042 1.00 86.44 397 SER A C 1
ATOM 3153 O O . SER A 1 397 ? -8.566 5.412 -22.884 1.00 86.44 397 SER A O 1
ATOM 3155 N N . PHE A 1 398 ? -7.641 6.809 -24.376 1.00 87.25 398 PHE A N 1
ATOM 3156 C CA . PHE A 1 398 ? -6.713 7.405 -23.418 1.00 87.25 398 PHE A CA 1
ATOM 3157 C C . PHE A 1 398 ? -7.439 8.061 -22.235 1.00 87.25 398 PHE A C 1
ATOM 3159 O O . PHE A 1 398 ? -8.401 8.826 -22.374 1.00 87.25 398 PHE A O 1
ATOM 3166 N N . ALA A 1 399 ? -6.916 7.814 -21.035 1.00 87.69 399 ALA A N 1
ATOM 3167 C CA . ALA A 1 399 ? -7.383 8.446 -19.816 1.00 87.69 399 ALA A CA 1
ATOM 3168 C C . ALA A 1 399 ? -6.209 8.912 -18.961 1.00 87.69 399 ALA A C 1
ATOM 3170 O O . ALA A 1 399 ? -5.316 8.128 -18.647 1.00 87.69 399 ALA A O 1
ATOM 3171 N N . PHE A 1 400 ? -6.259 10.169 -18.511 1.00 88.19 400 PHE A N 1
ATOM 3172 C CA . PHE A 1 400 ? -5.264 10.683 -17.577 1.00 88.19 400 PHE A CA 1
ATOM 3173 C C . PHE A 1 400 ? -5.247 9.844 -16.294 1.00 88.19 400 PHE A C 1
ATOM 3175 O O . PHE A 1 400 ? -6.313 9.621 -15.696 1.00 88.19 400 PHE A O 1
ATOM 3182 N N . PRO A 1 401 ? -4.058 9.423 -15.833 1.00 88.69 401 PRO A N 1
ATOM 3183 C CA . PRO A 1 401 ? -3.946 8.640 -14.624 1.00 88.69 401 PRO A CA 1
ATOM 3184 C C . PRO A 1 401 ? -4.216 9.523 -13.403 1.00 88.69 401 PRO A C 1
ATOM 3186 O O . PRO A 1 401 ? -3.944 10.728 -13.379 1.00 88.69 401 PRO A O 1
ATOM 3189 N N . ASN A 1 402 ? -4.791 8.921 -12.367 1.00 86.62 402 ASN A N 1
ATOM 3190 C CA . ASN A 1 402 ? -4.996 9.597 -11.096 1.00 86.62 402 ASN A CA 1
ATOM 3191 C C . ASN A 1 402 ? -3.727 9.420 -10.263 1.00 86.62 402 ASN A C 1
ATOM 3193 O O . ASN A 1 402 ? -3.609 8.421 -9.565 1.00 86.62 402 ASN A O 1
ATOM 3197 N N . VAL A 1 403 ? -2.793 10.368 -10.347 1.00 88.19 403 VAL A N 1
ATOM 3198 C CA . VAL A 1 403 ? -1.469 10.290 -9.701 1.00 88.19 403 VAL A CA 1
ATOM 3199 C C . VAL A 1 403 ? -1.187 11.476 -8.771 1.00 88.19 403 VAL A C 1
ATOM 3201 O O . VAL A 1 403 ? -1.884 12.500 -8.809 1.00 88.19 403 VAL A O 1
ATOM 3204 N N . ASP A 1 404 ? -0.177 11.312 -7.916 1.00 88.31 404 ASP A N 1
ATOM 3205 C CA . ASP A 1 404 ? 0.382 12.379 -7.084 1.00 88.31 404 ASP A CA 1
ATOM 3206 C C . ASP A 1 404 ? 1.123 13.443 -7.921 1.00 88.31 404 ASP A C 1
ATOM 3208 O O . ASP A 1 404 ? 1.284 13.325 -9.140 1.00 88.31 404 ASP A O 1
ATOM 3212 N N . THR A 1 405 ? 1.553 14.513 -7.256 1.00 89.31 405 THR A N 1
ATOM 3213 C CA . THR A 1 405 ? 2.215 15.668 -7.874 1.00 89.31 405 THR A CA 1
ATOM 3214 C C . THR A 1 405 ? 3.585 15.363 -8.473 1.00 89.31 405 THR A C 1
ATOM 3216 O O . THR A 1 405 ? 3.888 15.904 -9.536 1.00 89.31 405 THR A O 1
ATOM 3219 N N . ALA A 1 406 ? 4.379 14.490 -7.851 1.00 89.50 406 ALA A N 1
ATOM 3220 C CA . ALA A 1 406 ? 5.710 14.121 -8.331 1.00 89.50 406 ALA A CA 1
ATOM 3221 C C . ALA A 1 406 ? 5.608 13.250 -9.587 1.00 89.50 406 ALA A C 1
ATOM 3223 O O . ALA A 1 406 ? 6.227 13.529 -10.613 1.00 89.50 406 ALA A O 1
ATOM 3224 N N . THR A 1 407 ? 4.747 12.235 -9.537 1.00 90.19 407 THR A N 1
ATOM 3225 C CA . THR A 1 407 ? 4.478 11.339 -10.663 1.00 90.19 407 THR A CA 1
ATOM 3226 C C . THR A 1 407 ? 3.901 12.107 -11.853 1.00 90.19 407 THR A C 1
ATOM 3228 O O . THR A 1 407 ? 4.298 11.884 -12.996 1.00 90.19 407 THR A O 1
ATOM 3231 N N . ALA A 1 408 ? 2.992 13.056 -11.610 1.00 92.00 408 ALA A N 1
ATOM 3232 C CA . ALA A 1 408 ? 2.466 13.905 -12.673 1.00 92.00 408 ALA A CA 1
ATOM 3233 C C . ALA A 1 408 ? 3.521 14.821 -13.291 1.00 92.00 408 ALA A C 1
ATOM 3235 O O . ALA A 1 408 ? 3.526 14.986 -14.509 1.00 92.00 408 ALA A O 1
ATOM 3236 N N . TRP A 1 409 ? 4.399 15.414 -12.475 1.00 93.06 409 TRP A N 1
ATOM 3237 C CA . TRP A 1 409 ? 5.514 16.218 -12.973 1.00 93.06 409 TRP A CA 1
ATOM 3238 C C . TRP A 1 409 ? 6.406 15.383 -13.889 1.00 93.06 409 TRP A C 1
ATOM 3240 O O . TRP A 1 409 ? 6.735 15.808 -14.992 1.00 93.06 409 TRP A O 1
ATOM 3250 N N . ALA A 1 410 ? 6.699 14.144 -13.499 1.00 91.94 410 ALA A N 1
ATOM 3251 C CA . ALA A 1 410 ? 7.501 13.265 -14.328 1.00 91.94 410 ALA A CA 1
ATOM 3252 C C . ALA A 1 410 ? 6.815 12.887 -15.653 1.00 91.94 410 ALA A C 1
ATOM 3254 O O . ALA A 1 410 ? 7.428 12.991 -16.713 1.00 91.94 410 ALA A O 1
ATOM 3255 N N . LEU A 1 411 ? 5.517 12.563 -15.634 1.00 92.56 411 LEU A N 1
ATOM 3256 C CA . LEU A 1 411 ? 4.732 12.326 -16.857 1.00 92.56 411 LEU A CA 1
ATOM 3257 C C . LEU A 1 411 ? 4.651 13.568 -17.764 1.00 92.56 411 LEU A C 1
ATOM 3259 O O . LEU A 1 411 ? 4.615 13.447 -18.991 1.00 92.56 411 LEU A O 1
ATOM 3263 N N . TRP A 1 412 ? 4.645 14.768 -17.178 1.00 93.12 412 TRP A N 1
ATOM 3264 C CA . TRP A 1 412 ? 4.666 16.033 -17.915 1.00 93.12 412 TRP A CA 1
ATOM 3265 C C . TRP A 1 412 ? 5.926 16.195 -18.761 1.00 93.12 412 TRP A C 1
ATOM 3267 O O . TRP A 1 412 ? 5.844 16.652 -19.908 1.00 93.12 412 TRP A O 1
ATOM 3277 N N . TRP A 1 413 ? 7.071 15.795 -18.203 1.00 90.62 413 TRP A N 1
ATOM 3278 C CA . TRP A 1 413 ? 8.373 15.973 -18.831 1.00 90.62 413 TRP A CA 1
ATOM 3279 C C . TRP A 1 413 ? 8.826 14.791 -19.690 1.00 90.62 413 TRP A C 1
ATOM 3281 O O . TRP A 1 413 ? 9.392 15.023 -20.759 1.00 90.62 413 TRP A O 1
ATOM 3291 N N . LEU A 1 414 ? 8.537 13.562 -19.262 1.00 88.44 414 LEU A N 1
ATOM 3292 C CA . LEU A 1 414 ? 9.102 12.339 -19.840 1.00 88.44 414 LEU A CA 1
ATOM 3293 C C . LEU A 1 414 ? 8.078 11.483 -20.597 1.00 88.44 414 LEU A C 1
ATOM 3295 O O . LEU A 1 414 ? 8.455 10.772 -21.521 1.00 88.44 414 LEU A O 1
ATOM 3299 N N . GLY A 1 415 ? 6.790 11.550 -20.246 1.00 86.62 415 GLY A N 1
ATOM 3300 C CA . GLY A 1 415 ? 5.796 10.590 -20.745 1.00 86.62 415 GLY A CA 1
ATOM 3301 C C . GLY A 1 415 ? 5.983 9.189 -20.138 1.00 86.62 415 GLY A C 1
ATOM 3302 O O . GLY A 1 415 ? 6.557 9.048 -19.055 1.00 86.62 415 GLY A O 1
ATOM 3303 N N . LYS A 1 416 ? 5.458 8.151 -20.800 1.00 80.56 416 LYS A N 1
ATOM 3304 C CA . LYS A 1 416 ? 5.527 6.737 -20.374 1.00 80.56 416 LYS A CA 1
ATOM 3305 C C . LYS A 1 416 ? 5.628 5.816 -21.593 1.00 80.56 416 LYS A C 1
ATOM 3307 O O . LYS A 1 416 ? 4.914 6.053 -22.548 1.00 80.56 416 LYS A O 1
ATOM 3312 N N . ASP A 1 417 ? 6.439 4.753 -21.561 1.00 61.50 417 ASP A N 1
ATOM 3313 C CA . ASP A 1 417 ? 6.419 3.660 -22.562 1.00 61.50 417 ASP A CA 1
ATOM 3314 C C . ASP A 1 417 ? 6.400 4.121 -24.044 1.00 61.50 417 ASP A C 1
ATOM 3316 O O . ASP A 1 417 ? 5.723 3.537 -24.885 1.00 61.50 417 ASP A O 1
ATOM 3320 N N . SER A 1 418 ? 7.176 5.157 -24.394 1.00 53.69 418 SER A N 1
ATOM 3321 C CA . SER A 1 418 ? 7.208 5.808 -25.730 1.00 53.69 418 SER A CA 1
ATOM 3322 C C . SER A 1 418 ? 6.013 6.715 -26.079 1.00 53.69 418 SER A C 1
ATOM 3324 O O . SER A 1 418 ? 5.936 7.245 -27.193 1.00 53.69 418 SER A O 1
ATOM 3326 N N . GLU A 1 419 ? 5.102 6.948 -25.136 1.00 67.50 419 GLU A N 1
ATOM 3327 C CA . GLU A 1 419 ? 4.132 8.038 -25.197 1.00 67.50 419 GLU A CA 1
ATOM 3328 C C . GLU A 1 419 ? 4.848 9.390 -25.161 1.00 67.50 419 GLU A C 1
ATOM 3330 O O . GLU A 1 419 ? 5.882 9.579 -24.518 1.00 67.50 419 GLU A O 1
ATOM 3335 N N . ILE A 1 420 ? 4.258 10.358 -25.852 1.00 79.06 420 ILE A N 1
ATOM 3336 C CA . ILE A 1 420 ? 4.725 11.738 -25.843 1.00 79.06 420 ILE A CA 1
ATOM 3337 C C . ILE A 1 420 ? 4.683 12.333 -24.422 1.00 79.06 420 ILE A C 1
ATOM 3339 O O . ILE A 1 420 ? 3.757 12.048 -23.655 1.00 79.06 420 ILE A O 1
ATOM 3343 N N . PRO A 1 421 ? 5.617 13.234 -24.067 1.00 88.38 421 PRO A N 1
ATOM 3344 C CA . PRO A 1 421 ? 5.510 14.013 -22.841 1.00 88.38 421 PRO A CA 1
ATOM 3345 C C . PRO A 1 421 ? 4.159 14.722 -22.752 1.00 88.38 421 PRO A C 1
ATOM 3347 O O . PRO A 1 421 ? 3.721 15.354 -23.725 1.00 88.38 421 PRO A O 1
ATOM 3350 N N . PHE A 1 422 ? 3.508 14.677 -21.584 1.00 91.00 422 PHE A N 1
ATOM 3351 C CA . PHE A 1 422 ? 2.129 15.166 -21.460 1.00 91.00 422 PHE A CA 1
ATOM 3352 C C . PHE A 1 422 ? 2.000 16.671 -21.738 1.00 91.00 422 PHE A C 1
ATOM 3354 O O . PHE A 1 422 ? 0.929 17.135 -22.135 1.00 91.00 422 PHE A O 1
ATOM 3361 N N . ARG A 1 423 ? 3.102 17.430 -21.633 1.00 88.94 423 ARG A N 1
ATOM 3362 C CA . ARG A 1 423 ? 3.163 18.845 -22.034 1.00 88.94 423 ARG A CA 1
ATOM 3363 C C . ARG A 1 423 ? 2.802 19.098 -23.500 1.00 88.94 423 ARG A C 1
ATOM 3365 O O . ARG A 1 423 ? 2.372 20.195 -23.841 1.00 88.94 423 ARG A O 1
ATOM 3372 N N . THR A 1 424 ? 2.966 18.093 -24.360 1.00 88.62 424 THR A N 1
ATOM 3373 C CA . THR A 1 424 ? 2.735 18.190 -25.810 1.00 88.62 424 THR A CA 1
ATOM 3374 C C . THR A 1 424 ? 1.331 17.752 -26.245 1.00 88.62 424 THR A C 1
ATOM 3376 O O . THR A 1 424 ? 1.004 17.864 -27.431 1.00 88.62 424 THR A O 1
ATOM 3379 N N . ILE A 1 425 ? 0.505 17.267 -25.307 1.00 89.31 425 ILE A N 1
ATOM 3380 C CA . ILE A 1 425 ? -0.875 16.834 -25.564 1.00 89.31 425 ILE A CA 1
ATOM 3381 C C . ILE A 1 425 ? -1.739 18.056 -25.878 1.00 89.31 425 ILE A C 1
ATOM 3383 O O . ILE A 1 425 ? -1.793 19.017 -25.096 1.00 89.31 425 ILE A O 1
ATOM 3387 N N . ASP A 1 426 ? -2.452 18.000 -27.002 1.00 87.31 426 ASP A N 1
ATOM 3388 C CA . ASP A 1 426 ? -3.439 19.004 -27.377 1.00 87.31 426 ASP A CA 1
ATOM 3389 C C . ASP A 1 426 ? -4.853 18.599 -26.911 1.00 87.31 426 ASP A C 1
ATOM 3391 O O . ASP A 1 426 ? -5.176 17.411 -26.875 1.00 87.31 426 ASP A O 1
ATOM 3395 N N . PRO A 1 427 ? -5.750 19.543 -26.563 1.00 88.19 427 PRO A N 1
ATOM 3396 C CA . PRO A 1 427 ? -7.151 19.218 -26.305 1.00 88.19 427 PRO A CA 1
ATOM 3397 C C . PRO A 1 427 ? -7.845 18.418 -27.419 1.00 88.19 427 PRO A C 1
ATOM 3399 O O . PRO A 1 427 ? -8.784 17.684 -27.113 1.00 88.19 427 PRO A O 1
ATOM 3402 N N . HIS A 1 428 ? -7.414 18.548 -28.677 1.00 86.50 428 HIS A N 1
ATOM 3403 C CA . HIS A 1 428 ? -7.935 17.764 -29.799 1.00 86.50 428 HIS A CA 1
ATOM 3404 C C . HIS A 1 428 ? -7.477 16.301 -29.773 1.00 86.50 428 HIS A C 1
ATOM 3406 O O . HIS A 1 428 ? -8.163 15.467 -30.348 1.00 86.50 428 HIS A O 1
ATOM 3412 N N . ASP A 1 429 ? -6.393 15.962 -29.070 1.00 85.69 429 ASP A N 1
ATOM 3413 C CA . ASP A 1 429 ? -5.917 14.583 -28.875 1.00 85.69 429 ASP A CA 1
ATOM 3414 C C . ASP A 1 429 ? -6.746 13.803 -27.834 1.00 85.69 429 ASP A C 1
ATOM 3416 O O . ASP A 1 429 ? -6.368 12.707 -27.430 1.00 85.69 429 ASP A O 1
ATOM 3420 N N . LEU A 1 430 ? -7.862 14.363 -27.355 1.00 88.69 430 LEU A N 1
ATOM 3421 C CA . LEU A 1 430 ? -8.671 13.797 -26.279 1.00 88.69 430 LEU A CA 1
ATOM 3422 C C . LEU A 1 430 ? -10.134 13.710 -26.701 1.00 88.69 430 LEU A C 1
ATOM 3424 O O . LEU A 1 430 ? -10.755 14.742 -26.958 1.00 88.69 430 LEU A O 1
ATOM 3428 N N . ASP A 1 431 ? -10.708 12.510 -26.677 1.00 86.94 431 ASP A N 1
ATOM 3429 C CA . ASP A 1 431 ? -12.101 12.271 -27.072 1.00 86.94 431 ASP A CA 1
ATOM 3430 C C . ASP A 1 431 ? -13.099 13.000 -26.143 1.00 86.94 431 ASP A C 1
ATOM 3432 O O . ASP A 1 431 ? -13.869 13.889 -26.538 1.00 86.94 431 ASP A O 1
ATOM 3436 N N . THR A 1 432 ? -13.018 12.733 -24.836 1.00 88.81 432 THR A N 1
ATOM 3437 C CA . THR A 1 432 ? -14.045 13.215 -23.902 1.00 88.81 432 THR A CA 1
ATOM 3438 C C . THR A 1 432 ? -13.787 14.628 -23.355 1.00 88.81 432 THR A C 1
ATOM 3440 O O . THR A 1 432 ? -12.671 15.023 -22.998 1.00 88.81 432 THR A O 1
ATOM 3443 N N . LYS A 1 433 ? -14.877 15.383 -23.119 1.00 89.06 433 LYS A N 1
ATOM 3444 C CA . LYS A 1 433 ? -14.842 16.673 -22.387 1.00 89.06 433 LYS A CA 1
ATOM 3445 C C . LYS A 1 433 ? -14.208 16.540 -20.995 1.00 89.06 433 LYS A C 1
ATOM 3447 O O . LYS A 1 433 ? -13.635 17.501 -20.483 1.00 89.06 433 LYS A O 1
ATOM 3452 N N . LYS A 1 434 ? -14.326 15.366 -20.364 1.00 88.75 434 LYS A N 1
ATOM 3453 C CA . LYS A 1 434 ? -13.737 15.067 -19.053 1.00 88.75 434 LYS A CA 1
ATOM 3454 C C . LYS A 1 434 ? -12.209 15.073 -19.122 1.00 88.75 434 LYS A C 1
ATOM 3456 O O . LYS A 1 434 ? -11.600 15.741 -18.292 1.00 88.75 434 LYS A O 1
ATOM 3461 N N . GLN A 1 435 ? -11.605 14.397 -20.103 1.00 89.12 435 GLN A N 1
ATOM 3462 C CA . GLN A 1 435 ? -10.145 14.377 -20.252 1.00 89.12 435 GLN A CA 1
ATOM 3463 C C . GLN A 1 435 ? -9.595 15.769 -20.585 1.00 89.12 435 GLN A C 1
ATOM 3465 O O . GLN A 1 435 ? -8.634 16.206 -19.957 1.00 89.12 435 GLN A O 1
ATOM 3470 N N . ARG A 1 436 ? -10.270 16.532 -21.460 1.00 91.62 436 ARG A N 1
ATOM 3471 C CA . ARG A 1 436 ? -9.892 17.932 -21.747 1.00 91.62 436 ARG A CA 1
ATOM 3472 C C . ARG A 1 436 ? -9.876 18.809 -20.491 1.00 91.62 436 ARG A C 1
ATOM 3474 O O . ARG A 1 436 ? -8.954 19.597 -20.297 1.00 91.62 436 ARG A O 1
ATOM 3481 N N . ARG A 1 437 ? -10.864 18.643 -19.601 1.00 88.56 437 ARG A N 1
ATOM 3482 C CA . ARG A 1 437 ? -10.888 19.334 -18.298 1.00 88.56 437 ARG A CA 1
ATOM 3483 C C . ARG A 1 437 ? -9.707 18.931 -17.418 1.00 88.56 437 ARG A C 1
ATOM 3485 O O . ARG A 1 437 ? -9.122 19.805 -16.792 1.00 88.56 437 ARG A O 1
ATOM 3492 N N . ILE A 1 438 ? -9.358 17.643 -17.373 1.00 89.12 438 ILE A N 1
ATOM 3493 C CA . ILE A 1 438 ? -8.210 17.157 -16.594 1.00 89.12 438 ILE A CA 1
ATOM 3494 C C . ILE A 1 438 ? -6.905 17.758 -17.129 1.00 89.12 438 ILE A C 1
ATOM 3496 O O . ILE A 1 438 ? -6.132 18.277 -16.330 1.00 89.12 438 ILE A O 1
ATOM 3500 N N . LEU A 1 439 ? -6.706 17.805 -18.451 1.00 91.19 439 LEU A N 1
ATOM 3501 C CA . LEU A 1 439 ? -5.549 18.471 -19.061 1.00 91.19 439 LEU A CA 1
ATOM 3502 C C . LEU A 1 439 ? -5.450 19.950 -18.651 1.00 91.19 439 LEU A C 1
ATOM 3504 O O . LEU A 1 439 ? -4.360 20.437 -18.370 1.00 91.19 439 LEU A O 1
ATOM 3508 N N . SER A 1 440 ? -6.574 20.671 -18.563 1.00 90.19 440 SER A N 1
ATOM 3509 C CA . SER A 1 440 ? -6.570 22.056 -18.066 1.00 90.19 440 SER A CA 1
ATOM 3510 C C . SER A 1 440 ? -6.166 22.169 -16.589 1.00 90.19 440 SER A C 1
ATOM 3512 O O . SER A 1 440 ? -5.527 23.149 -16.214 1.00 90.19 440 SER A O 1
ATOM 3514 N N . GLU A 1 441 ? -6.537 21.203 -15.739 1.00 89.50 441 GLU A N 1
ATOM 3515 C CA . GLU A 1 441 ? -6.068 21.157 -14.342 1.00 89.50 441 GLU A CA 1
ATOM 3516 C C . GLU A 1 441 ? -4.561 20.883 -14.272 1.00 89.50 441 GLU A C 1
ATOM 3518 O O . GLU A 1 441 ? -3.860 21.548 -13.514 1.00 89.50 441 GLU A O 1
ATOM 3523 N N . TRP A 1 442 ? -4.061 19.956 -15.096 1.00 92.69 442 TRP A N 1
ATOM 3524 C CA . TRP A 1 442 ? -2.633 19.654 -15.190 1.00 92.69 442 TRP A CA 1
ATOM 3525 C C . TRP A 1 442 ? -1.837 20.861 -15.688 1.00 92.69 442 TRP A C 1
ATOM 3527 O O . TRP A 1 442 ? -0.905 21.266 -15.011 1.00 92.69 442 TRP A O 1
ATOM 3537 N N . ARG A 1 443 ? -2.237 21.506 -16.794 1.00 92.75 443 ARG A N 1
ATOM 3538 C CA . ARG A 1 443 ? -1.570 22.716 -17.318 1.00 92.75 443 ARG A CA 1
ATOM 3539 C C . ARG A 1 443 ? -1.473 23.822 -16.270 1.00 92.75 443 ARG A C 1
ATOM 3541 O O . ARG A 1 443 ? -0.408 24.394 -16.086 1.00 92.75 443 ARG A O 1
ATOM 3548 N N . PHE A 1 444 ? -2.575 24.090 -15.570 1.00 90.38 444 PHE A N 1
ATOM 3549 C CA . PHE A 1 444 ? -2.606 25.085 -14.498 1.00 90.38 444 PHE A CA 1
ATOM 3550 C C . PHE A 1 444 ? -1.630 24.739 -13.368 1.00 90.38 444 PHE A C 1
ATOM 3552 O O . PHE A 1 444 ? -0.865 25.588 -12.930 1.00 90.38 444 PHE A O 1
ATOM 3559 N N . PHE A 1 445 ? -1.645 23.487 -12.913 1.00 89.88 445 PHE A N 1
ATOM 3560 C CA . PHE A 1 445 ? -0.754 23.019 -11.859 1.00 89.88 445 PHE A CA 1
ATOM 3561 C C . PHE A 1 445 ? 0.727 23.066 -12.269 1.00 89.88 445 PHE A C 1
ATOM 3563 O O . PHE A 1 445 ? 1.559 23.543 -11.503 1.00 89.88 445 PHE A O 1
ATOM 3570 N N . MET A 1 446 ? 1.049 22.613 -13.482 1.00 93.19 446 MET A N 1
ATOM 3571 C CA . MET A 1 446 ? 2.421 22.575 -13.996 1.00 93.19 446 MET A CA 1
ATOM 3572 C C . MET A 1 446 ? 2.989 23.975 -14.220 1.00 93.19 446 MET A C 1
ATOM 3574 O O . MET A 1 446 ? 4.174 24.174 -13.990 1.00 93.19 446 MET A O 1
ATOM 3578 N N . HIS A 1 447 ? 2.155 24.945 -14.605 1.00 92.19 447 HIS A N 1
ATOM 3579 C CA . HIS A 1 447 ? 2.564 26.346 -14.723 1.00 92.19 447 HIS A CA 1
ATOM 3580 C C . HIS A 1 447 ? 3.071 26.908 -13.394 1.00 92.19 447 HIS A C 1
ATOM 3582 O O . HIS A 1 447 ? 4.139 27.499 -13.355 1.00 92.19 447 HIS A O 1
ATOM 3588 N N . ILE A 1 448 ? 2.348 26.657 -12.300 1.00 89.81 448 ILE A N 1
ATOM 3589 C CA . ILE A 1 448 ? 2.724 27.138 -10.961 1.00 89.81 448 ILE A CA 1
ATOM 3590 C C . ILE A 1 448 ? 4.071 26.555 -10.528 1.00 89.81 448 ILE A C 1
ATOM 3592 O O . ILE A 1 448 ? 4.931 27.269 -10.022 1.00 89.81 448 ILE A O 1
ATOM 3596 N N . LEU A 1 449 ? 4.254 25.247 -10.729 1.00 91.81 449 LEU 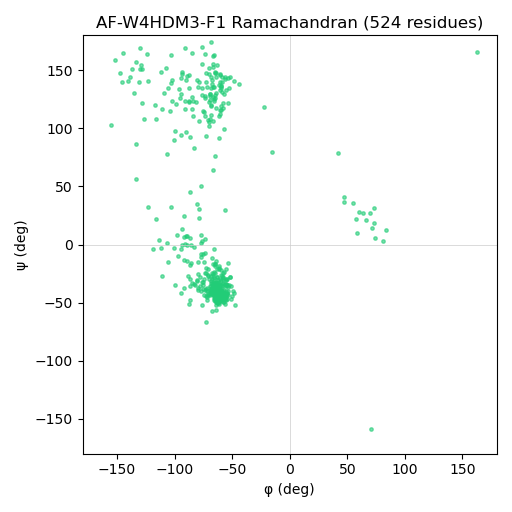A N 1
ATOM 3597 C CA . LEU A 1 449 ? 5.520 24.583 -10.425 1.00 91.81 449 LEU A CA 1
ATOM 3598 C C . LEU A 1 449 ? 6.667 25.120 -11.292 1.00 91.81 449 LEU A C 1
ATOM 3600 O O . LEU A 1 449 ? 7.771 25.320 -10.794 1.00 91.81 449 LEU A O 1
ATOM 3604 N N . TRP A 1 450 ? 6.404 25.349 -12.579 1.00 92.88 450 TRP A N 1
ATOM 3605 C CA . TRP A 1 450 ? 7.389 25.862 -13.524 1.00 92.88 450 TRP A CA 1
ATOM 3606 C C . TRP A 1 450 ? 7.821 27.293 -13.201 1.00 92.88 450 TRP A C 1
ATOM 3608 O O . TRP A 1 450 ? 9.016 27.553 -13.163 1.00 92.88 450 TRP A O 1
ATOM 3618 N N . GLU A 1 451 ? 6.885 28.201 -12.911 1.00 92.06 451 GLU A N 1
ATOM 3619 C CA . GLU A 1 451 ? 7.205 29.584 -12.527 1.00 92.06 451 GLU A CA 1
ATOM 3620 C C . GLU A 1 451 ? 8.131 29.627 -11.312 1.00 92.06 451 GLU A C 1
ATOM 3622 O O . GLU A 1 451 ? 9.162 30.293 -11.345 1.00 92.06 451 GLU A O 1
ATOM 3627 N N . TYR A 1 452 ? 7.811 28.844 -10.281 1.00 91.44 452 TYR A N 1
ATOM 3628 C CA . TYR A 1 452 ? 8.645 28.752 -9.088 1.00 91.44 452 TYR A CA 1
ATOM 3629 C C . TYR A 1 452 ? 10.021 28.141 -9.386 1.00 91.44 452 TYR A C 1
ATOM 3631 O O . TYR A 1 452 ? 11.040 28.597 -8.874 1.00 91.44 452 TYR A O 1
ATOM 3639 N N . TYR A 1 453 ? 10.080 27.111 -10.235 1.00 92.56 453 TYR A N 1
ATOM 3640 C CA . TYR A 1 453 ? 11.348 26.520 -10.662 1.00 92.56 453 TYR A CA 1
ATOM 3641 C C . TYR A 1 453 ? 12.245 27.543 -11.376 1.00 92.56 453 TYR A C 1
ATOM 3643 O O . TYR A 1 453 ? 13.423 27.655 -11.035 1.00 92.56 453 TYR A O 1
ATOM 3651 N N . VAL A 1 454 ? 11.687 28.310 -12.320 1.00 92.44 454 VAL A N 1
ATOM 3652 C CA . VAL A 1 454 ? 12.406 29.357 -13.064 1.00 92.44 454 VAL A CA 1
ATOM 3653 C C . VAL A 1 454 ? 12.877 30.469 -12.127 1.00 92.44 454 VAL A C 1
ATOM 3655 O O . VAL A 1 454 ? 14.018 30.912 -12.244 1.00 92.44 454 VAL A O 1
ATOM 3658 N N . GLU A 1 455 ? 12.042 30.877 -11.167 1.00 91.88 455 GLU A N 1
ATOM 3659 C CA . GLU A 1 455 ? 12.393 31.878 -10.153 1.00 91.88 455 GLU A CA 1
ATOM 3660 C C . GLU A 1 455 ? 13.606 31.445 -9.317 1.00 91.88 455 GLU A C 1
ATOM 3662 O O . GLU A 1 455 ? 14.544 32.219 -9.136 1.00 91.88 455 GLU A O 1
ATOM 3667 N N . ILE A 1 456 ? 13.628 30.193 -8.849 1.00 91.00 456 ILE A N 1
ATOM 3668 C CA . ILE A 1 456 ? 14.702 29.688 -7.983 1.00 91.00 456 ILE A CA 1
ATOM 3669 C C . ILE A 1 456 ? 15.980 29.353 -8.759 1.00 91.00 456 ILE A C 1
ATOM 3671 O O . ILE A 1 456 ? 17.082 29.599 -8.267 1.00 91.00 456 ILE A O 1
ATOM 3675 N N . LYS A 1 457 ? 15.870 28.760 -9.953 1.00 89.12 457 LYS A N 1
ATOM 3676 C CA . LYS A 1 457 ? 17.040 28.348 -10.749 1.00 89.12 457 LYS A CA 1
ATOM 3677 C C . LYS A 1 457 ? 17.601 29.469 -11.624 1.00 89.12 457 LYS A C 1
ATOM 3679 O O . LYS A 1 457 ? 18.727 29.338 -12.096 1.00 89.12 457 LYS A O 1
ATOM 3684 N N . GLY A 1 458 ? 16.845 30.545 -11.847 1.00 87.38 458 GLY A N 1
ATOM 3685 C CA . GLY A 1 458 ? 17.257 31.674 -12.683 1.00 87.38 458 GLY A CA 1
ATOM 3686 C C . GLY A 1 458 ? 17.413 31.323 -14.167 1.00 87.38 458 GLY A C 1
ATOM 3687 O O . GLY A 1 458 ? 18.137 32.009 -14.883 1.00 87.38 458 GLY A O 1
ATOM 3688 N N . THR A 1 459 ? 16.780 30.242 -14.632 1.00 86.12 459 THR A N 1
ATOM 3689 C CA . THR A 1 459 ? 16.835 29.787 -16.026 1.00 86.12 459 THR A CA 1
ATOM 3690 C C . THR A 1 459 ? 15.473 29.289 -16.489 1.00 86.12 459 THR A C 1
ATOM 3692 O O . THR A 1 459 ? 14.758 28.625 -15.740 1.00 86.12 459 THR A O 1
ATOM 3695 N N . ASP A 1 460 ? 15.131 29.601 -17.735 1.00 85.94 460 ASP A N 1
ATOM 3696 C CA . ASP A 1 460 ? 13.962 29.103 -18.460 1.00 85.94 460 ASP A CA 1
ATOM 3697 C C . ASP A 1 460 ? 14.304 27.921 -19.387 1.00 85.94 460 ASP A C 1
ATOM 3699 O O . ASP A 1 460 ? 13.455 27.467 -20.160 1.00 85.94 460 ASP A O 1
ATOM 3703 N N . ALA A 1 461 ? 15.535 27.399 -19.301 1.00 84.00 461 ALA A N 1
ATOM 3704 C CA . ALA A 1 461 ? 15.975 26.266 -20.100 1.00 84.00 461 ALA A CA 1
ATOM 3705 C C . ALA A 1 461 ? 15.120 25.015 -19.806 1.00 84.00 461 ALA A C 1
ATOM 3707 O O . ALA A 1 461 ? 14.841 24.720 -18.638 1.00 84.00 461 ALA A O 1
ATOM 3708 N N . PRO A 1 462 ? 14.715 24.247 -20.838 1.00 82.50 462 PRO A N 1
ATOM 3709 C CA . PRO A 1 462 ? 13.983 23.001 -20.645 1.00 82.50 462 PRO A CA 1
ATOM 3710 C C . PRO A 1 462 ? 14.755 22.027 -19.754 1.00 82.50 462 PRO A C 1
ATOM 3712 O O . PRO A 1 462 ? 15.972 21.910 -19.867 1.00 82.50 462 PRO A O 1
ATOM 3715 N N . ILE A 1 463 ? 14.035 21.292 -18.906 1.00 85.19 463 ILE A N 1
ATOM 3716 C CA . ILE A 1 463 ? 14.635 20.257 -18.057 1.00 85.19 463 ILE A CA 1
ATOM 3717 C C . ILE A 1 463 ? 15.129 19.106 -18.938 1.00 85.19 463 ILE A C 1
ATOM 3719 O O . ILE A 1 463 ? 14.430 18.685 -19.870 1.00 85.19 463 ILE A O 1
ATOM 3723 N N . ASP A 1 464 ? 16.314 18.587 -18.617 1.00 78.75 464 ASP A N 1
ATOM 3724 C CA . ASP A 1 464 ? 16.879 17.413 -19.276 1.00 78.75 464 ASP A CA 1
ATOM 3725 C C . ASP A 1 464 ? 15.898 16.235 -19.235 1.00 78.75 464 ASP A C 1
ATOM 3727 O O . ASP A 1 464 ? 15.181 16.010 -18.260 1.00 78.75 464 ASP A O 1
ATOM 3731 N N . SER A 1 465 ? 15.866 15.448 -20.309 1.00 80.69 465 SER A N 1
ATOM 3732 C CA . SER A 1 465 ? 14.915 14.335 -20.458 1.00 80.69 465 SER A CA 1
ATOM 3733 C C . SER A 1 465 ? 15.350 13.063 -19.712 1.00 80.69 465 SER A C 1
ATOM 3735 O O . SER A 1 465 ? 15.115 11.960 -20.197 1.00 80.69 465 SER A O 1
ATOM 3737 N N . THR A 1 466 ? 15.997 13.208 -18.553 1.00 85.81 466 THR A N 1
ATOM 3738 C CA . THR A 1 466 ? 16.411 12.101 -17.677 1.00 85.81 466 THR A CA 1
ATOM 3739 C C . THR A 1 466 ? 15.546 12.049 -16.419 1.00 85.81 466 THR A C 1
ATOM 3741 O O . THR A 1 466 ? 15.028 13.068 -15.956 1.00 85.81 466 THR A O 1
ATOM 3744 N N . GLU A 1 467 ? 15.384 10.853 -15.848 1.00 87.56 467 GLU A N 1
ATOM 3745 C CA . GLU A 1 467 ? 14.649 10.667 -14.590 1.00 87.56 467 GLU A CA 1
ATOM 3746 C C . GLU A 1 467 ? 15.279 11.476 -13.453 1.00 87.56 467 GLU A C 1
ATOM 3748 O O . GLU A 1 467 ? 14.583 12.175 -12.716 1.00 87.56 467 GLU A O 1
ATOM 3753 N N . GLU A 1 468 ? 16.607 11.443 -13.347 1.00 87.31 468 GLU A N 1
ATOM 3754 C CA . GLU A 1 468 ? 17.355 12.137 -12.305 1.00 87.31 468 GLU A CA 1
ATOM 3755 C C . GLU A 1 468 ? 17.133 13.655 -12.345 1.00 87.31 468 GLU A C 1
ATOM 3757 O O . GLU A 1 468 ? 16.842 14.258 -11.308 1.00 87.31 468 GLU A O 1
ATOM 3762 N N . ALA A 1 469 ? 17.221 14.271 -13.530 1.00 89.25 469 ALA A N 1
ATOM 3763 C CA . ALA A 1 469 ? 17.056 15.715 -13.682 1.00 89.25 469 ALA A CA 1
ATOM 3764 C C . ALA A 1 469 ? 15.622 16.162 -13.378 1.00 89.25 469 ALA A C 1
ATOM 3766 O O . ALA A 1 469 ? 15.402 17.188 -12.732 1.00 89.25 469 ALA A O 1
ATOM 3767 N N . VAL A 1 470 ? 14.630 15.374 -13.794 1.00 91.25 470 VAL A N 1
ATOM 3768 C CA . VAL A 1 470 ? 13.214 15.668 -13.549 1.00 91.25 470 VAL A CA 1
ATOM 3769 C C . VAL A 1 470 ? 12.859 15.547 -12.070 1.00 91.25 470 VAL A C 1
ATOM 3771 O O . VAL A 1 470 ? 12.116 16.389 -11.552 1.00 91.25 470 VAL A O 1
ATOM 3774 N N . VAL A 1 471 ? 13.409 14.547 -11.376 1.00 90.31 471 VAL A N 1
ATOM 3775 C CA . VAL A 1 471 ? 13.269 14.399 -9.922 1.00 90.31 471 VAL A CA 1
ATOM 3776 C C . VAL A 1 471 ? 13.925 15.572 -9.196 1.00 90.31 471 VAL A C 1
ATOM 3778 O O . VAL A 1 471 ? 13.292 16.168 -8.326 1.00 90.31 471 VAL A O 1
ATOM 3781 N N . GLU A 1 472 ? 15.147 15.959 -9.571 1.00 89.81 472 GLU A N 1
ATOM 3782 C CA . GLU A 1 472 ? 15.837 17.108 -8.971 1.00 89.81 472 GLU A CA 1
ATOM 3783 C C . GLU A 1 472 ? 15.074 18.422 -9.194 1.00 89.81 472 GLU A C 1
ATOM 3785 O O . GLU A 1 472 ? 14.891 19.211 -8.263 1.00 89.81 472 GLU A O 1
ATOM 3790 N N . ALA A 1 473 ? 14.562 18.640 -10.406 1.00 91.25 473 ALA A N 1
ATOM 3791 C CA . ALA A 1 473 ? 13.748 19.806 -10.714 1.00 91.25 473 ALA A CA 1
ATOM 3792 C C . ALA A 1 473 ? 12.453 19.837 -9.890 1.00 91.25 473 ALA A C 1
ATOM 3794 O O . ALA A 1 473 ? 12.057 20.900 -9.409 1.00 91.25 473 ALA A O 1
ATOM 3795 N N . PHE A 1 474 ? 11.817 18.682 -9.667 1.00 91.62 474 PHE A N 1
ATOM 3796 C CA . PHE A 1 474 ? 10.632 18.598 -8.816 1.00 91.62 474 PHE A CA 1
ATOM 3797 C C . PHE A 1 474 ? 10.936 18.922 -7.351 1.00 91.62 474 PHE A C 1
ATOM 3799 O O . PHE A 1 474 ? 10.154 19.631 -6.721 1.00 91.62 474 PHE A O 1
ATOM 3806 N N . GLU A 1 475 ? 12.060 18.446 -6.804 1.00 89.25 475 GLU A N 1
ATOM 3807 C CA . GLU A 1 475 ? 12.464 18.773 -5.427 1.00 89.25 475 GLU A CA 1
ATOM 3808 C C . GLU A 1 475 ? 12.614 20.283 -5.206 1.00 89.25 475 GLU A C 1
ATOM 3810 O O . GLU A 1 475 ? 12.351 20.769 -4.110 1.00 89.25 475 GLU A O 1
ATOM 3815 N N . CYS A 1 476 ? 12.988 21.024 -6.250 1.00 89.50 476 CYS A N 1
ATOM 3816 C CA . CYS A 1 476 ? 12.996 22.482 -6.240 1.00 89.50 476 CYS A CA 1
ATOM 3817 C C . CYS A 1 476 ? 11.577 23.059 -6.380 1.00 89.50 476 CYS A C 1
ATOM 3819 O O . CYS A 1 476 ? 11.146 23.874 -5.568 1.00 89.50 476 CYS A O 1
ATOM 3821 N N . ALA A 1 477 ? 10.835 22.624 -7.401 1.00 90.06 477 ALA A N 1
ATOM 3822 C CA . ALA A 1 477 ? 9.535 23.184 -7.766 1.00 90.06 477 ALA A CA 1
ATOM 3823 C C . ALA A 1 477 ? 8.445 22.960 -6.703 1.00 90.06 477 ALA A C 1
ATOM 3825 O O . ALA A 1 477 ? 7.526 23.768 -6.569 1.00 90.06 477 ALA A O 1
ATOM 3826 N N . VAL A 1 478 ? 8.522 21.863 -5.941 1.00 87.31 478 VAL A N 1
ATOM 3827 C CA . VAL A 1 478 ? 7.483 21.455 -4.982 1.00 87.31 478 VAL A CA 1
ATOM 3828 C C . VAL A 1 478 ? 7.220 22.502 -3.896 1.00 87.31 478 VAL A C 1
ATOM 3830 O O . VAL A 1 478 ? 6.096 22.588 -3.402 1.00 87.31 478 VAL A O 1
ATOM 3833 N N . HIS A 1 479 ? 8.208 23.341 -3.579 1.00 87.31 479 HIS A N 1
ATOM 3834 C CA . HIS A 1 479 ? 8.090 24.421 -2.597 1.00 87.31 479 HIS A CA 1
ATOM 3835 C C . HIS A 1 479 ? 7.093 25.520 -3.000 1.00 87.31 479 HIS A C 1
ATOM 3837 O O . HIS A 1 479 ? 6.534 26.187 -2.130 1.00 87.31 479 HIS A O 1
ATOM 3843 N N . ALA A 1 480 ? 6.721 25.618 -4.285 1.00 85.38 480 ALA A N 1
ATOM 3844 C CA . ALA A 1 480 ? 5.583 26.432 -4.732 1.00 85.38 480 ALA A CA 1
ATOM 3845 C C . ALA A 1 480 ? 4.268 26.067 -4.016 1.00 85.38 480 ALA A C 1
ATOM 3847 O O . ALA A 1 480 ? 3.297 26.828 -3.998 1.00 85.38 480 ALA A O 1
ATOM 3848 N N . LEU A 1 481 ? 4.209 24.858 -3.455 1.00 83.94 481 LEU A N 1
ATOM 3849 C CA . LEU A 1 481 ? 3.026 24.286 -2.841 1.00 83.94 481 LEU A CA 1
ATOM 3850 C C . LEU A 1 481 ? 3.045 24.379 -1.318 1.00 83.94 481 LEU A C 1
ATOM 3852 O O . LEU A 1 481 ? 2.020 24.053 -0.722 1.00 83.94 481 LEU A O 1
ATOM 3856 N N . ASP A 1 482 ? 4.112 24.893 -0.696 1.00 80.44 482 ASP A N 1
ATOM 3857 C CA . ASP A 1 482 ? 4.218 25.097 0.756 1.00 80.44 482 ASP A CA 1
ATOM 3858 C C . ASP A 1 482 ? 2.994 25.813 1.363 1.00 80.44 482 ASP A C 1
ATOM 3860 O O . ASP A 1 482 ? 2.435 25.315 2.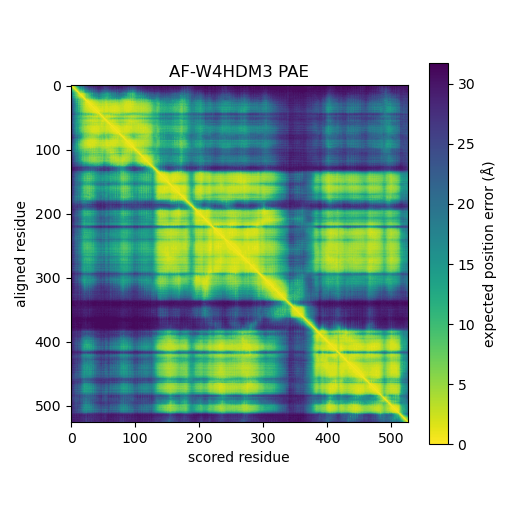349 1.00 80.44 482 ASP A O 1
ATOM 3864 N N . PRO A 1 483 ? 2.426 26.863 0.730 1.00 70.94 483 PRO A N 1
ATOM 3865 C CA . PRO A 1 483 ? 1.214 27.508 1.233 1.00 70.94 483 PRO A CA 1
ATOM 3866 C C . PRO A 1 483 ? -0.006 26.575 1.299 1.00 70.94 483 PRO A C 1
ATOM 3868 O O . PRO A 1 483 ? -0.973 26.856 2.004 1.00 70.94 483 PRO A O 1
ATOM 3871 N N . VAL A 1 484 ? -0.036 25.473 0.549 1.00 69.31 484 VAL A N 1
ATOM 3872 C CA . VAL A 1 484 ? -1.152 24.511 0.482 1.00 69.31 484 VAL A CA 1
ATOM 3873 C C . VAL A 1 484 ? -1.051 23.431 1.579 1.00 69.31 484 VAL A C 1
ATOM 3875 O O . VAL A 1 484 ? -2.065 22.791 1.902 1.00 69.31 484 VAL A O 1
ATOM 3878 N N . ILE A 1 485 ? 0.131 23.261 2.188 1.00 62.31 485 ILE A N 1
ATOM 3879 C CA . ILE A 1 485 ? 0.526 22.102 3.010 1.00 62.31 485 ILE A CA 1
ATOM 3880 C C . ILE A 1 485 ? -0.135 22.064 4.397 1.00 62.31 485 ILE A C 1
ATOM 3882 O O . ILE A 1 485 ? -0.331 20.983 4.947 1.00 62.31 485 ILE A O 1
ATOM 3886 N N . GLU A 1 486 ? -0.562 23.192 4.960 1.00 60.28 486 GLU A N 1
ATOM 3887 C CA . GLU A 1 486 ? -0.740 23.254 6.417 1.00 60.28 486 GLU A CA 1
ATOM 3888 C C . GLU A 1 486 ? -1.956 22.489 6.967 1.00 60.28 486 GLU A C 1
ATOM 3890 O O . GLU A 1 486 ? -1.799 21.503 7.694 1.00 60.28 486 GLU A O 1
ATOM 3895 N N . LYS A 1 487 ? -3.191 22.914 6.669 1.00 63.62 487 LYS A N 1
ATOM 3896 C CA . LYS A 1 487 ? -4.394 22.319 7.277 1.00 63.62 487 LYS A CA 1
ATOM 3897 C C . LYS A 1 487 ? -5.599 22.324 6.337 1.00 63.62 487 LYS A C 1
ATOM 3899 O O . LYS A 1 487 ? -5.785 23.216 5.508 1.00 63.62 487 LYS A O 1
ATOM 3904 N N . THR A 1 488 ? -6.442 21.302 6.465 1.00 65.00 488 THR A N 1
ATOM 3905 C CA . THR A 1 488 ? -7.809 21.302 5.916 1.00 65.00 488 THR A CA 1
ATOM 3906 C C . THR A 1 488 ? -8.673 22.359 6.620 1.00 65.00 488 THR A C 1
ATOM 3908 O O . THR A 1 488 ? -8.313 22.777 7.721 1.00 65.00 488 THR A O 1
ATOM 3911 N N . PRO A 1 489 ? -9.834 22.754 6.057 1.00 58.88 489 PRO A N 1
ATOM 3912 C CA . PRO A 1 489 ? -10.779 23.643 6.747 1.00 58.88 489 PRO A CA 1
ATOM 3913 C C . PRO A 1 489 ? -11.159 23.162 8.160 1.00 58.88 489 PRO A C 1
ATOM 3915 O O . PRO A 1 489 ? -11.392 23.972 9.046 1.00 58.88 489 PRO A O 1
ATOM 3918 N N . ASN A 1 490 ? -11.114 21.845 8.400 1.00 63.31 490 ASN A N 1
ATOM 3919 C CA . ASN A 1 490 ? -11.383 21.216 9.698 1.00 63.31 490 ASN A CA 1
ATOM 3920 C C . ASN A 1 490 ? -10.113 21.031 10.557 1.00 63.31 490 ASN A C 1
ATOM 3922 O O . ASN A 1 490 ? -10.034 20.093 11.345 1.00 63.31 490 ASN A O 1
ATOM 3926 N N . GLN A 1 491 ? -9.075 21.841 10.338 1.00 61.69 491 GLN A N 1
ATOM 3927 C CA . GLN A 1 491 ? -7.787 21.820 11.049 1.00 61.69 491 GLN A CA 1
ATOM 3928 C C . GLN A 1 491 ? -6.969 20.513 11.002 1.00 61.69 491 GLN A C 1
ATOM 3930 O O . GLN A 1 491 ? -5.947 20.396 11.677 1.00 61.69 491 GLN A O 1
ATOM 3935 N N . ARG A 1 492 ? -7.338 19.536 10.168 1.00 60.97 492 ARG A N 1
ATOM 3936 C CA . ARG A 1 492 ? -6.539 18.308 9.991 1.00 60.97 492 ARG A CA 1
ATOM 3937 C C . ARG A 1 492 ? -5.308 18.586 9.132 1.00 60.97 492 ARG A C 1
ATOM 3939 O O . ARG A 1 492 ? -5.461 19.199 8.073 1.00 60.97 492 ARG A O 1
ATOM 3946 N N . GLN A 1 493 ? -4.139 18.096 9.545 1.00 64.25 493 GLN A N 1
ATOM 39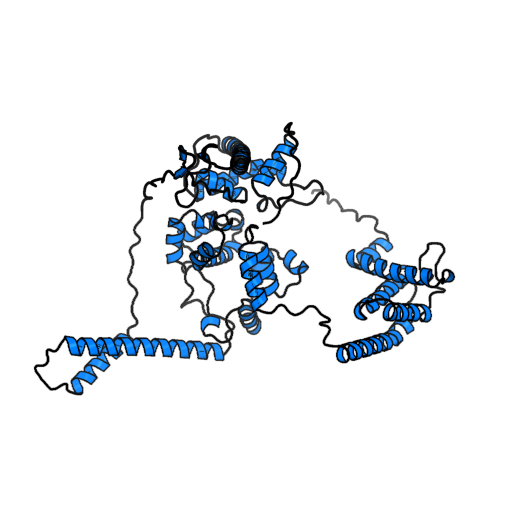47 C CA . GLN A 1 493 ? -2.905 18.159 8.751 1.00 64.25 493 GLN A CA 1
ATOM 3948 C C . GLN A 1 493 ? -3.076 17.426 7.416 1.00 64.25 493 GLN A C 1
ATOM 3950 O O . GLN A 1 493 ? -3.613 16.315 7.372 1.00 64.25 493 GLN A O 1
ATOM 3955 N N . ARG A 1 494 ? -2.621 18.042 6.319 1.00 68.19 494 ARG A N 1
ATOM 3956 C CA . ARG A 1 494 ? -2.602 17.394 5.001 1.00 68.19 494 ARG A CA 1
ATOM 3957 C C . ARG A 1 494 ? -1.298 16.618 4.831 1.00 68.19 494 ARG A C 1
ATOM 3959 O O . ARG A 1 494 ? -0.221 17.132 5.104 1.00 68.19 494 ARG A O 1
ATOM 3966 N N . ARG A 1 495 ? -1.386 15.385 4.330 1.00 68.25 495 ARG A N 1
ATOM 3967 C CA . ARG A 1 495 ? -0.215 14.608 3.899 1.00 68.25 495 ARG A CA 1
ATOM 3968 C C . ARG A 1 495 ? 0.034 14.907 2.425 1.00 68.25 495 ARG A C 1
ATOM 3970 O O . ARG A 1 495 ? -0.633 14.345 1.564 1.00 68.25 495 ARG A O 1
ATOM 3977 N N . PHE A 1 496 ? 0.944 15.840 2.152 1.00 62.62 496 PHE A N 1
ATOM 3978 C CA . PHE A 1 496 ? 1.147 16.414 0.818 1.00 62.62 496 PHE A CA 1
ATOM 3979 C C . PHE A 1 496 ? 1.446 15.363 -0.270 1.00 62.62 496 PHE A C 1
ATOM 3981 O O . PHE A 1 496 ? 0.798 15.378 -1.311 1.00 62.62 496 PHE A O 1
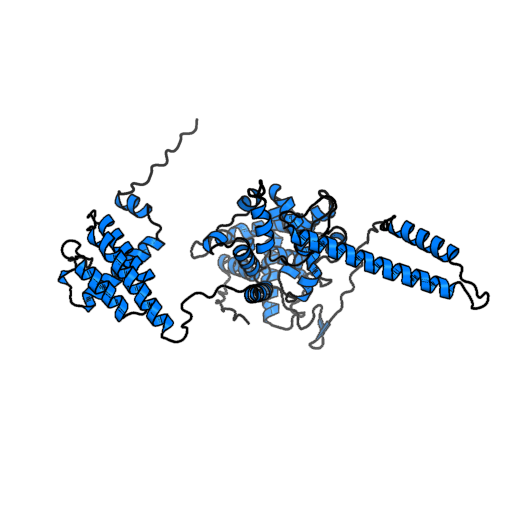ATOM 3988 N N . GLY A 1 497 ? 2.303 14.373 0.011 1.00 63.56 497 GLY A N 1
ATOM 3989 C CA . GLY A 1 497 ? 2.610 13.278 -0.925 1.00 63.56 497 GLY A CA 1
ATOM 3990 C C . GLY A 1 497 ? 1.443 12.326 -1.240 1.00 63.56 497 GLY A C 1
ATOM 3991 O O . GLY A 1 497 ? 1.600 11.422 -2.047 1.00 63.56 497 GLY A O 1
ATOM 3992 N N . GLN A 1 498 ? 0.278 12.504 -0.608 1.00 68.00 498 GLN A N 1
ATOM 3993 C CA . GLN A 1 498 ? -0.946 11.736 -0.879 1.00 68.00 498 GLN A CA 1
ATOM 3994 C C . GLN A 1 498 ? -1.997 12.554 -1.647 1.00 68.00 498 GLN A C 1
ATOM 3996 O O . GLN A 1 498 ? -3.113 12.082 -1.875 1.00 68.00 498 GLN A O 1
ATOM 4001 N N . LEU A 1 499 ? -1.692 13.806 -2.004 1.00 76.62 499 LEU A N 1
ATOM 4002 C CA . LEU A 1 499 ? -2.620 14.659 -2.734 1.00 76.62 499 LEU A CA 1
ATOM 4003 C C . LEU A 1 499 ? -2.478 14.446 -4.241 1.00 76.62 499 LEU A C 1
ATOM 4005 O O . LEU A 1 499 ? -1.424 14.668 -4.829 1.00 76.62 499 LEU A O 1
ATOM 4009 N N . MET A 1 500 ? -3.592 14.086 -4.873 1.00 84.31 500 MET A N 1
ATOM 4010 C CA . MET A 1 500 ? -3.674 13.966 -6.329 1.00 84.31 500 MET A CA 1
ATOM 4011 C C . MET A 1 500 ? -3.597 15.344 -6.989 1.00 84.31 500 MET A C 1
ATOM 4013 O O . MET A 1 500 ? -4.174 16.304 -6.468 1.00 84.31 500 MET A O 1
ATOM 4017 N N . VAL A 1 501 ? -3.004 15.435 -8.180 1.00 86.31 501 VAL A N 1
ATOM 4018 C CA . VAL A 1 501 ? -2.832 16.710 -8.912 1.00 86.31 501 VAL A CA 1
ATOM 4019 C C . VAL A 1 501 ? -4.116 17.515 -9.045 1.00 86.31 501 VAL A C 1
ATOM 4021 O O . VAL A 1 501 ? -4.149 18.700 -8.729 1.00 86.31 501 VAL A O 1
ATOM 4024 N N . VAL A 1 502 ? -5.213 16.864 -9.433 1.00 83.81 502 VAL A N 1
ATOM 4025 C CA . VAL A 1 502 ? -6.523 17.523 -9.576 1.00 83.81 502 VAL A CA 1
ATOM 4026 C C . VAL A 1 502 ? -7.043 18.100 -8.255 1.00 83.81 502 VAL A C 1
ATOM 4028 O O . VAL A 1 502 ? -7.753 19.104 -8.248 1.00 83.81 502 VAL A O 1
ATOM 4031 N N . THR A 1 503 ? -6.688 17.482 -7.128 1.00 84.06 503 THR A N 1
ATOM 4032 C CA . THR A 1 503 ? -7.047 17.960 -5.791 1.00 84.06 503 THR A CA 1
ATOM 4033 C C . THR A 1 503 ? -6.208 19.176 -5.423 1.00 84.06 503 THR A C 1
ATOM 4035 O O . THR A 1 503 ? -6.761 20.156 -4.929 1.00 84.06 503 THR A O 1
ATOM 4038 N N . VAL A 1 504 ? -4.901 19.141 -5.700 1.00 84.25 504 VAL A N 1
ATOM 4039 C CA . VAL A 1 504 ? -3.988 20.265 -5.443 1.00 84.25 504 VAL A CA 1
ATOM 4040 C C . VAL A 1 504 ? -4.369 21.478 -6.292 1.00 84.25 504 VAL A C 1
ATOM 4042 O O . VAL A 1 504 ? -4.588 22.555 -5.740 1.00 84.25 504 VAL A O 1
ATOM 4045 N N . ALA A 1 505 ? -4.572 21.289 -7.599 1.00 84.38 505 ALA A N 1
ATOM 4046 C CA . ALA A 1 505 ? -5.017 22.333 -8.522 1.00 84.38 505 ALA A CA 1
ATOM 4047 C C . ALA A 1 505 ? -6.308 23.017 -8.039 1.00 84.38 505 ALA A C 1
ATOM 4049 O O . ALA A 1 505 ? -6.407 24.246 -8.027 1.00 84.38 505 ALA A O 1
ATOM 4050 N N . ARG A 1 506 ? -7.283 22.229 -7.564 1.00 82.44 506 ARG A N 1
ATOM 4051 C CA . ARG A 1 506 ? -8.528 22.762 -7.002 1.00 82.44 506 ARG A CA 1
ATOM 4052 C C . ARG A 1 506 ? -8.284 23.605 -5.749 1.00 82.44 506 ARG A C 1
ATOM 4054 O O . ARG A 1 506 ? -8.811 24.710 -5.675 1.00 82.44 506 ARG A O 1
ATOM 4061 N N . ILE A 1 507 ? -7.499 23.107 -4.790 1.00 81.38 507 ILE A N 1
ATOM 4062 C CA . ILE A 1 507 ? -7.218 23.832 -3.538 1.00 81.38 507 ILE A CA 1
ATOM 4063 C C . ILE A 1 507 ? -6.527 25.168 -3.832 1.00 81.38 507 ILE A C 1
ATOM 4065 O O . ILE A 1 507 ? -6.854 26.180 -3.216 1.00 81.38 507 ILE A O 1
ATOM 4069 N N . ILE A 1 508 ? -5.604 25.195 -4.795 1.00 82.00 508 ILE A N 1
ATOM 4070 C CA . ILE A 1 508 ? -4.928 26.433 -5.188 1.00 82.00 508 ILE A CA 1
ATOM 4071 C C . ILE A 1 508 ? -5.922 27.431 -5.791 1.00 82.00 508 ILE A C 1
ATOM 4073 O O . ILE A 1 508 ? -5.936 28.593 -5.398 1.00 82.00 508 ILE A O 1
ATOM 4077 N N . ARG A 1 509 ? -6.813 26.994 -6.688 1.00 79.69 509 ARG A N 1
ATOM 4078 C CA . ARG A 1 509 ? -7.843 27.882 -7.260 1.00 79.69 509 ARG A CA 1
ATOM 4079 C C . ARG A 1 509 ? -8.811 28.428 -6.217 1.00 79.69 509 ARG A C 1
ATOM 4081 O O . ARG A 1 509 ? -9.222 29.581 -6.326 1.00 79.69 509 ARG A O 1
ATOM 4088 N N . GLU A 1 510 ? -9.170 27.611 -5.227 1.00 77.75 510 GLU A N 1
ATOM 4089 C CA . GLU A 1 510 ? -9.971 28.045 -4.079 1.00 77.75 510 GLU A CA 1
ATOM 4090 C C . GLU A 1 510 ? -9.248 29.147 -3.289 1.00 77.75 510 GLU A C 1
ATOM 4092 O O . GLU A 1 510 ? -9.886 30.121 -2.900 1.00 77.75 510 GLU A O 1
ATOM 4097 N N . LYS A 1 511 ? -7.922 29.042 -3.115 1.00 75.00 511 LYS A N 1
ATOM 4098 C CA . LYS A 1 511 ? -7.107 30.062 -2.435 1.00 75.00 511 LYS A CA 1
ATOM 4099 C C . LYS A 1 511 ? -6.917 31.349 -3.238 1.00 75.00 511 LYS A C 1
ATOM 4101 O O . LYS A 1 511 ? -6.987 32.424 -2.658 1.00 75.00 511 LYS A O 1
ATOM 4106 N N . ILE A 1 512 ? -6.705 31.251 -4.551 1.00 72.56 512 ILE A N 1
ATOM 4107 C CA . ILE A 1 512 ? -6.491 32.409 -5.442 1.00 72.56 512 ILE A CA 1
ATOM 4108 C C . ILE A 1 512 ? -7.804 33.190 -5.686 1.00 72.56 512 ILE A C 1
ATOM 4110 O O . ILE A 1 512 ? -7.798 34.274 -6.260 1.00 72.56 512 ILE A O 1
ATOM 4114 N N . GLY A 1 513 ? -8.955 32.678 -5.230 1.00 62.19 513 GLY A N 1
ATOM 4115 C CA . GLY A 1 513 ? -10.233 33.384 -5.347 1.00 62.19 513 GLY A CA 1
ATOM 4116 C C . GLY A 1 513 ? -10.780 33.409 -6.777 1.00 62.19 513 GLY A C 1
ATOM 4117 O O . GLY A 1 513 ? -11.457 34.359 -7.171 1.00 62.19 513 GLY A O 1
ATOM 4118 N N . ALA A 1 514 ? -10.499 32.374 -7.578 1.00 52.81 514 ALA A N 1
ATOM 4119 C CA . ALA A 1 514 ? -10.989 32.299 -8.952 1.00 52.81 514 ALA A CA 1
ATOM 4120 C C . ALA A 1 514 ? -12.532 32.396 -9.001 1.00 52.81 514 ALA A C 1
ATOM 4122 O O . ALA A 1 514 ? -13.234 31.640 -8.327 1.00 52.81 514 ALA A O 1
ATOM 4123 N N . LYS A 1 515 ? -13.062 33.299 -9.846 1.00 46.16 515 LYS A N 1
ATOM 4124 C CA . LYS A 1 515 ? -14.496 33.665 -9.965 1.00 46.16 515 LYS A CA 1
ATOM 4125 C C . LYS A 1 515 ? -15.466 32.491 -10.191 1.00 46.16 515 LYS A C 1
ATOM 4127 O O . LYS A 1 515 ? -16.666 32.644 -9.988 1.00 46.16 515 LYS A O 1
ATOM 4132 N N . THR A 1 516 ? -14.986 31.311 -10.577 1.00 44.78 516 THR A N 1
ATOM 4133 C CA . THR A 1 516 ? -15.804 30.097 -10.699 1.00 44.78 516 THR A CA 1
ATOM 4134 C C . THR A 1 516 ? -15.616 29.177 -9.494 1.00 44.78 516 THR A C 1
ATOM 4136 O O . THR A 1 516 ? -14.780 28.271 -9.526 1.00 44.78 516 THR A O 1
ATOM 4139 N N . LYS A 1 517 ? -16.440 29.354 -8.453 1.00 44.66 517 LYS A N 1
ATOM 4140 C CA . LYS A 1 517 ? -16.661 28.309 -7.441 1.00 44.66 517 LYS A CA 1
ATOM 4141 C C . LYS A 1 517 ? -17.250 27.085 -8.150 1.00 44.66 517 LYS A C 1
ATOM 4143 O O . LYS A 1 517 ? -18.361 27.147 -8.669 1.00 44.66 517 LYS A O 1
ATOM 4148 N N . ARG A 1 518 ? -16.503 25.981 -8.228 1.00 53.09 518 ARG A N 1
ATOM 4149 C CA . ARG A 1 518 ? -16.992 24.727 -8.826 1.00 53.09 518 ARG A CA 1
ATOM 4150 C C . ARG A 1 518 ? -17.450 23.786 -7.716 1.00 53.09 518 ARG A C 1
ATOM 4152 O O . ARG A 1 518 ? -16.661 23.430 -6.847 1.00 53.09 518 ARG A O 1
ATOM 4159 N N . ALA A 1 519 ? -18.723 23.398 -7.752 1.00 37.38 519 ALA A N 1
ATOM 4160 C CA . ALA A 1 519 ? -19.323 22.522 -6.753 1.00 37.38 519 ALA A CA 1
ATOM 4161 C C . ALA A 1 519 ? -18.690 21.117 -6.756 1.00 37.38 519 ALA A C 1
ATOM 4163 O O . ALA A 1 519 ? -18.329 20.566 -7.799 1.00 37.38 519 ALA A O 1
ATOM 4164 N N . TYR A 1 520 ? -18.571 20.534 -5.563 1.00 42.19 520 TYR A N 1
ATOM 4165 C CA . TYR A 1 520 ? -18.139 19.157 -5.348 1.00 42.19 520 TYR A CA 1
ATOM 4166 C C . TYR A 1 520 ? -19.151 18.178 -5.961 1.00 42.19 520 TYR A C 1
ATOM 4168 O O . TYR A 1 520 ? -20.290 18.107 -5.513 1.00 42.19 520 TYR A O 1
ATOM 4176 N N . SER A 1 521 ? -18.725 17.383 -6.947 1.00 38.50 521 SER A N 1
ATOM 4177 C CA . SER A 1 521 ? -19.451 16.179 -7.362 1.00 38.50 521 SER A CA 1
ATOM 4178 C C . SER A 1 521 ? -18.718 14.970 -6.806 1.00 38.50 521 SER A C 1
ATOM 4180 O O . SER A 1 521 ? -17.576 14.695 -7.189 1.00 38.50 521 SER A O 1
ATOM 4182 N N . LYS A 1 522 ? -19.370 14.242 -5.899 1.00 29.80 522 LYS A N 1
ATOM 4183 C CA . LYS A 1 522 ? -18.888 12.955 -5.394 1.00 29.80 522 LYS A CA 1
ATOM 4184 C C . LYS A 1 522 ? -18.715 12.029 -6.604 1.00 29.80 522 LYS A C 1
ATOM 4186 O O . LYS A 1 522 ? -19.677 11.786 -7.326 1.00 29.80 522 LYS A O 1
ATOM 4191 N N . ARG A 1 523 ? -17.487 11.581 -6.889 1.00 41.78 523 ARG A N 1
ATOM 4192 C CA . ARG A 1 523 ? -17.260 10.570 -7.932 1.00 41.78 523 ARG A CA 1
ATOM 4193 C C . ARG A 1 523 ? -17.855 9.261 -7.424 1.00 41.78 523 ARG A C 1
ATOM 4195 O O . ARG A 1 523 ? -17.439 8.778 -6.371 1.00 41.78 523 ARG A O 1
ATOM 4202 N N . THR A 1 524 ? -18.831 8.721 -8.141 1.00 30.11 524 THR A N 1
ATOM 4203 C CA . THR A 1 524 ? -19.253 7.331 -7.990 1.00 30.11 524 THR A CA 1
ATOM 4204 C C . THR A 1 524 ? -18.035 6.449 -8.246 1.00 30.11 524 THR A C 1
ATOM 4206 O O . THR A 1 524 ? -17.370 6.584 -9.273 1.00 30.11 524 THR A O 1
ATOM 4209 N N . ARG A 1 525 ? -17.683 5.623 -7.256 1.00 31.73 525 ARG A N 1
ATOM 4210 C CA . ARG A 1 525 ? -16.727 4.529 -7.437 1.00 31.73 525 ARG A CA 1
ATOM 4211 C C . ARG A 1 525 ? -17.431 3.509 -8.331 1.00 31.73 525 ARG A C 1
ATOM 4213 O O . ARG A 1 525 ? -18.426 2.941 -7.890 1.00 31.73 525 ARG A O 1
ATOM 4220 N N . SER A 1 526 ? -16.993 3.399 -9.581 1.00 30.38 526 SER A N 1
ATOM 4221 C CA . SER A 1 526 ? -17.224 2.220 -10.418 1.00 30.38 526 SER A CA 1
ATOM 4222 C C . SER A 1 526 ? -16.125 1.219 -10.132 1.00 30.38 526 SER A C 1
ATOM 4224 O O . SER A 1 526 ? -14.958 1.687 -10.172 1.00 30.38 526 SER A O 1
#

InterPro domains:
  IPR044068 Core-binding (CB) domain [PS51900] (12-99)

Sequence (526 aa):
MAPMTILQRQETSLEDIIDSCLADSTKERYESGLRQLIKWIHLTGGTDLLKDDGMIDLRVFQYIHFVQFIVWVYQNTPVKVETMSGYRAALRWYYKREDVAMPVEYSTKLKTKFTGMHRLTATDEQTLTLKESGKRPLGFSMYEALCQESLKTSDSGFVHLYLVISWNLMARSKSTETIHIKRTIGHQRVFAAGDQFVGRVVAALPLNSADFAELPPYFDSTDNPVVTSAVRCMFPVLFKTGSLIGVLKLGLASIVHHADYLRTALPANHPVLHTAIFRDNAMMSSLKVFVRTTSATLKPTGLPPYVEIYRQLHTQQLTLATITSEVVAGVRNLLDEKELATGTVTSAYIDKLFSSIMERLARGTSAPEVTVVHHQHPRHQHMLYSWGGRQHKLPESFAFPNVDTATAWALWWLGKDSEIPFRTIDPHDLDTKKQRRILSEWRFFMHILWEYYVEIKGTDAPIDSTEEAVVEAFECAVHALDPVIEKTPNQRQRRFGQLMVVTVARIIREKIGAKTKRAYSKRTRS

Foldseek 3Di:
DDDPDDPDDPPQDPLNVLVVVDDPVLVVLLVVLQVLLLVVCVVVVVCVQADPVSGGDPVPDDPVSLVVSLVCCLVPHPDDLVSSVSSLVSVVVVCVSVVHDDDCCSVPVVVVVSVVSVVVVVVVCVVPPNPVPDDDPQDPVNLVVQLLVLLQDQQLSPSNVLSLCCQLVVDDSVRSVPDDPVVVLVPPPDDDLQVLQSNLVSVVQDLQALSSFWAQKAFPDPDDVLLLLVLCLQPVPCNVPVSCSRVSRSVVRNCLVCVVVSCVSYDPLRQVCLGDCNQDVVSSVVSNVRIDRDDPPDGRGSRDPVSVVNVVVVVVVVVVVVVVVLVVVVVVVVVVVDDPDDPDDDPVVVVVVVVVSVVVVVVPDDDDDDDDDDDDDDDFDQDWDDDPNDTASDYAPDDNHFYAPLSLLLLQQANGPSRDRLVPHDLVNYNDPVRSVVSVLSVQLVVLLLVQLCVVVVDPDRFDNDSSRSNVSCVRSVVSCVVVQAADPVRHGDPRRSDTSSRSSLSVCVVVVPPDPDDDDDDPDD

Solvent-accessible surface area (backbone atoms only — not comparable to full-atom values): 31452 Å² total; per-residue (Å²): 134,83,84,82,79,77,79,76,75,74,94,68,51,74,65,54,56,60,53,68,76,48,58,67,74,55,51,55,50,26,54,52,34,48,50,52,53,50,51,47,32,61,74,72,66,44,62,82,38,36,40,98,86,69,47,77,26,74,89,66,53,45,72,66,58,55,50,52,50,53,54,46,44,60,76,75,43,97,63,52,72,72,60,54,55,47,38,54,52,19,50,53,49,49,30,58,73,72,74,42,86,75,63,67,59,69,65,61,58,46,53,59,51,52,53,50,52,53,50,52,52,52,52,51,49,71,73,41,79,83,65,82,85,67,85,77,79,85,47,69,72,57,50,51,52,50,47,58,57,30,55,54,42,80,63,75,39,50,65,27,51,53,51,51,51,25,58,49,65,72,39,52,72,70,58,53,72,67,66,49,79,75,60,70,65,71,65,82,62,85,72,56,66,66,54,40,30,50,50,42,54,48,68,65,41,50,81,91,36,43,65,48,54,61,46,76,37,28,58,83,60,92,80,42,65,68,59,52,51,50,44,40,55,65,35,57,81,57,52,75,40,68,90,42,43,68,59,49,48,37,54,48,24,41,49,56,72,42,42,69,58,50,64,72,70,35,57,90,60,32,40,69,63,53,35,56,60,58,32,34,63,66,60,39,56,62,49,54,77,46,47,38,56,77,58,96,84,63,73,69,70,40,73,55,75,68,36,55,50,39,40,52,52,50,52,50,51,50,52,51,51,51,51,52,52,52,51,51,51,51,53,48,49,56,58,69,78,42,76,95,78,70,99,71,90,54,70,73,58,54,53,54,48,52,51,53,52,54,56,48,67,73,52,70,86,80,78,84,87,78,86,86,76,88,77,78,83,75,84,82,81,73,72,74,30,77,57,97,92,42,81,24,80,43,55,76,86,67,67,85,58,75,35,31,55,68,48,46,52,42,31,36,67,59,26,43,80,79,42,70,29,52,74,75,66,51,67,85,42,39,76,49,74,66,51,38,52,50,51,53,38,48,53,55,42,50,48,53,30,46,55,43,33,28,66,75,70,73,47,86,72,78,81,58,90,43,69,62,52,45,50,55,50,44,71,58,11,55,62,65,45,56,89,72,41,63,56,44,99,84,67,45,72,52,63,65,89,74,39,35,43,68,56,51,37,48,55,51,42,65,70,73,60,53,92,74,84,75,80,90,73,85,77,78,86,126

Secondary structure (DSSP, 8-state):
-------PPP---HHHHHHHTS-HHHHHHHHHHHHHHHHHHHHTT-GGGB-TTSSB-TTT--HHHHHHHHHHHHHHS---HHHHHHHHHHHHHHHHHTT-PPPTHHHHHHHHHHHHHHHHHHHHHHHSTT---S-----HHHHHHHHHHHHTSTTTTHHHHHHHHHHHTT--HHHHHT--HHHHHHT-S---HHHHHHHHHHTT--TTSGGGGPPPPEES-TT-HHHHHHHHHH-HHHHTSGGGHHHHHHHHHHHHHTHHHHHHHS-TT-GGGGSHHHH-HHHHHHHHTTEES--SS----S--HHHHHHHHHHHHHHHHHHHHHHHHHHHHHHHHS--TT-----HHHHHHHHHHHHHHHTS--PPPP-----PPPP---PPPEEETTEEESS-TT------BHHHHHHHHHH-STTPPPGGG--GGG-SSHHHHHHHHHHHHHHHHHHHHHHHHHS--PPPPSSHHHHHHHHHHHGGGGGGGSSB-TTSPBP-GGG-BHHHHHHHHHHHHT-S--PPP-PPP--

Organism: Aphanomyces astaci (NCBI:txid112090)